Protein AF-A0A1J4JD55-F1 (afdb_monomer_lite)

Secondary structure (DSSP, 8-state):
-TTSHHHHHHHHHHHHHHHHHHHHHHHHHHHHHHHHHHHHHHHHHHHHTTSTTS-------HHHHHHHTTS-PPPPPEEEEE---GGGG--TT------HHHHHHHHHHHHHHH-TTPEEEEE----GGGHHHHTT--S-EEEEPPPPB-TTSPBBHHHHHHHHHHH--SSEEEEE-TTEEPPTTHHHHHHHHHHHHHHTT---EEEEEEEEE--HHHHHHHHHHTT-TTTTTTGGGS-S------HHHHHHHHHHHHHHHHHHHHHHTSHHHHHTSTTEE--SS--SEEEEE-SS----GGGS--PBTTSSSHHHHHHHHHHHHS-EEEEEEEEEEEEE------TTHHHHHHHHHHHHHTTGGG---S--SEEEETTEEEETTEEEEE--S--

Radius of gyration: 31.52 Å; chains: 1; bounding box: 110×70×84 Å

Sequence (395 aa):
MFHKQHKYAAFRNTTSYVIYVFFFSLLFPCMILIFRLIDFHELLHLQMRIIPNDKTTFCVDVDKFVSMNSQNFTIPSISIIFVPFFSMQKRNNDNLIVNTSDLLNLTIDSWMEAFPHAKLFIVNNHNNDDTKYLNSINVPFDIFPDVETDEVGLFYVDDLFLKISDFIQTDLVLFIMQDSILPKNINNKVNFLYNYFLSTKRQFAVLGKRCDIVPPTQTDKNEKGIKNEKEIKIEKEIKNEKEIKNDKGIKNEKDSFLSFYDELKEKLINEDKLRTVNYVVNPEFSNDFILFSLKPQELNFNDIPRFLFGMYQWDTWIPGWMNEQIPVVSLGDSCGSYHLHHSKDFKYHNKMHENLEKSLVHGEKMMIASHLALKIDNGCLLNGTKCIVRINGNF

pLDDT: mean 75.55, std 18.87, range [32.88, 98.25]

Structure (mmCIF, N/CA/C/O backbone):
data_AF-A0A1J4JD55-F1
#
_entry.id   AF-A0A1J4JD55-F1
#
loop_
_atom_site.group_PDB
_atom_site.id
_atom_site.type_symbol
_atom_site.label_atom_id
_atom_site.label_alt_id
_atom_site.label_comp_id
_atom_site.label_asym_id
_atom_site.label_entity_id
_atom_site.label_seq_id
_atom_site.pdbx_PDB_ins_code
_atom_site.Cartn_x
_atom_site.Cartn_y
_atom_site.Cartn_z
_atom_site.occupancy
_atom_site.B_iso_or_equiv
_atom_site.auth_seq_id
_atom_site.auth_comp_id
_atom_site.auth_asym_id
_atom_site.auth_atom_id
_atom_site.pdbx_PDB_model_num
ATOM 1 N N . MET A 1 1 ? -86.530 -43.819 34.789 1.00 51.12 1 MET A N 1
ATOM 2 C CA . MET A 1 1 ? -86.223 -42.599 34.002 1.00 51.12 1 MET A CA 1
ATOM 3 C C . MET A 1 1 ? -84.959 -41.850 34.464 1.00 51.12 1 MET A C 1
ATOM 5 O O . MET A 1 1 ? -84.415 -41.098 33.671 1.00 51.12 1 MET A O 1
ATOM 9 N N . PHE A 1 2 ? -84.414 -42.105 35.666 1.00 50.22 2 PHE A N 1
ATOM 10 C CA . PHE A 1 2 ? -83.227 -41.406 36.208 1.00 50.22 2 PHE A CA 1
ATOM 11 C C . PHE A 1 2 ? -81.844 -41.952 35.790 1.00 50.22 2 PHE A C 1
ATOM 13 O O . PHE A 1 2 ? -80.822 -41.357 36.111 1.00 50.22 2 PHE A O 1
ATOM 20 N N . HIS A 1 3 ? -81.766 -43.051 35.033 1.00 49.72 3 HIS A N 1
ATOM 21 C CA . HIS A 1 3 ? -80.475 -43.677 34.695 1.00 49.72 3 HIS A CA 1
ATOM 22 C C . HIS A 1 3 ? -79.852 -43.215 33.363 1.00 49.72 3 HIS A C 1
ATOM 24 O O . HIS A 1 3 ? -78.730 -43.595 33.040 1.00 49.72 3 HIS A O 1
ATOM 30 N N . LYS A 1 4 ? -80.543 -42.364 32.588 1.00 51.25 4 LYS A N 1
ATOM 31 C CA . LYS A 1 4 ? -80.030 -41.836 31.306 1.00 51.25 4 LYS A CA 1
ATOM 32 C C . LYS A 1 4 ? -79.302 -40.488 31.418 1.00 51.25 4 LYS A C 1
ATOM 34 O O . LYS A 1 4 ? -78.562 -40.151 30.501 1.00 51.25 4 LYS A O 1
ATOM 39 N N . GLN A 1 5 ? -79.442 -39.745 32.522 1.00 52.09 5 GLN A N 1
ATOM 40 C CA . GLN A 1 5 ? -78.809 -38.422 32.668 1.00 52.09 5 GLN A CA 1
ATOM 41 C C . GLN A 1 5 ? -77.327 -38.476 33.081 1.00 52.09 5 GLN A C 1
ATOM 43 O O . GLN A 1 5 ? -76.556 -37.618 32.660 1.00 52.09 5 GLN A O 1
ATOM 48 N N . HIS A 1 6 ? -76.873 -39.515 33.791 1.00 53.47 6 HIS A N 1
ATOM 49 C CA . HIS A 1 6 ? -75.461 -39.612 34.198 1.00 53.47 6 HIS A CA 1
ATOM 50 C C . HIS A 1 6 ? -74.496 -39.970 33.054 1.00 53.47 6 HIS A C 1
ATOM 52 O O . HIS A 1 6 ? -73.329 -39.584 33.100 1.00 53.47 6 HIS A O 1
ATOM 58 N N . LYS A 1 7 ? -74.966 -40.630 31.983 1.00 53.50 7 LYS A N 1
ATOM 59 C CA . LYS A 1 7 ? -74.112 -40.952 30.822 1.00 53.50 7 LYS A CA 1
ATOM 60 C C . LYS A 1 7 ? -73.745 -39.724 29.978 1.00 53.50 7 LYS A C 1
ATOM 62 O O . LYS A 1 7 ? -72.668 -39.703 29.394 1.00 53.50 7 LYS A O 1
ATOM 67 N N . TYR A 1 8 ? -74.584 -38.686 29.957 1.00 54.19 8 TYR A N 1
ATOM 68 C CA . TYR A 1 8 ? -74.304 -37.462 29.195 1.00 54.19 8 TYR A CA 1
ATOM 69 C C . TYR A 1 8 ? -73.286 -36.537 29.881 1.00 54.19 8 TYR A C 1
ATOM 71 O O . TYR A 1 8 ? -72.510 -35.873 29.195 1.00 54.19 8 TYR A O 1
ATOM 79 N N . ALA A 1 9 ? -73.233 -36.526 31.217 1.00 57.25 9 ALA A N 1
ATOM 80 C CA . ALA A 1 9 ? -72.242 -35.743 31.958 1.00 57.25 9 ALA A CA 1
ATOM 81 C C . ALA A 1 9 ? -70.820 -36.317 31.808 1.00 57.25 9 ALA A C 1
ATOM 83 O O . ALA A 1 9 ? -69.868 -35.566 31.606 1.00 57.25 9 ALA A O 1
ATOM 84 N N . ALA A 1 10 ? -70.686 -37.649 31.819 1.00 57.41 10 ALA A N 1
ATOM 85 C CA . ALA A 1 10 ? -69.401 -38.316 31.613 1.00 57.41 10 ALA A CA 1
ATOM 86 C C . ALA A 1 10 ? -68.843 -38.091 30.196 1.00 57.41 10 ALA A C 1
ATOM 88 O O . ALA A 1 10 ? -67.641 -37.891 30.040 1.00 57.41 10 ALA A O 1
ATOM 89 N N . PHE A 1 11 ? -69.713 -38.054 29.178 1.00 58.03 11 PHE A N 1
ATOM 90 C CA . PHE A 1 11 ? -69.294 -37.850 27.789 1.00 58.03 11 PHE A CA 1
ATOM 91 C C . PHE A 1 11 ? -68.802 -36.420 27.524 1.00 58.03 11 PHE A C 1
ATOM 93 O O . PHE A 1 11 ? -67.830 -36.235 26.801 1.00 58.03 11 PHE A O 1
ATOM 100 N N . ARG A 1 12 ? -69.408 -35.397 28.151 1.00 61.62 12 ARG A N 1
ATOM 101 C CA . ARG A 1 12 ? -68.938 -34.006 28.014 1.00 61.62 12 ARG A CA 1
ATOM 102 C C . ARG A 1 12 ? -67.513 -33.824 28.538 1.00 61.62 12 ARG A C 1
ATOM 104 O O . ARG A 1 12 ? -66.710 -33.185 27.863 1.00 61.62 12 ARG A O 1
ATOM 111 N N . ASN A 1 13 ? -67.187 -34.430 29.681 1.00 67.44 13 ASN A N 1
ATOM 112 C CA . ASN A 1 13 ? -65.856 -34.307 30.277 1.00 67.44 13 ASN A CA 1
ATOM 113 C C . ASN A 1 13 ? -64.765 -34.990 29.443 1.00 67.44 13 ASN A C 1
ATOM 115 O O . ASN A 1 13 ? -63.668 -34.446 29.332 1.00 67.44 13 ASN A O 1
ATOM 119 N N . THR A 1 14 ? -65.059 -36.126 28.803 1.00 73.19 14 THR A N 1
ATOM 120 C CA . THR A 1 14 ? -64.086 -36.790 27.926 1.00 73.19 14 THR A CA 1
ATOM 121 C C . THR A 1 14 ? -63.845 -36.017 26.633 1.00 73.19 14 THR A C 1
ATOM 123 O O . THR A 1 14 ? -62.687 -35.844 26.261 1.00 73.19 14 THR A O 1
ATOM 126 N N . THR A 1 15 ? -64.880 -35.471 25.979 1.00 75.88 15 THR A N 1
ATOM 127 C CA . THR A 1 15 ? -64.673 -34.628 24.780 1.00 75.88 15 THR A CA 1
ATOM 128 C C . THR A 1 15 ? -63.857 -33.372 25.070 1.00 75.88 15 THR A C 1
ATOM 130 O O . THR A 1 15 ? -62.944 -33.066 24.309 1.00 75.88 15 THR A O 1
ATOM 133 N N . SER A 1 16 ? -64.127 -32.670 26.176 1.00 79.00 16 SER A N 1
ATOM 134 C CA . SER A 1 16 ? -63.335 -31.492 26.548 1.00 79.00 16 SER A CA 1
ATOM 135 C C . SER A 1 16 ? -61.872 -31.860 26.794 1.00 79.00 16 SER A C 1
ATOM 137 O O . SER A 1 16 ? -60.980 -31.169 26.311 1.00 79.00 16 SER A O 1
ATOM 139 N N . TYR A 1 17 ? -61.611 -32.982 27.472 1.00 83.44 17 TYR A N 1
ATOM 140 C CA . TYR A 1 17 ? -60.249 -33.447 27.731 1.00 83.44 17 TYR A CA 1
ATOM 141 C C . TYR A 1 17 ? -59.485 -33.780 26.441 1.00 83.44 17 TYR A C 1
ATOM 143 O O . TYR A 1 17 ? -58.341 -33.359 26.286 1.00 83.44 17 TYR A O 1
ATOM 151 N N . VAL A 1 18 ? -60.123 -34.457 25.479 1.00 86.56 18 VAL A N 1
ATOM 152 C CA . VAL A 1 18 ? -59.500 -34.764 24.178 1.00 86.56 18 VAL A CA 1
ATOM 153 C C . VAL A 1 18 ? -59.164 -33.487 23.403 1.00 86.56 18 VAL A C 1
ATOM 155 O O . VAL A 1 18 ? -58.083 -33.397 22.825 1.00 86.56 18 VAL A O 1
ATOM 158 N N . ILE A 1 19 ? -60.037 -32.475 23.440 1.00 87.38 19 ILE A N 1
ATOM 159 C CA . ILE A 1 19 ? -59.783 -31.179 22.791 1.00 87.38 19 ILE A CA 1
ATOM 160 C C . ILE A 1 19 ? -58.584 -30.471 23.434 1.00 87.38 19 ILE A C 1
ATOM 162 O O . ILE A 1 19 ? -57.726 -29.970 22.709 1.00 87.38 19 ILE A O 1
ATOM 166 N N . TYR A 1 20 ? -58.475 -30.465 24.768 1.00 87.00 20 TYR A N 1
ATOM 167 C CA . TYR A 1 20 ? -57.331 -29.857 25.457 1.00 87.00 20 TYR A CA 1
ATOM 168 C C . TYR A 1 20 ? -56.017 -30.578 25.152 1.00 87.00 20 TYR A C 1
ATOM 170 O O . TYR A 1 20 ? -55.026 -29.918 24.848 1.00 87.00 20 TYR A O 1
ATOM 178 N N . VAL A 1 21 ? -56.004 -31.913 25.180 1.00 90.31 21 VAL A N 1
ATOM 179 C CA . VAL A 1 21 ? -54.806 -32.700 24.849 1.00 90.31 21 VAL A CA 1
ATOM 180 C C . VAL A 1 21 ? -54.378 -32.446 23.404 1.00 90.31 21 VAL A C 1
ATOM 182 O O . VAL A 1 21 ? -53.196 -32.230 23.147 1.00 90.31 21 VAL A O 1
ATOM 185 N N . PHE A 1 22 ? -55.332 -32.384 22.472 1.00 89.62 22 PHE A N 1
ATOM 186 C CA . PHE A 1 22 ? -55.049 -32.071 21.074 1.00 89.62 22 PHE A CA 1
ATOM 187 C C . PHE A 1 22 ? -54.468 -30.656 20.911 1.00 89.62 22 PHE A C 1
ATOM 189 O O . PHE A 1 22 ? -53.428 -30.491 20.273 1.00 89.62 22 PHE A O 1
ATOM 196 N N . PHE A 1 23 ? -55.056 -29.645 21.559 1.00 90.75 23 PHE A N 1
ATOM 197 C CA . PHE A 1 23 ? -54.543 -28.269 21.523 1.00 90.75 23 PHE A CA 1
ATOM 198 C C . PHE A 1 23 ? -53.133 -28.145 22.113 1.00 90.75 23 PHE A C 1
ATOM 200 O O . PHE A 1 23 ? -52.266 -27.517 21.506 1.00 90.75 23 PHE A O 1
ATOM 207 N N . PHE A 1 24 ? -52.868 -28.777 23.260 1.00 87.75 24 PHE A N 1
ATOM 208 C CA . PHE A 1 24 ? -51.537 -28.770 23.872 1.00 87.75 24 PHE A CA 1
ATOM 209 C C . PHE A 1 24 ? -50.501 -29.519 23.025 1.00 87.75 24 PHE A C 1
ATOM 211 O O . PHE A 1 24 ? -49.358 -29.071 22.924 1.00 87.75 24 PHE A O 1
ATOM 218 N N . SER A 1 25 ? -50.905 -30.605 22.355 1.00 88.38 25 SER A N 1
ATOM 219 C CA . SER A 1 25 ? -50.028 -31.349 21.443 1.00 88.38 25 SER A CA 1
ATOM 220 C C . SER A 1 25 ? -49.632 -30.558 20.190 1.00 88.38 25 SER A C 1
ATOM 222 O O . SER A 1 25 ? -48.574 -30.823 19.631 1.00 88.38 25 SER A O 1
ATOM 224 N N . LEU A 1 26 ? -50.431 -29.562 19.783 1.00 90.75 26 LEU A N 1
ATOM 225 C CA . LEU A 1 26 ? -50.127 -28.646 18.674 1.00 90.75 26 LEU A CA 1
ATOM 226 C C . LEU A 1 26 ? -49.356 -27.398 19.125 1.00 90.75 26 LEU A C 1
ATOM 228 O O . LEU A 1 26 ? -48.482 -26.918 18.405 1.00 90.75 26 LEU A O 1
ATOM 232 N N . LEU A 1 27 ? -49.629 -26.897 20.332 1.00 90.62 27 LEU A N 1
ATOM 233 C CA . LEU A 1 27 ? -48.925 -25.747 20.908 1.00 90.62 27 LEU A CA 1
ATOM 234 C C . LEU A 1 27 ? -47.433 -26.020 21.109 1.00 90.62 27 LEU A C 1
ATOM 236 O O . LEU A 1 27 ? -46.612 -25.142 20.852 1.00 90.62 27 LEU A O 1
ATOM 240 N N . PHE A 1 28 ? -47.068 -27.229 21.538 1.00 87.75 28 PHE A N 1
ATOM 241 C CA . PHE A 1 28 ? -45.674 -27.561 21.828 1.00 87.75 28 PHE A CA 1
ATOM 242 C C . PHE A 1 28 ? -44.763 -27.543 20.574 1.00 87.75 28 PHE A C 1
ATOM 244 O O . PHE A 1 28 ? -43.744 -26.850 20.605 1.00 87.75 28 PHE A O 1
ATOM 251 N N . PRO A 1 29 ? -45.125 -28.173 19.435 1.00 88.88 29 PRO A N 1
ATOM 252 C CA . PRO A 1 29 ? -44.401 -28.021 18.171 1.00 88.88 29 PRO A CA 1
ATOM 253 C C . PRO A 1 29 ? -44.341 -26.577 17.666 1.00 88.88 29 PRO A C 1
ATOM 255 O O . PRO A 1 29 ? -43.292 -26.150 17.194 1.00 88.88 29 PRO A O 1
ATOM 258 N N . CYS A 1 30 ? -45.431 -25.809 17.785 1.00 89.44 30 CYS A N 1
ATOM 259 C CA . CYS A 1 30 ? -45.446 -24.402 17.375 1.00 89.44 30 CYS A CA 1
ATOM 260 C C . CYS A 1 30 ? -44.480 -23.554 18.210 1.00 89.44 30 CYS A C 1
ATOM 262 O O . CYS A 1 30 ? -43.754 -22.739 17.649 1.00 89.44 30 CYS A O 1
ATOM 264 N N . MET A 1 31 ? -44.415 -23.777 19.525 1.00 89.69 31 MET A N 1
ATOM 265 C CA . MET A 1 31 ? -43.449 -23.106 20.400 1.00 89.69 31 MET A CA 1
ATOM 266 C C . MET A 1 31 ? -42.010 -23.478 20.027 1.00 89.69 31 MET A C 1
ATOM 268 O O . MET A 1 31 ? -41.172 -22.589 19.923 1.00 89.69 31 MET A O 1
ATOM 272 N N . ILE A 1 32 ? -41.722 -24.754 19.741 1.00 89.25 32 ILE A N 1
ATOM 273 C CA . ILE A 1 32 ? -40.397 -25.185 19.254 1.00 89.25 32 ILE A CA 1
ATOM 274 C C . ILE A 1 32 ? -40.052 -24.510 17.922 1.00 89.25 32 ILE A C 1
ATOM 276 O O . ILE A 1 32 ? -38.915 -24.082 17.737 1.00 89.25 32 ILE A O 1
ATOM 280 N N . LEU A 1 33 ? -41.014 -24.390 17.003 1.00 86.62 33 LEU A N 1
ATOM 281 C CA . LEU A 1 33 ? -40.817 -23.713 15.722 1.00 86.62 33 LEU A CA 1
ATOM 282 C C . LEU A 1 33 ? -40.528 -22.217 15.917 1.00 86.62 33 LEU A C 1
ATOM 284 O O . LEU A 1 33 ? -39.643 -21.685 15.260 1.00 86.62 33 LEU A O 1
ATOM 288 N N . ILE A 1 34 ? -41.230 -21.556 16.844 1.00 85.56 34 ILE A N 1
ATOM 289 C CA . ILE A 1 34 ? -40.997 -20.150 17.199 1.00 85.56 34 ILE A CA 1
ATOM 290 C C . ILE A 1 34 ? -39.612 -19.976 17.825 1.00 85.56 34 ILE A C 1
ATOM 292 O O . ILE A 1 34 ? -38.883 -19.092 17.398 1.00 85.56 34 ILE A O 1
ATOM 296 N N . PHE A 1 35 ? -39.203 -20.832 18.768 1.00 83.56 35 PHE A N 1
ATOM 297 C CA . PHE A 1 35 ? -37.850 -20.783 19.336 1.00 83.56 35 PHE A CA 1
ATOM 298 C C . PHE A 1 35 ? -36.776 -21.021 18.273 1.00 83.56 35 PHE A C 1
ATOM 300 O O . PHE A 1 35 ? -35.823 -20.260 18.199 1.00 83.56 35 PHE A O 1
ATOM 307 N N . ARG A 1 36 ? -36.972 -21.996 17.377 1.00 79.88 36 ARG A N 1
ATOM 308 C CA . ARG A 1 36 ? -36.079 -22.230 16.232 1.00 79.88 36 ARG A CA 1
ATOM 309 C C . ARG A 1 36 ? -36.026 -21.032 15.289 1.00 79.88 36 ARG A C 1
ATOM 311 O O . ARG A 1 36 ? -34.962 -20.749 14.763 1.00 79.88 36 ARG A O 1
ATOM 318 N N . LEU A 1 37 ? -37.144 -20.341 15.065 1.00 78.06 37 LEU A N 1
ATOM 319 C CA . LEU A 1 37 ? -37.196 -19.121 14.256 1.00 78.06 37 LEU A CA 1
ATOM 320 C C . LEU A 1 37 ? -36.541 -17.932 14.964 1.00 78.06 37 LEU A C 1
ATOM 322 O O . LEU A 1 37 ? -35.932 -17.120 14.283 1.00 78.06 37 LEU A O 1
ATOM 326 N N . ILE A 1 38 ? -36.622 -17.840 16.293 1.00 79.69 38 ILE A N 1
ATOM 327 C CA . ILE A 1 38 ? -35.911 -16.834 17.095 1.00 79.69 38 ILE A CA 1
ATOM 328 C C . ILE A 1 38 ? -34.404 -17.104 17.059 1.00 79.69 38 ILE A C 1
ATOM 330 O O . ILE A 1 38 ? -33.649 -16.188 16.755 1.00 79.69 38 ILE A O 1
ATOM 334 N N . ASP A 1 39 ? -33.971 -18.350 17.259 1.00 71.00 39 ASP A N 1
ATOM 335 C CA . ASP A 1 39 ? -32.565 -18.751 17.131 1.00 71.00 39 ASP A CA 1
ATOM 336 C C . ASP A 1 39 ? -32.059 -18.515 15.703 1.00 71.00 39 ASP A C 1
ATOM 338 O O . ASP A 1 39 ? -30.953 -18.022 15.500 1.00 71.00 39 ASP A O 1
ATOM 342 N N . PHE A 1 40 ? -32.883 -18.820 14.695 1.00 72.81 40 PHE A N 1
ATOM 343 C CA . PHE A 1 40 ? -32.567 -18.554 13.295 1.00 72.81 40 PHE A CA 1
ATOM 344 C C . PHE A 1 40 ? -32.532 -17.054 12.996 1.00 72.81 40 PHE A C 1
ATOM 346 O O . PHE A 1 40 ? -31.702 -16.631 12.207 1.00 72.81 40 PHE A O 1
ATOM 353 N N . HIS A 1 41 ? -33.377 -16.241 13.636 1.00 70.62 41 HIS A N 1
ATOM 354 C CA . HIS A 1 41 ? -33.377 -14.782 13.534 1.00 70.62 41 HIS A CA 1
ATOM 355 C C . HIS A 1 41 ? -32.161 -14.165 14.239 1.00 70.62 41 HIS A C 1
ATOM 357 O O . HIS A 1 41 ? -31.578 -13.219 13.717 1.00 70.62 41 HIS A O 1
ATOM 363 N N . GLU A 1 42 ? -31.720 -14.713 15.374 1.00 60.56 42 GLU A N 1
ATOM 364 C CA . GLU A 1 42 ? -30.450 -14.335 16.002 1.00 60.56 42 GLU A CA 1
ATOM 365 C C . GLU A 1 42 ? -29.251 -14.744 15.143 1.00 60.56 42 GLU A C 1
ATOM 367 O O . GLU A 1 42 ? -28.341 -13.940 14.962 1.00 60.56 42 GLU A O 1
ATOM 372 N N . LEU A 1 43 ? -29.271 -15.937 14.539 1.00 52.44 43 LEU A N 1
ATOM 373 C CA . LEU A 1 43 ? -28.271 -16.382 13.563 1.00 52.44 43 LEU A CA 1
ATOM 374 C C . LEU A 1 43 ? -28.278 -15.519 12.299 1.00 52.44 43 LEU A C 1
ATOM 376 O O . LEU A 1 43 ? -27.207 -15.173 11.810 1.00 52.44 43 LEU A O 1
ATOM 380 N N . LEU A 1 44 ? -29.449 -15.103 11.809 1.00 50.16 44 LEU A N 1
ATOM 381 C CA . LEU A 1 44 ? -29.572 -14.162 10.697 1.00 50.16 44 LEU A CA 1
ATOM 382 C C . LEU A 1 44 ? -29.059 -12.781 11.095 1.00 50.16 44 LEU A C 1
ATOM 384 O O . LEU A 1 44 ? -28.392 -12.145 10.296 1.00 50.16 44 LEU A O 1
ATOM 388 N N . HIS A 1 45 ? -29.294 -12.320 12.324 1.00 49.88 45 HIS A N 1
ATOM 389 C CA . HIS A 1 45 ? -28.690 -11.087 12.827 1.00 49.88 45 HIS A CA 1
ATOM 390 C C . HIS A 1 45 ? -27.176 -11.207 13.017 1.00 49.88 45 HIS A C 1
ATOM 392 O O . HIS A 1 45 ? -26.468 -10.223 12.810 1.00 49.88 45 HIS A O 1
ATOM 398 N N . LEU A 1 46 ? -26.660 -12.385 13.377 1.00 42.06 46 LEU A N 1
ATOM 399 C CA . LEU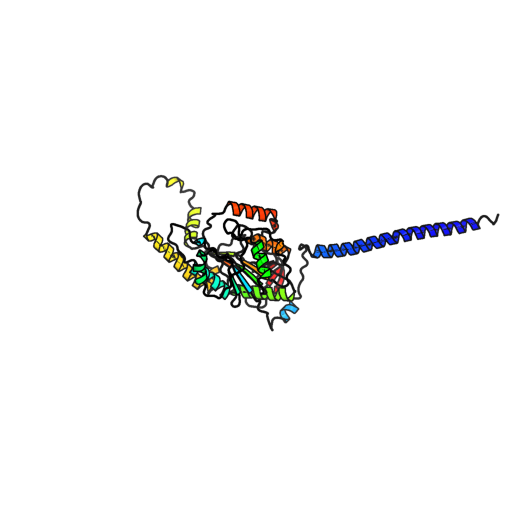 A 1 46 ? -25.223 -12.642 13.469 1.00 42.06 46 LEU A CA 1
ATOM 400 C C . LEU A 1 46 ? -24.573 -12.719 12.081 1.00 42.06 46 LEU A C 1
ATOM 402 O O . LEU A 1 46 ? -23.477 -12.202 11.902 1.00 42.06 46 LEU A O 1
ATOM 406 N N . GLN A 1 47 ? -25.255 -13.303 11.093 1.00 39.84 47 GLN A N 1
ATOM 407 C CA . GLN A 1 47 ? -24.791 -13.365 9.706 1.00 39.84 47 GLN A CA 1
ATOM 408 C C . GLN A 1 47 ? -24.964 -12.024 8.977 1.00 39.84 47 GLN A C 1
ATOM 410 O O . GLN A 1 47 ? -24.083 -11.627 8.224 1.00 39.84 47 GLN A O 1
ATOM 415 N N . MET A 1 48 ? -26.023 -11.258 9.258 1.00 37.78 48 MET A N 1
ATOM 416 C CA . MET A 1 48 ? -26.187 -9.887 8.756 1.00 37.78 48 MET A CA 1
ATOM 417 C C . MET A 1 48 ? -25.267 -8.883 9.463 1.00 37.78 48 MET A C 1
ATOM 419 O O . MET A 1 48 ? -24.969 -7.845 8.887 1.00 37.78 48 MET A O 1
ATOM 423 N N . ARG A 1 49 ? -24.728 -9.196 10.654 1.00 37.97 49 ARG A N 1
ATOM 424 C CA . ARG A 1 49 ? -23.590 -8.454 11.240 1.00 37.97 49 ARG A CA 1
ATOM 425 C C . ARG A 1 49 ? -22.285 -8.629 10.456 1.00 37.97 49 ARG A C 1
ATOM 427 O O . ARG A 1 49 ? -21.369 -7.844 10.676 1.00 37.97 49 ARG A O 1
ATOM 434 N N . ILE A 1 50 ? -22.201 -9.627 9.574 1.00 38.78 50 ILE A N 1
ATOM 435 C CA . ILE A 1 50 ? -21.032 -9.907 8.725 1.00 38.78 50 ILE A CA 1
ATOM 436 C C . ILE A 1 50 ? -21.237 -9.356 7.298 1.00 38.78 50 ILE A C 1
ATOM 438 O O . ILE A 1 50 ? -20.315 -9.365 6.495 1.00 38.78 50 ILE A O 1
ATOM 442 N N . ILE A 1 51 ? -22.405 -8.782 6.981 1.00 35.25 51 ILE A N 1
ATOM 443 C CA . ILE A 1 51 ? -22.597 -8.006 5.749 1.00 35.25 51 ILE A CA 1
ATOM 444 C C . ILE A 1 51 ? -22.360 -6.527 6.093 1.00 35.25 51 ILE A C 1
ATOM 446 O O . ILE A 1 51 ? -23.195 -5.926 6.778 1.00 35.25 51 ILE A O 1
ATOM 450 N N . PRO A 1 52 ? -21.256 -5.899 5.651 1.00 42.00 52 PRO A N 1
ATOM 451 C CA . PRO A 1 52 ? -20.992 -4.500 5.944 1.00 42.00 52 PRO A CA 1
ATOM 452 C C . PRO A 1 52 ? -21.874 -3.642 5.036 1.00 42.00 52 PRO A C 1
ATOM 454 O O . PRO A 1 52 ? -21.448 -3.197 3.978 1.00 42.00 52 PRO A O 1
ATOM 457 N N . ASN A 1 53 ? -23.138 -3.427 5.409 1.00 40.88 53 ASN A N 1
ATOM 458 C CA . ASN A 1 53 ? -23.951 -2.431 4.706 1.00 40.88 53 ASN A CA 1
ATOM 459 C C . ASN A 1 53 ? -24.937 -1.629 5.555 1.00 40.88 53 ASN A C 1
ATOM 461 O O . ASN A 1 53 ? -25.559 -0.710 5.029 1.00 40.88 53 ASN A O 1
ATOM 465 N N . ASP A 1 54 ? -25.008 -1.856 6.869 1.00 39.06 54 ASP A N 1
ATOM 466 C CA . ASP A 1 54 ? -25.743 -0.953 7.753 1.00 39.06 54 ASP A CA 1
ATOM 467 C C . ASP A 1 54 ? -24.816 -0.205 8.708 1.00 39.06 54 ASP A C 1
ATOM 469 O O . ASP A 1 54 ? -24.228 -0.763 9.628 1.00 39.06 54 ASP A O 1
ATOM 473 N N . LYS A 1 55 ? -24.704 1.095 8.413 1.00 40.31 55 LYS A N 1
ATOM 474 C CA . LYS A 1 55 ? -24.693 2.327 9.232 1.00 40.31 55 LYS A CA 1
ATOM 475 C C . LYS A 1 55 ? -24.764 2.262 10.775 1.00 40.31 55 LYS A C 1
ATOM 477 O O . LYS A 1 55 ? -25.071 3.283 11.395 1.00 40.31 55 LYS A O 1
ATOM 482 N N . THR A 1 56 ? -24.438 1.172 11.458 1.00 33.88 56 THR A N 1
ATOM 483 C CA . THR A 1 56 ? -24.182 1.208 12.899 1.00 33.88 56 THR A CA 1
ATOM 484 C C . THR A 1 56 ? -22.798 1.793 13.124 1.00 33.88 56 THR A C 1
ATOM 486 O O . THR A 1 56 ? -21.780 1.103 13.131 1.00 33.88 56 TH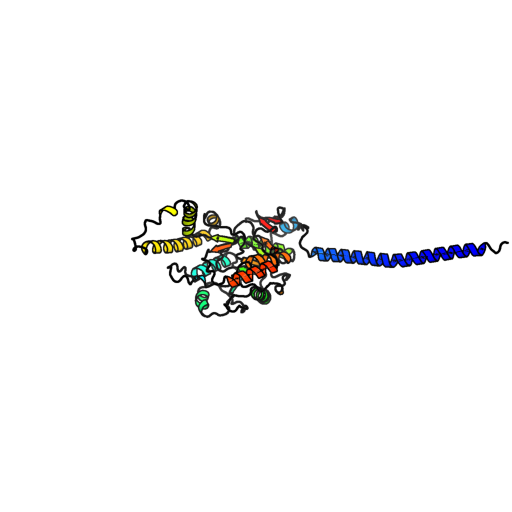R A O 1
ATOM 489 N N . THR A 1 57 ? -22.767 3.115 13.280 1.00 36.88 57 THR A N 1
ATOM 490 C CA . THR A 1 57 ? -21.604 3.823 13.804 1.00 36.88 57 THR A CA 1
ATOM 491 C C . THR A 1 57 ? -21.382 3.356 15.237 1.00 36.88 57 THR A C 1
ATOM 493 O O . THR A 1 57 ? -22.070 3.792 16.156 1.00 36.88 57 THR A O 1
ATOM 496 N N . PHE A 1 58 ? -20.411 2.465 15.434 1.00 35.94 58 PHE A N 1
ATOM 497 C CA . PHE A 1 58 ? -19.773 2.303 16.734 1.00 35.94 58 PHE A CA 1
ATOM 498 C C . PHE A 1 58 ? -19.075 3.629 17.055 1.00 35.94 58 PHE A C 1
ATOM 500 O O . PHE A 1 58 ? -17.953 3.883 16.621 1.00 35.94 58 PHE A O 1
ATOM 507 N N . CYS A 1 59 ? -19.765 4.519 17.768 1.00 32.88 59 CYS A N 1
ATOM 508 C CA . CYS A 1 59 ? -19.109 5.619 18.456 1.00 32.88 59 CYS A CA 1
ATOM 509 C C . CYS A 1 59 ? -18.317 4.998 19.606 1.00 32.88 59 CYS A C 1
ATOM 511 O O . CYS A 1 59 ? -18.865 4.718 20.669 1.00 32.88 59 CYS A O 1
ATOM 513 N N . VAL A 1 60 ? -17.037 4.718 19.355 1.00 42.59 60 VAL A N 1
ATOM 514 C CA . VAL A 1 60 ? -16.069 4.527 20.434 1.00 42.59 60 VAL A CA 1
ATOM 515 C C . VAL A 1 60 ? -16.115 5.799 21.271 1.00 42.59 60 VAL A C 1
ATOM 517 O O . VAL A 1 60 ? -16.052 6.896 20.719 1.00 42.59 60 VAL A O 1
ATOM 520 N N . ASP A 1 61 ? -16.300 5.642 22.577 1.00 39.50 61 ASP A N 1
ATOM 521 C CA . ASP A 1 61 ? -16.347 6.745 23.530 1.00 39.50 61 ASP A CA 1
ATOM 522 C C . ASP A 1 61 ? -15.016 7.514 23.480 1.00 39.50 61 ASP A C 1
ATOM 524 O O . ASP A 1 61 ? -13.984 7.064 23.991 1.00 39.50 61 ASP A O 1
ATOM 528 N N . VAL A 1 62 ? -15.031 8.635 22.754 1.00 42.94 62 VAL A N 1
ATOM 529 C CA . VAL A 1 62 ? -13.852 9.438 22.408 1.00 42.94 62 VAL A CA 1
ATOM 530 C C . VAL A 1 62 ? -13.183 9.978 23.669 1.00 42.94 62 VAL A C 1
ATOM 532 O O . VAL A 1 62 ? -11.959 10.089 23.705 1.00 42.94 62 VAL A O 1
ATOM 535 N N . ASP A 1 63 ? -13.949 10.212 24.735 1.00 39.31 63 ASP A N 1
ATOM 536 C CA . ASP A 1 63 ? -13.425 10.711 26.006 1.00 39.31 63 ASP A CA 1
ATOM 537 C C . ASP A 1 63 ? -12.523 9.671 26.691 1.00 39.31 63 ASP A C 1
ATOM 539 O O . ASP A 1 63 ? -11.504 10.016 27.298 1.00 39.31 63 ASP A O 1
ATOM 543 N N . LYS A 1 64 ? -12.799 8.374 26.491 1.00 49.66 64 LYS A N 1
ATOM 544 C CA . LYS A 1 64 ? -11.935 7.289 26.974 1.00 49.66 64 LYS A CA 1
ATOM 545 C C . LYS A 1 64 ? -10.630 7.199 26.175 1.00 49.66 64 LYS A C 1
ATOM 547 O O . LYS A 1 64 ? -9.575 6.984 26.769 1.00 49.66 64 LYS A O 1
ATOM 552 N N . PHE A 1 65 ? -10.679 7.439 24.862 1.00 46.50 65 PHE A N 1
ATOM 553 C CA . PHE A 1 65 ? -9.503 7.444 23.979 1.00 46.50 65 PHE A CA 1
ATOM 554 C C . PHE A 1 65 ? -8.597 8.663 24.223 1.00 46.50 65 PHE A C 1
ATOM 556 O O . PHE A 1 65 ? -7.380 8.532 24.324 1.00 46.50 65 PHE A O 1
ATOM 563 N N . VAL A 1 66 ? -9.182 9.849 24.415 1.00 47.34 66 VAL A N 1
ATOM 564 C CA . VAL A 1 66 ? -8.442 11.083 24.725 1.00 47.34 66 VAL A CA 1
ATOM 565 C C . VAL A 1 66 ? -7.751 10.996 26.090 1.00 47.34 66 VAL A C 1
ATOM 567 O O . VAL A 1 66 ? -6.633 11.490 26.233 1.00 47.34 66 VAL A O 1
ATOM 570 N N . SER A 1 67 ? -8.347 10.307 27.070 1.00 46.41 67 SER A N 1
ATOM 571 C CA . SER A 1 67 ? -7.717 10.103 28.383 1.00 46.41 67 SER A CA 1
ATOM 572 C C . SER A 1 67 ? -6.521 9.130 28.374 1.00 46.41 67 SER A C 1
ATOM 574 O O . SER A 1 67 ? -5.711 9.167 29.297 1.00 46.41 67 SER A O 1
ATOM 576 N N . MET A 1 68 ? -6.361 8.306 27.326 1.00 47.44 68 MET A N 1
ATOM 577 C CA . MET A 1 68 ? -5.214 7.398 27.144 1.00 47.44 68 MET A CA 1
ATOM 578 C C . MET A 1 68 ? -3.992 8.064 26.476 1.00 47.44 68 MET A C 1
ATOM 580 O O . MET A 1 68 ? -2.893 7.515 26.515 1.00 47.44 68 MET A O 1
ATOM 584 N N . ASN A 1 69 ? -4.143 9.261 25.899 1.00 49.78 69 ASN A N 1
ATOM 585 C CA . ASN A 1 69 ? -3.197 9.836 24.931 1.00 49.78 69 ASN A CA 1
ATOM 586 C C . ASN A 1 69 ? -1.980 10.596 25.497 1.00 49.78 69 ASN A C 1
ATOM 588 O O . ASN A 1 69 ? -1.372 11.383 24.773 1.00 49.78 69 ASN A O 1
ATOM 592 N N . SER A 1 70 ? -1.574 10.379 26.751 1.00 49.72 70 SER A N 1
ATOM 593 C CA . SER A 1 70 ? -0.347 11.007 27.278 1.00 49.72 70 SER A CA 1
ATOM 594 C C . SER A 1 70 ? 0.788 10.042 27.611 1.00 49.72 70 SER A C 1
ATOM 596 O O . SER A 1 70 ? 1.908 10.508 27.812 1.00 49.72 70 SER A O 1
ATOM 598 N N . GLN A 1 71 ? 0.565 8.722 27.650 1.00 51.19 71 GLN A N 1
ATOM 599 C CA . GLN A 1 71 ? 1.613 7.782 28.061 1.00 51.19 71 GLN A CA 1
ATOM 600 C C . GLN A 1 71 ? 1.556 6.482 27.240 1.00 51.19 71 GLN A C 1
ATOM 602 O O . GLN A 1 71 ? 0.756 5.596 27.517 1.00 51.19 71 GLN A O 1
ATOM 607 N N . ASN A 1 72 ? 2.473 6.377 26.268 1.00 66.38 72 ASN A N 1
ATOM 608 C CA . ASN A 1 72 ? 2.877 5.175 25.515 1.00 66.38 72 ASN A CA 1
ATOM 609 C C . ASN A 1 72 ? 2.064 4.832 24.251 1.00 66.38 72 ASN A C 1
ATOM 611 O O . ASN A 1 72 ? 1.429 3.781 24.169 1.00 66.38 72 ASN A O 1
ATOM 615 N N . PHE A 1 73 ? 2.166 5.670 23.212 1.00 79.38 73 PHE A N 1
ATOM 616 C CA . PHE A 1 73 ? 1.858 5.213 21.852 1.00 79.38 73 PHE A CA 1
ATOM 617 C C . PHE A 1 73 ? 2.798 4.071 21.466 1.00 79.38 73 PHE A C 1
ATOM 619 O O . PHE A 1 73 ? 4.018 4.189 21.600 1.00 79.38 73 PHE A O 1
ATOM 626 N N . THR A 1 74 ? 2.229 2.974 20.968 1.00 84.56 74 THR A N 1
ATOM 627 C CA . THR A 1 74 ? 3.034 1.901 20.386 1.00 84.56 74 THR A CA 1
ATOM 628 C C . THR A 1 74 ? 3.417 2.326 18.977 1.00 84.56 74 THR A C 1
ATOM 630 O O . THR A 1 74 ? 2.548 2.660 18.168 1.00 84.56 74 THR A O 1
ATOM 633 N N . ILE A 1 75 ? 4.717 2.337 18.692 1.00 88.81 75 ILE A N 1
ATOM 634 C CA . ILE A 1 75 ? 5.223 2.526 17.334 1.00 88.81 75 ILE A CA 1
ATOM 635 C C . ILE A 1 75 ? 5.103 1.165 16.634 1.00 88.81 75 ILE A C 1
ATOM 637 O O . ILE A 1 75 ? 5.698 0.201 17.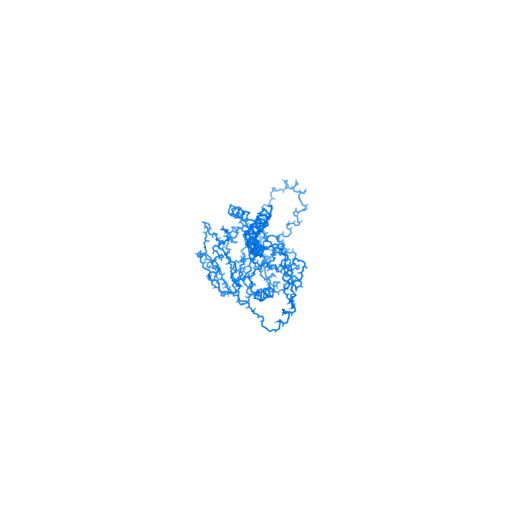125 1.00 88.81 75 ILE A O 1
ATOM 641 N N . PRO A 1 76 ? 4.318 1.043 15.550 1.00 92.56 76 PRO A N 1
ATOM 642 C CA . PRO A 1 76 ? 4.200 -0.207 14.819 1.00 92.56 76 PRO A CA 1
ATOM 643 C C . PRO A 1 76 ? 5.540 -0.589 14.201 1.00 92.56 76 PRO A C 1
ATOM 645 O O . PRO A 1 76 ? 6.267 0.256 13.674 1.00 92.56 76 PRO A O 1
ATOM 648 N N . SER A 1 77 ? 5.833 -1.884 14.197 1.00 96.12 77 SER A N 1
ATOM 649 C CA . SER A 1 77 ? 6.847 -2.411 13.289 1.00 96.12 77 SER A CA 1
ATOM 650 C C . SER A 1 77 ? 6.275 -2.456 11.867 1.00 96.12 77 SER A C 1
ATOM 652 O O . SER A 1 77 ? 5.137 -2.887 11.668 1.00 96.12 77 SER A O 1
ATOM 654 N N . ILE A 1 78 ? 7.046 -2.000 10.875 1.00 97.94 78 ILE A N 1
ATOM 655 C CA . ILE A 1 78 ? 6.597 -1.885 9.478 1.00 97.94 78 ILE A CA 1
ATOM 656 C C . ILE A 1 78 ? 7.575 -2.624 8.572 1.00 97.94 78 ILE A C 1
ATOM 658 O O . ILE A 1 78 ? 8.787 -2.451 8.697 1.00 97.94 78 ILE A O 1
ATOM 662 N N . SER A 1 79 ? 7.044 -3.420 7.650 1.00 98.25 79 SER A N 1
ATOM 663 C CA . SER A 1 79 ? 7.801 -3.955 6.518 1.00 98.25 79 SER A CA 1
ATOM 664 C C . SER A 1 79 ? 7.361 -3.251 5.244 1.00 98.25 79 SER A C 1
ATOM 666 O O . SER A 1 79 ? 6.167 -3.195 4.959 1.00 98.25 79 SER A O 1
ATOM 668 N N . ILE A 1 80 ? 8.311 -2.709 4.494 1.00 98.00 80 ILE A N 1
ATOM 669 C CA . ILE A 1 80 ? 8.093 -2.076 3.197 1.00 98.00 80 ILE A CA 1
ATOM 670 C C . ILE A 1 80 ? 8.489 -3.082 2.134 1.00 98.00 80 ILE A C 1
ATOM 672 O O . ILE A 1 80 ? 9.601 -3.602 2.158 1.00 98.00 80 ILE A O 1
ATOM 676 N N . ILE A 1 81 ? 7.570 -3.361 1.223 1.00 96.81 81 ILE A N 1
ATOM 677 C CA . ILE A 1 81 ? 7.737 -4.343 0.162 1.00 96.81 81 ILE A CA 1
ATOM 678 C C . ILE A 1 81 ? 7.510 -3.623 -1.150 1.00 96.81 81 ILE A C 1
ATOM 680 O O . ILE A 1 81 ? 6.481 -2.971 -1.338 1.00 96.81 81 ILE A O 1
ATOM 684 N N . PHE A 1 82 ? 8.462 -3.759 -2.060 1.00 95.12 82 PHE A N 1
ATOM 685 C CA . PHE A 1 82 ? 8.310 -3.247 -3.408 1.00 95.12 82 PHE A CA 1
ATOM 686 C C . PHE A 1 82 ? 8.901 -4.221 -4.419 1.00 95.12 82 PHE A C 1
ATOM 688 O O . PHE A 1 82 ? 9.767 -5.049 -4.118 1.00 95.12 82 PHE A O 1
ATOM 695 N N . VAL A 1 83 ? 8.405 -4.096 -5.641 1.00 91.00 83 VAL A N 1
ATOM 696 C CA . VAL A 1 83 ? 8.917 -4.809 -6.801 1.00 91.00 83 VAL A CA 1
ATOM 697 C C . VAL A 1 83 ? 9.680 -3.789 -7.644 1.00 91.00 83 VAL A C 1
ATOM 699 O O . VAL A 1 83 ? 9.086 -2.792 -8.073 1.00 91.00 83 VAL A O 1
ATOM 702 N N . PRO A 1 84 ? 10.980 -3.988 -7.888 1.00 85.88 84 PRO A N 1
ATOM 703 C CA . PRO A 1 84 ? 11.719 -3.106 -8.762 1.00 85.88 84 PRO A CA 1
ATOM 704 C C . PRO A 1 84 ? 11.300 -3.341 -10.223 1.00 85.88 84 PRO A C 1
ATOM 706 O O . PRO A 1 84 ? 11.212 -4.472 -10.697 1.00 85.88 84 PRO A O 1
ATOM 709 N N . PHE A 1 85 ? 11.061 -2.263 -10.965 1.00 75.94 85 PHE A N 1
ATOM 710 C CA . PHE A 1 85 ? 10.806 -2.280 -12.401 1.00 75.94 85 PHE A CA 1
ATOM 711 C C . PHE A 1 85 ? 11.953 -1.602 -13.152 1.00 75.94 85 PHE A C 1
ATOM 713 O O . PHE A 1 85 ? 12.042 -0.377 -13.253 1.00 75.94 85 PHE A O 1
ATOM 720 N N . PHE A 1 86 ? 12.812 -2.400 -13.773 1.00 65.62 86 PHE A N 1
ATOM 721 C CA . PHE A 1 86 ? 13.945 -1.884 -14.551 1.00 65.62 86 PHE A CA 1
ATOM 722 C C . PHE A 1 86 ? 13.580 -1.511 -15.999 1.00 65.62 86 PHE A C 1
ATOM 724 O O . PHE A 1 86 ? 14.422 -1.047 -16.770 1.00 65.62 86 PHE A O 1
ATOM 731 N N . SER A 1 87 ? 12.302 -1.648 -16.378 1.00 54.38 87 SER A N 1
ATOM 732 C CA . SER A 1 87 ? 11.794 -1.348 -17.725 1.00 54.38 87 SER A CA 1
ATOM 733 C C . SER A 1 87 ? 11.912 0.127 -18.132 1.00 54.38 87 SER A C 1
ATOM 735 O O . SER A 1 87 ? 11.807 0.425 -19.322 1.00 54.38 87 SER A O 1
ATOM 737 N N . MET A 1 88 ? 12.225 1.043 -17.203 1.00 50.75 88 MET A N 1
ATOM 738 C CA . MET A 1 88 ? 12.463 2.465 -17.504 1.00 50.75 88 MET A CA 1
ATOM 739 C C . MET A 1 88 ? 13.615 2.722 -18.499 1.00 50.75 88 MET A C 1
ATOM 741 O O . MET A 1 88 ? 13.739 3.831 -19.011 1.00 50.75 88 MET A O 1
ATOM 745 N N . GLN A 1 89 ? 14.461 1.732 -18.805 1.00 49.94 89 GLN A N 1
ATOM 746 C CA . GLN A 1 89 ? 15.734 1.964 -19.501 1.00 49.94 89 GLN A CA 1
ATOM 747 C C . GLN A 1 89 ? 15.737 1.827 -21.024 1.00 49.94 89 GLN A C 1
ATOM 749 O O . GLN A 1 89 ? 16.686 2.281 -21.659 1.00 49.94 89 GLN A O 1
ATOM 754 N N . LYS A 1 90 ? 14.719 1.235 -21.656 1.00 47.75 90 LYS A N 1
ATOM 755 C CA . LYS A 1 90 ? 14.766 0.959 -23.106 1.00 47.75 90 LYS A CA 1
ATOM 756 C C . LYS A 1 90 ? 14.003 1.975 -23.959 1.00 47.75 90 LYS A C 1
ATOM 758 O O . LYS A 1 90 ? 13.286 1.599 -24.880 1.00 47.75 90 LYS A O 1
ATOM 763 N N . ARG A 1 91 ? 14.223 3.278 -23.751 1.00 49.06 91 ARG A N 1
ATOM 764 C CA . ARG A 1 91 ? 14.044 4.245 -24.852 1.00 49.06 91 ARG A CA 1
ATOM 765 C C . ARG A 1 91 ? 15.352 4.365 -25.618 1.00 49.06 91 ARG A C 1
ATOM 767 O O . ARG A 1 91 ? 16.218 5.165 -25.298 1.00 49.06 91 ARG A O 1
ATOM 774 N N . ASN A 1 92 ? 15.461 3.532 -26.645 1.00 43.84 92 ASN A N 1
ATOM 775 C CA . ASN A 1 92 ? 16.662 3.306 -27.444 1.00 43.84 92 ASN A CA 1
ATOM 776 C C . ASN A 1 92 ? 17.203 4.508 -28.241 1.00 43.84 92 ASN A C 1
ATOM 778 O O . ASN A 1 92 ? 18.116 4.279 -29.019 1.00 43.84 92 ASN A O 1
ATOM 782 N N . ASN A 1 93 ? 16.710 5.746 -28.103 1.00 47.16 93 ASN A N 1
ATOM 783 C CA . ASN A 1 93 ? 17.206 6.846 -28.946 1.00 47.16 93 ASN A CA 1
ATOM 784 C C . ASN A 1 93 ? 17.217 8.264 -28.346 1.00 47.16 93 ASN A C 1
ATOM 786 O O . ASN A 1 93 ? 17.759 9.145 -29.004 1.00 47.16 93 ASN A O 1
ATOM 790 N N . ASP A 1 94 ? 16.734 8.512 -27.122 1.00 46.31 94 ASP A N 1
ATOM 791 C CA . ASP A 1 94 ? 16.718 9.878 -26.571 1.00 46.31 94 ASP A CA 1
ATOM 792 C C . ASP A 1 94 ? 17.453 9.950 -25.224 1.00 46.31 94 ASP A C 1
ATOM 794 O O . ASP A 1 94 ? 17.125 9.252 -24.269 1.00 46.31 94 ASP A O 1
ATOM 798 N N . ASN A 1 95 ? 18.475 10.809 -25.178 1.00 47.62 95 ASN A N 1
ATOM 799 C CA . ASN A 1 95 ? 19.573 10.928 -24.204 1.00 47.62 95 ASN A CA 1
ATOM 800 C C . ASN A 1 95 ? 19.207 11.264 -22.737 1.00 47.62 95 ASN A C 1
ATOM 802 O O . ASN A 1 95 ? 20.055 11.765 -21.987 1.00 47.62 95 ASN A O 1
ATOM 806 N N . LEU A 1 96 ? 17.982 10.993 -22.290 1.00 50.97 96 LEU A N 1
ATOM 807 C CA . LEU A 1 96 ? 17.547 11.215 -20.912 1.00 50.97 96 LEU A CA 1
ATOM 808 C C . LEU A 1 96 ? 17.765 9.954 -20.063 1.00 50.97 96 LEU A C 1
ATOM 810 O O . LEU A 1 96 ? 16.825 9.333 -19.576 1.00 50.97 96 LEU A O 1
ATOM 814 N N . ILE A 1 97 ? 19.030 9.564 -19.887 1.00 53.91 97 ILE A N 1
ATOM 815 C CA . ILE A 1 97 ? 19.403 8.560 -18.883 1.00 53.91 97 ILE A CA 1
ATOM 816 C C . ILE A 1 97 ? 19.347 9.257 -17.523 1.00 53.91 97 ILE A C 1
ATOM 818 O O . ILE A 1 97 ? 20.356 9.761 -17.029 1.00 53.91 97 ILE A O 1
ATOM 822 N N . VAL A 1 98 ? 18.154 9.337 -16.937 1.00 61.22 98 VAL A N 1
ATOM 823 C CA . VAL A 1 98 ? 18.055 9.451 -15.481 1.00 61.22 98 VAL A CA 1
ATOM 824 C C . VAL A 1 98 ? 18.617 8.145 -14.946 1.00 61.22 98 VAL A C 1
ATOM 826 O O . VAL A 1 98 ? 18.183 7.064 -15.348 1.00 61.22 98 VAL A O 1
ATOM 829 N N . ASN A 1 99 ? 19.644 8.236 -14.110 1.00 72.50 99 ASN A N 1
ATOM 830 C CA . ASN A 1 99 ? 20.243 7.062 -13.508 1.00 72.50 99 ASN A CA 1
ATOM 831 C C . ASN A 1 99 ? 19.176 6.383 -12.638 1.00 72.50 99 ASN A C 1
ATOM 833 O O . ASN A 1 99 ? 18.765 6.931 -11.621 1.00 72.50 99 ASN A O 1
ATOM 837 N N . THR A 1 100 ? 18.689 5.213 -13.057 1.00 77.56 100 THR A N 1
ATOM 838 C CA . THR A 1 100 ? 17.632 4.466 -12.352 1.00 77.56 100 THR A CA 1
ATOM 839 C C . THR A 1 100 ? 17.978 4.239 -10.879 1.00 77.56 100 THR A C 1
ATOM 841 O O . THR A 1 100 ? 17.085 4.249 -10.040 1.00 77.56 100 THR A O 1
ATOM 844 N N . SER A 1 101 ? 19.269 4.125 -10.556 1.00 83.94 101 SER A N 1
ATOM 845 C CA . SER A 1 101 ? 19.764 4.067 -9.179 1.00 83.94 101 SER A CA 1
ATOM 846 C C . SER A 1 101 ? 19.454 5.322 -8.360 1.00 83.94 101 SER A C 1
ATOM 848 O O . SER A 1 101 ? 19.107 5.205 -7.192 1.00 83.94 101 SER A O 1
ATOM 850 N N . ASP A 1 102 ? 19.541 6.517 -8.946 1.00 84.12 102 ASP A N 1
ATOM 851 C CA . ASP A 1 102 ? 19.274 7.776 -8.234 1.00 84.12 102 ASP A CA 1
ATOM 852 C C . ASP A 1 102 ? 17.771 7.966 -7.991 1.00 84.12 102 ASP A C 1
ATOM 854 O O . ASP A 1 102 ? 17.367 8.520 -6.967 1.00 84.12 102 ASP A O 1
ATOM 858 N N . LEU A 1 103 ? 16.942 7.467 -8.917 1.00 84.38 103 LEU A N 1
ATOM 859 C CA . LEU A 1 103 ? 15.490 7.432 -8.755 1.00 84.38 103 LEU A CA 1
ATOM 860 C C . LEU A 1 103 ? 15.074 6.489 -7.632 1.00 84.38 103 LEU A C 1
ATOM 862 O O . LEU A 1 103 ? 14.338 6.881 -6.732 1.00 84.38 103 LEU A O 1
ATOM 866 N N . LEU A 1 104 ? 15.606 5.270 -7.682 1.00 88.88 104 LEU A N 1
ATOM 867 C CA . LEU A 1 104 ? 15.357 4.240 -6.688 1.00 88.88 104 LEU A CA 1
ATOM 868 C C . LEU A 1 104 ? 15.827 4.673 -5.295 1.00 88.88 104 LEU A C 1
ATOM 870 O O . LEU A 1 104 ? 15.112 4.490 -4.317 1.00 88.88 104 LEU A O 1
ATOM 874 N N . ASN A 1 105 ? 17.008 5.286 -5.198 1.00 90.75 105 ASN A N 1
ATOM 875 C CA . ASN A 1 105 ? 17.497 5.802 -3.925 1.00 90.75 105 ASN A CA 1
ATOM 876 C C . ASN A 1 105 ? 16.636 6.953 -3.404 1.00 90.75 105 ASN A C 1
ATOM 878 O O . ASN A 1 105 ? 16.359 6.974 -2.215 1.00 90.75 105 ASN A O 1
ATOM 882 N N . LEU A 1 106 ? 16.154 7.870 -4.253 1.00 90.00 106 LEU A N 1
ATOM 883 C CA . LEU A 1 106 ? 15.259 8.933 -3.780 1.00 90.00 106 LEU A CA 1
ATOM 884 C C . LEU A 1 106 ? 13.962 8.369 -3.197 1.00 90.00 106 LEU A C 1
ATOM 886 O O . LEU A 1 106 ? 13.510 8.836 -2.152 1.00 90.00 106 LEU A O 1
ATOM 890 N N . THR A 1 107 ? 13.337 7.411 -3.883 1.00 93.31 107 THR A N 1
ATOM 891 C CA . THR A 1 107 ? 12.061 6.853 -3.429 1.00 93.31 107 THR A CA 1
ATOM 892 C C . THR A 1 107 ? 12.269 6.078 -2.134 1.00 93.31 107 THR A C 1
ATOM 894 O O . THR A 1 107 ? 11.598 6.386 -1.150 1.00 93.31 107 THR A O 1
ATOM 897 N N . ILE A 1 108 ? 13.283 5.210 -2.066 1.00 95.56 108 ILE A N 1
ATOM 898 C CA . ILE A 1 108 ? 13.663 4.498 -0.837 1.00 95.56 108 ILE A CA 1
ATOM 899 C C . ILE A 1 108 ? 13.997 5.463 0.306 1.00 95.56 108 ILE A C 1
ATOM 901 O O . ILE A 1 108 ? 13.487 5.282 1.412 1.00 95.56 108 ILE A O 1
ATOM 905 N N . ASP A 1 109 ? 14.795 6.504 0.060 1.00 95.00 109 ASP A N 1
ATOM 906 C CA . ASP A 1 109 ? 15.135 7.512 1.070 1.00 95.00 109 ASP A CA 1
ATOM 907 C C . ASP A 1 109 ? 13.862 8.171 1.619 1.00 95.00 109 ASP A C 1
ATOM 909 O O . ASP A 1 109 ? 13.715 8.303 2.833 1.00 95.00 109 ASP A O 1
ATOM 913 N N . SER A 1 110 ? 12.899 8.511 0.752 1.00 95.25 110 SER A N 1
ATOM 914 C CA . SER A 1 110 ? 11.615 9.079 1.184 1.00 95.25 110 SER A CA 1
ATOM 915 C C . SER A 1 110 ? 10.804 8.111 2.052 1.00 95.25 110 SER A C 1
ATOM 917 O O . SER A 1 110 ? 10.160 8.522 3.018 1.00 95.25 110 SER A O 1
ATOM 919 N N . TRP A 1 111 ? 10.857 6.810 1.750 1.00 97.12 111 TRP A N 1
ATOM 920 C CA . TRP A 1 111 ? 10.154 5.788 2.521 1.00 97.12 111 TRP A CA 1
ATOM 921 C C . TRP A 1 111 ? 10.781 5.594 3.894 1.00 97.12 111 TRP A C 1
ATOM 923 O O . TRP A 1 111 ? 10.063 5.482 4.886 1.00 97.12 111 TRP A O 1
ATOM 933 N N . MET A 1 112 ? 12.111 5.585 3.955 1.00 96.38 112 MET A N 1
ATOM 934 C CA . MET A 1 112 ? 12.857 5.465 5.203 1.00 96.38 112 MET A CA 1
ATOM 935 C C . MET A 1 112 ? 12.782 6.749 6.033 1.00 96.38 112 MET A C 1
ATOM 937 O O . MET A 1 112 ? 12.789 6.679 7.257 1.00 96.38 112 MET A O 1
ATOM 941 N N . GLU A 1 113 ? 12.639 7.921 5.415 1.00 94.31 113 GLU A N 1
ATOM 942 C CA . GLU A 1 113 ? 12.366 9.162 6.142 1.00 94.31 113 GLU A CA 1
ATOM 943 C C . GLU A 1 113 ? 10.950 9.168 6.737 1.00 94.31 113 GLU A C 1
ATOM 945 O O . GLU A 1 113 ? 10.770 9.558 7.894 1.00 94.31 113 GLU A O 1
ATOM 950 N N . ALA A 1 114 ? 9.953 8.692 5.982 1.00 94.31 114 ALA A N 1
ATOM 951 C CA . ALA A 1 114 ? 8.602 8.485 6.492 1.00 94.31 114 ALA A CA 1
ATOM 952 C C . ALA A 1 114 ? 8.586 7.437 7.620 1.00 94.31 114 ALA A C 1
ATOM 954 O O . ALA A 1 114 ? 7.983 7.662 8.669 1.00 94.31 114 ALA A O 1
ATOM 955 N N . PHE A 1 115 ? 9.293 6.317 7.455 1.00 96.50 115 PHE A N 1
ATOM 956 C CA . PHE A 1 115 ? 9.304 5.198 8.399 1.00 96.50 115 PHE A CA 1
ATOM 957 C C . PHE A 1 115 ? 10.737 4.769 8.783 1.00 96.50 115 PHE A C 1
ATOM 959 O O . PHE A 1 115 ? 11.215 3.727 8.329 1.00 96.50 115 PHE A O 1
ATOM 966 N N . PRO A 1 116 ? 11.414 5.494 9.699 1.00 95.00 116 PRO A N 1
ATOM 967 C CA . PRO A 1 116 ? 12.840 5.284 10.015 1.00 95.00 116 PRO A CA 1
ATOM 968 C C . PRO A 1 116 ? 13.219 3.918 10.593 1.00 95.00 116 PRO A C 1
ATOM 970 O O . PRO A 1 116 ? 14.397 3.574 10.660 1.00 95.00 116 PRO A O 1
ATOM 973 N N . HIS A 1 117 ? 12.237 3.151 11.058 1.00 95.19 117 HIS A N 1
ATOM 974 C CA . HIS A 1 117 ? 12.432 1.828 11.655 1.00 95.19 117 HIS A CA 1
ATOM 975 C C . HIS A 1 117 ? 11.839 0.704 10.803 1.00 95.19 117 HIS A C 1
ATOM 977 O O . HIS A 1 117 ? 11.695 -0.421 11.284 1.00 95.19 117 HIS A O 1
ATOM 983 N N . ALA A 1 118 ? 11.454 1.006 9.562 1.00 97.69 118 ALA A N 1
ATOM 984 C CA . ALA A 1 118 ? 10.931 0.005 8.658 1.00 97.69 118 ALA A CA 1
ATOM 985 C C . ALA A 1 118 ? 12.010 -0.998 8.230 1.00 97.69 118 ALA A C 1
ATOM 987 O O . ALA A 1 118 ? 13.194 -0.673 8.132 1.00 97.69 118 ALA A O 1
ATOM 988 N N . LYS A 1 119 ? 11.578 -2.226 7.944 1.00 97.94 119 LYS A N 1
ATOM 989 C CA . LYS A 1 119 ? 12.382 -3.229 7.242 1.00 97.94 119 LYS A CA 1
ATOM 990 C C . LYS A 1 119 ? 12.063 -3.172 5.757 1.00 97.94 119 LYS A C 1
ATOM 992 O O . LYS A 1 119 ? 10.888 -3.172 5.404 1.00 97.94 119 LYS A O 1
ATOM 997 N N . LEU A 1 120 ? 13.081 -3.142 4.905 1.00 97.69 120 LEU A N 1
ATOM 998 C CA . LEU A 1 120 ? 12.901 -3.099 3.458 1.00 97.69 120 LEU A CA 1
ATOM 999 C C . LEU A 1 120 ? 13.039 -4.501 2.861 1.00 97.69 120 LEU A C 1
ATOM 1001 O O . LEU A 1 120 ? 14.037 -5.177 3.100 1.00 97.69 120 LEU A O 1
ATOM 1005 N N . PHE A 1 121 ? 12.061 -4.909 2.059 1.00 96.94 121 PHE A N 1
ATOM 1006 C CA . PHE A 1 121 ? 12.065 -6.159 1.312 1.00 96.94 121 PHE A CA 1
ATOM 1007 C C . PHE A 1 121 ? 11.935 -5.889 -0.180 1.00 96.94 121 PHE A C 1
ATOM 1009 O O . PHE A 1 121 ? 11.089 -5.103 -0.615 1.00 96.94 121 PHE A O 1
ATOM 1016 N N . ILE A 1 122 ? 12.758 -6.582 -0.961 1.00 94.75 122 ILE A N 1
ATOM 1017 C CA . ILE A 1 122 ? 12.782 -6.462 -2.417 1.00 94.75 122 ILE A CA 1
ATOM 1018 C C . ILE A 1 122 ? 12.314 -7.773 -3.026 1.00 94.75 122 ILE A C 1
ATOM 1020 O O . ILE A 1 122 ? 12.929 -8.816 -2.807 1.00 94.75 122 ILE A O 1
ATOM 1024 N N . VAL A 1 123 ? 11.249 -7.714 -3.819 1.00 93.31 123 VAL A N 1
ATOM 1025 C CA . VAL A 1 123 ? 10.772 -8.863 -4.594 1.00 93.31 123 VAL A CA 1
ATOM 1026 C C . VAL A 1 123 ? 11.628 -8.995 -5.849 1.00 93.31 123 VAL A C 1
ATOM 1028 O O . VAL A 1 123 ? 11.525 -8.175 -6.758 1.00 93.31 123 VAL A O 1
ATOM 1031 N N . ASN A 1 124 ? 12.503 -10.001 -5.899 1.00 88.19 124 ASN A N 1
ATOM 1032 C CA . ASN A 1 124 ? 13.399 -10.221 -7.033 1.00 88.19 124 ASN A CA 1
ATOM 1033 C C . ASN A 1 124 ? 13.607 -11.719 -7.297 1.00 88.19 124 ASN A C 1
ATOM 1035 O O . ASN A 1 124 ? 14.388 -12.355 -6.599 1.00 88.19 124 ASN A O 1
ATOM 1039 N N . ASN A 1 125 ? 13.001 -12.244 -8.365 1.00 81.88 125 ASN A N 1
ATOM 1040 C CA . ASN A 1 125 ? 13.152 -13.642 -8.801 1.00 81.88 125 ASN A CA 1
ATOM 1041 C C . ASN A 1 125 ? 14.472 -13.927 -9.547 1.00 81.88 125 ASN A C 1
ATOM 1043 O O . ASN A 1 125 ? 14.509 -14.694 -10.509 1.00 81.88 125 ASN A O 1
ATOM 1047 N N . HIS A 1 126 ? 15.569 -13.301 -9.128 1.00 64.62 126 HIS A N 1
ATOM 1048 C CA . HIS A 1 126 ? 16.921 -13.633 -9.581 1.00 64.62 126 HIS A CA 1
ATOM 1049 C C . HIS A 1 126 ? 17.197 -13.492 -11.094 1.00 64.62 126 HIS A C 1
ATOM 1051 O O . HIS A 1 126 ? 17.964 -14.273 -11.662 1.00 64.62 126 HIS A O 1
ATOM 1057 N N . ASN A 1 127 ? 16.688 -12.445 -11.755 1.00 64.75 127 ASN A N 1
ATOM 1058 C CA . ASN A 1 127 ? 17.267 -12.040 -13.042 1.00 64.75 127 ASN A CA 1
ATOM 1059 C C . ASN A 1 127 ? 18.609 -11.327 -12.796 1.00 64.75 127 ASN A C 1
ATOM 1061 O O . ASN A 1 127 ? 18.672 -10.278 -12.157 1.00 64.75 127 ASN A O 1
ATOM 1065 N N . ASN A 1 128 ? 19.705 -11.912 -13.296 1.00 57.28 128 ASN A N 1
ATOM 1066 C CA . ASN A 1 128 ? 21.080 -11.463 -13.021 1.00 57.28 128 ASN A CA 1
ATOM 1067 C C . ASN A 1 128 ? 21.343 -9.976 -13.336 1.00 57.28 128 ASN A C 1
ATOM 1069 O O . ASN A 1 128 ? 22.182 -9.359 -12.674 1.00 57.28 128 ASN A O 1
ATOM 1073 N N . ASP A 1 129 ? 20.630 -9.393 -14.303 1.00 67.44 129 ASP A N 1
ATOM 1074 C CA . ASP A 1 129 ? 20.838 -8.007 -14.749 1.00 67.44 129 ASP A CA 1
ATOM 1075 C C . ASP A 1 129 ? 20.417 -6.959 -13.700 1.00 67.44 129 ASP A C 1
ATOM 1077 O O . ASP A 1 129 ? 20.969 -5.856 -13.655 1.00 67.44 129 ASP A O 1
ATOM 1081 N N . ASP A 1 130 ? 19.515 -7.323 -12.789 1.00 69.88 130 ASP A N 1
ATOM 1082 C CA . ASP A 1 130 ? 18.915 -6.402 -11.820 1.00 69.88 130 ASP A CA 1
ATOM 1083 C C . ASP A 1 130 ? 19.831 -6.136 -10.614 1.00 69.88 130 ASP A C 1
ATOM 1085 O O . ASP A 1 130 ? 19.742 -5.104 -9.942 1.00 69.88 130 ASP A O 1
ATOM 1089 N N . THR A 1 131 ? 20.792 -7.035 -10.380 1.00 75.25 131 THR A N 1
ATOM 1090 C CA . THR A 1 131 ? 21.742 -6.976 -9.256 1.00 75.25 131 THR A CA 1
ATOM 1091 C C . THR A 1 131 ? 22.562 -5.685 -9.230 1.00 75.25 131 THR A C 1
ATOM 1093 O O . THR A 1 131 ? 22.902 -5.184 -8.157 1.00 75.25 131 THR A O 1
ATOM 1096 N N . LYS A 1 132 ? 22.837 -5.089 -10.398 1.00 81.88 132 LYS A N 1
ATOM 1097 C CA . LYS A 1 132 ? 23.613 -3.848 -10.502 1.00 81.88 132 LYS A CA 1
ATOM 1098 C C . LYS A 1 132 ? 22.937 -2.676 -9.783 1.00 81.88 132 LYS A C 1
ATOM 1100 O O . LYS A 1 132 ? 23.631 -1.885 -9.148 1.00 81.88 132 LYS A O 1
ATOM 1105 N N . TYR A 1 133 ? 21.615 -2.560 -9.879 1.00 81.88 133 TYR A N 1
ATOM 1106 C CA . TYR A 1 133 ? 20.859 -1.468 -9.257 1.00 81.88 133 TYR A CA 1
ATOM 1107 C C . TYR A 1 133 ? 20.650 -1.714 -7.768 1.00 81.88 133 TYR A C 1
ATOM 1109 O O . TYR A 1 133 ? 20.735 -0.778 -6.977 1.00 81.88 133 TYR A O 1
ATOM 1117 N N . LEU A 1 134 ? 20.460 -2.972 -7.373 1.00 87.06 134 LEU A N 1
ATOM 1118 C CA . LEU A 1 134 ? 20.315 -3.335 -5.964 1.00 87.06 134 LEU A CA 1
ATOM 1119 C C . LEU A 1 134 ? 21.583 -3.007 -5.168 1.00 87.06 134 LEU A C 1
ATOM 1121 O O . LEU A 1 134 ? 21.493 -2.509 -4.053 1.00 87.06 134 LEU A O 1
ATOM 1125 N N . ASN A 1 135 ? 22.761 -3.155 -5.783 1.00 88.62 135 ASN A N 1
ATOM 1126 C CA . ASN A 1 135 ? 24.035 -2.754 -5.177 1.00 88.62 135 ASN A CA 1
ATOM 1127 C C . ASN A 1 135 ? 24.170 -1.240 -4.928 1.00 88.62 135 ASN A C 1
ATOM 1129 O O . ASN A 1 135 ? 25.098 -0.827 -4.239 1.00 88.62 135 ASN A O 1
ATOM 1133 N N . SER A 1 136 ? 23.296 -0.410 -5.509 1.00 89.25 136 SER A N 1
ATOM 1134 C CA . SER A 1 136 ? 23.295 1.041 -5.281 1.00 89.25 136 SER A CA 1
ATOM 1135 C C . SER A 1 136 ? 22.389 1.489 -4.135 1.00 89.25 136 SER A C 1
ATOM 1137 O O . SER A 1 136 ? 22.423 2.667 -3.787 1.00 89.25 136 SER A O 1
ATOM 1139 N N . ILE A 1 137 ? 21.593 0.577 -3.565 1.00 92.00 137 ILE A N 1
ATOM 1140 C CA . ILE A 1 137 ? 20.704 0.868 -2.441 1.00 92.00 137 ILE A CA 1
ATOM 1141 C C . ILE A 1 137 ? 21.549 1.022 -1.175 1.00 92.00 137 ILE A C 1
ATOM 1143 O O . ILE A 1 137 ? 22.277 0.112 -0.785 1.00 92.00 137 ILE A O 1
ATOM 1147 N N . ASN A 1 138 ? 21.437 2.178 -0.521 1.00 92.00 138 ASN A N 1
ATOM 1148 C CA . ASN A 1 138 ? 22.267 2.524 0.640 1.00 92.00 138 ASN A CA 1
ATOM 1149 C C . ASN A 1 138 ? 21.667 2.108 1.991 1.00 92.00 138 ASN A C 1
ATOM 1151 O O . ASN A 1 138 ? 22.268 2.360 3.037 1.00 92.00 138 ASN A O 1
ATOM 1155 N N . VAL A 1 139 ? 20.484 1.497 1.986 1.00 93.12 139 VAL A N 1
ATOM 1156 C CA . VAL A 1 139 ? 19.787 1.053 3.197 1.00 93.12 139 VAL A CA 1
ATOM 1157 C C . VAL A 1 139 ? 19.787 -0.473 3.285 1.00 93.12 139 VAL A C 1
ATOM 1159 O O . VAL A 1 139 ? 19.733 -1.135 2.248 1.00 93.12 139 VAL A O 1
ATOM 1162 N N . PRO A 1 140 ? 19.844 -1.062 4.494 1.00 96.19 140 PRO A N 1
ATOM 1163 C CA . PRO A 1 140 ? 19.722 -2.505 4.649 1.00 96.19 140 PRO A CA 1
ATOM 1164 C C . PRO A 1 140 ? 18.385 -3.005 4.100 1.00 96.19 140 PRO A C 1
ATOM 1166 O O . PRO A 1 140 ? 17.332 -2.455 4.426 1.00 96.19 140 PRO A O 1
ATOM 1169 N N . PHE A 1 141 ? 18.435 -4.064 3.299 1.00 95.81 141 PHE A N 1
ATOM 1170 C CA . PHE A 1 141 ? 17.257 -4.728 2.762 1.00 95.81 141 PHE A CA 1
ATOM 1171 C C . PHE A 1 141 ? 17.436 -6.242 2.785 1.00 95.81 141 PHE A C 1
ATOM 1173 O O . PHE A 1 141 ? 18.557 -6.750 2.734 1.00 95.81 141 PHE A O 1
ATOM 1180 N N . ASP A 1 142 ? 16.309 -6.939 2.808 1.00 95.38 142 ASP A N 1
ATOM 1181 C CA . ASP A 1 142 ? 16.227 -8.381 2.643 1.00 95.38 142 ASP A CA 1
ATOM 1182 C C . ASP A 1 142 ? 15.617 -8.711 1.272 1.00 95.38 142 ASP A C 1
ATOM 1184 O O . ASP A 1 142 ? 14.792 -7.969 0.727 1.00 95.38 142 ASP A O 1
ATOM 1188 N N . ILE A 1 143 ? 16.019 -9.842 0.693 1.00 93.69 143 ILE A N 1
ATOM 1189 C CA . ILE A 1 143 ? 15.375 -10.366 -0.514 1.00 93.69 143 ILE A CA 1
ATOM 1190 C C . ILE A 1 143 ? 14.122 -11.128 -0.094 1.00 93.69 143 ILE A C 1
ATOM 1192 O O . ILE A 1 143 ? 14.166 -11.999 0.776 1.00 93.69 143 ILE A O 1
ATOM 1196 N N . PHE A 1 144 ? 13.000 -10.765 -0.703 1.00 92.50 144 PHE A N 1
ATOM 1197 C CA . PHE A 1 144 ? 11.728 -11.436 -0.499 1.00 92.50 144 PHE A CA 1
ATOM 1198 C C . PHE A 1 144 ? 11.750 -12.823 -1.169 1.00 92.50 144 PHE A C 1
ATOM 1200 O O . PHE A 1 144 ? 12.435 -12.975 -2.183 1.00 92.50 144 PHE A O 1
ATOM 1207 N N . PRO A 1 145 ? 11.029 -13.832 -0.642 1.00 91.25 145 PRO A N 1
ATOM 1208 C CA . PRO A 1 145 ? 10.944 -15.140 -1.285 1.00 91.25 145 PRO A CA 1
ATOM 1209 C C . PRO A 1 145 ? 10.518 -15.044 -2.751 1.00 91.25 145 PRO A C 1
ATOM 1211 O O . PRO A 1 145 ? 9.726 -14.167 -3.101 1.00 91.25 145 PRO A O 1
ATOM 1214 N N . ASP A 1 146 ? 10.997 -15.979 -3.575 1.00 93.75 146 ASP A N 1
ATOM 1215 C CA . ASP A 1 146 ? 10.607 -16.072 -4.984 1.00 93.75 146 ASP A CA 1
ATOM 1216 C C . ASP A 1 146 ? 9.086 -16.065 -5.110 1.00 93.75 146 ASP A C 1
ATOM 1218 O O . ASP A 1 146 ? 8.411 -16.846 -4.441 1.00 93.75 146 ASP A O 1
ATOM 1222 N N . VAL A 1 147 ? 8.549 -15.212 -5.977 1.00 94.75 147 VAL A N 1
ATOM 1223 C CA . VAL A 1 147 ? 7.114 -15.086 -6.267 1.00 94.75 147 VAL A CA 1
ATOM 1224 C C . VAL A 1 147 ? 6.808 -15.784 -7.590 1.00 94.75 147 VAL A C 1
ATOM 1226 O O . VAL A 1 147 ? 7.630 -15.805 -8.495 1.00 94.75 147 VAL A O 1
ATOM 1229 N N . GLU A 1 148 ? 5.646 -16.395 -7.755 1.00 95.25 148 GLU A N 1
ATOM 1230 C CA . GLU A 1 148 ? 5.281 -17.017 -9.022 1.00 95.25 148 GLU A CA 1
ATOM 1231 C C . GLU A 1 148 ? 5.207 -15.951 -10.127 1.00 95.25 148 GLU A C 1
ATOM 1233 O O . GLU A 1 148 ? 4.701 -14.846 -9.921 1.00 95.25 148 GLU A O 1
ATOM 1238 N N . THR A 1 149 ? 5.718 -16.279 -11.314 1.00 92.75 149 THR A N 1
ATOM 1239 C CA . THR A 1 149 ? 5.686 -15.392 -12.483 1.00 92.75 149 THR A CA 1
ATOM 1240 C C . THR A 1 149 ? 5.030 -16.072 -13.671 1.00 92.75 149 THR A C 1
ATOM 1242 O O . THR A 1 149 ? 5.011 -17.300 -13.766 1.00 92.75 149 THR A O 1
ATOM 1245 N N . ASP A 1 150 ? 4.468 -15.272 -14.572 1.00 91.50 150 ASP A N 1
ATOM 1246 C CA . ASP A 1 150 ? 3.987 -15.748 -15.864 1.00 91.50 150 ASP A CA 1
ATOM 1247 C C . ASP A 1 150 ? 5.138 -15.978 -16.863 1.00 91.50 150 ASP A C 1
ATOM 1249 O O . ASP A 1 150 ? 6.321 -15.811 -16.560 1.00 91.50 150 ASP A O 1
ATOM 1253 N N . GLU A 1 151 ? 4.796 -16.362 -18.090 1.00 90.44 151 GLU A N 1
ATOM 1254 C CA . GLU A 1 151 ? 5.765 -16.682 -19.136 1.00 90.44 151 GLU A CA 1
ATOM 1255 C C . GLU A 1 151 ? 6.620 -15.492 -19.609 1.00 90.44 151 GLU A C 1
ATOM 1257 O O . GLU A 1 151 ? 7.631 -15.699 -20.282 1.00 90.44 151 GLU A O 1
ATOM 1262 N N . VAL A 1 152 ? 6.235 -14.254 -19.276 1.00 85.12 152 VAL A N 1
ATOM 1263 C CA . VAL A 1 152 ? 7.011 -13.040 -19.575 1.00 85.12 152 VAL A CA 1
ATOM 1264 C C . VAL A 1 152 ? 7.686 -12.449 -18.333 1.00 85.12 152 VAL A C 1
ATOM 1266 O O . VAL A 1 152 ? 8.304 -11.386 -18.426 1.00 85.12 152 VAL A O 1
ATOM 1269 N N . GLY A 1 153 ? 7.619 -13.147 -17.194 1.00 87.31 153 GLY A N 1
ATOM 1270 C CA . GLY A 1 153 ? 8.272 -12.762 -15.946 1.00 87.31 153 GLY A CA 1
ATOM 1271 C C . GLY A 1 153 ? 7.478 -11.769 -15.094 1.00 87.31 153 GLY A C 1
ATOM 1272 O O . GLY A 1 153 ? 8.063 -11.124 -14.227 1.00 87.31 153 GLY A O 1
ATOM 1273 N N . LEU A 1 154 ? 6.172 -11.602 -15.331 1.00 87.81 154 LEU A N 1
ATOM 1274 C CA . LEU A 1 154 ? 5.315 -10.754 -14.498 1.00 87.81 154 LEU A CA 1
ATOM 1275 C C . LEU A 1 154 ? 4.838 -11.523 -13.272 1.00 87.81 154 LEU A C 1
ATOM 1277 O O . LEU A 1 154 ? 4.363 -12.648 -13.392 1.00 87.81 154 LEU A O 1
ATOM 1281 N N . PHE A 1 155 ? 4.931 -10.902 -12.100 1.00 92.38 155 PHE A N 1
ATOM 1282 C CA . PHE A 1 155 ? 4.550 -11.526 -10.836 1.00 92.38 155 PHE A CA 1
ATOM 1283 C C . PHE A 1 155 ? 3.040 -11.723 -10.715 1.00 92.38 155 PHE A C 1
ATOM 1285 O O . PHE A 1 155 ? 2.257 -10.858 -11.116 1.00 92.38 155 PHE A O 1
ATOM 1292 N N . TYR A 1 156 ? 2.639 -12.826 -10.094 1.00 94.81 156 TYR A N 1
ATOM 1293 C CA . TYR A 1 156 ? 1.266 -13.048 -9.661 1.00 94.81 156 TYR A CA 1
ATOM 1294 C C . TYR A 1 156 ? 1.008 -12.366 -8.309 1.00 94.81 156 TYR A C 1
ATOM 1296 O O . TYR A 1 156 ? 1.736 -12.573 -7.339 1.00 94.81 156 TYR A O 1
ATOM 1304 N N . VAL A 1 157 ? -0.022 -11.517 -8.253 1.00 94.00 157 VAL A N 1
ATOM 1305 C CA . VAL A 1 157 ? -0.365 -10.717 -7.064 1.00 94.00 157 VAL A CA 1
ATOM 1306 C C . VAL A 1 157 ? -0.874 -11.600 -5.923 1.00 94.00 157 VAL A C 1
ATOM 1308 O O . VAL A 1 157 ? -0.540 -11.353 -4.772 1.00 94.00 157 VAL A O 1
ATOM 1311 N N . ASP A 1 158 ? -1.652 -12.639 -6.211 1.00 95.00 158 ASP A N 1
ATOM 1312 C CA . ASP A 1 158 ? -2.151 -13.580 -5.204 1.00 95.00 158 ASP A CA 1
ATOM 1313 C C . ASP A 1 158 ? -1.007 -14.301 -4.479 1.00 95.00 158 ASP A C 1
ATOM 1315 O O . ASP A 1 158 ? -0.934 -14.257 -3.251 1.00 95.00 158 ASP A O 1
ATOM 1319 N N . ASP A 1 159 ? -0.065 -14.882 -5.225 1.00 96.69 159 ASP A N 1
ATOM 1320 C CA . ASP A 1 159 ? 1.093 -15.572 -4.647 1.00 96.69 159 ASP A CA 1
ATOM 1321 C C . ASP A 1 159 ? 1.998 -14.612 -3.856 1.00 96.69 159 ASP A C 1
ATOM 1323 O O . ASP A 1 159 ? 2.462 -14.948 -2.764 1.00 96.69 159 ASP A O 1
ATOM 1327 N N . LEU A 1 160 ? 2.177 -13.381 -4.350 1.00 95.12 160 LEU A N 1
ATOM 1328 C CA . LEU A 1 160 ? 2.876 -12.326 -3.619 1.00 95.12 160 LEU A CA 1
ATOM 1329 C C . LEU A 1 160 ? 2.224 -12.064 -2.252 1.00 95.12 160 LEU A C 1
ATOM 1331 O O . LEU A 1 160 ? 2.912 -12.101 -1.233 1.00 95.12 160 LEU A O 1
ATOM 1335 N N . PHE A 1 161 ? 0.911 -11.825 -2.203 1.00 94.81 161 PHE A N 1
ATOM 1336 C CA . PHE A 1 161 ? 0.206 -11.526 -0.951 1.00 94.81 161 PHE A CA 1
ATOM 1337 C C . PHE A 1 161 ? 0.137 -12.730 0.002 1.00 94.81 161 PHE A C 1
ATOM 1339 O O . PHE A 1 161 ? 0.261 -12.544 1.214 1.00 94.81 161 PHE A O 1
ATOM 1346 N N . LEU A 1 162 ? 0.032 -13.958 -0.515 1.00 94.69 162 LEU A N 1
ATOM 1347 C CA . LEU A 1 162 ? 0.137 -15.182 0.290 1.00 94.69 162 LEU A CA 1
ATOM 1348 C C . LEU A 1 162 ? 1.509 -15.301 0.966 1.00 94.69 162 LEU A C 1
ATOM 1350 O O . LEU A 1 162 ? 1.607 -15.529 2.173 1.00 94.69 162 LEU A O 1
ATOM 1354 N N . LYS A 1 163 ? 2.588 -15.061 0.219 1.00 95.56 163 LYS A N 1
ATOM 1355 C CA . LYS A 1 163 ? 3.947 -15.090 0.778 1.00 95.56 163 LYS A CA 1
ATOM 1356 C C . LYS A 1 163 ? 4.190 -13.971 1.779 1.00 95.56 163 LYS A C 1
ATOM 1358 O O . LYS A 1 163 ? 4.936 -14.171 2.734 1.00 95.56 163 LYS A O 1
ATOM 1363 N N . ILE A 1 164 ? 3.541 -12.815 1.613 1.00 92.94 164 ILE A N 1
ATOM 1364 C CA . ILE A 1 164 ? 3.614 -11.723 2.592 1.00 92.94 164 ILE A CA 1
ATOM 1365 C C . ILE A 1 164 ? 3.107 -12.192 3.955 1.00 92.94 164 ILE A C 1
ATOM 1367 O O . ILE A 1 164 ? 3.790 -11.948 4.951 1.00 92.94 164 ILE A O 1
ATOM 1371 N N . SER A 1 165 ? 1.961 -12.882 4.018 1.00 88.06 165 SER A N 1
ATOM 1372 C CA . SER A 1 165 ? 1.432 -13.364 5.302 1.00 88.06 165 SER A CA 1
ATOM 1373 C C . SER A 1 165 ? 2.324 -14.398 5.981 1.00 88.06 165 SER A C 1
ATOM 1375 O O . SER A 1 165 ? 2.376 -14.427 7.208 1.00 88.06 165 SER A O 1
ATOM 1377 N N . ASP A 1 166 ? 3.034 -15.215 5.205 1.00 90.50 166 ASP A N 1
ATOM 1378 C CA . ASP A 1 166 ? 3.867 -16.291 5.749 1.00 90.50 166 ASP A CA 1
ATOM 1379 C C . ASP A 1 166 ? 5.256 -15.799 6.175 1.00 90.50 166 ASP A C 1
ATOM 1381 O O . ASP A 1 166 ? 5.840 -16.294 7.142 1.00 90.50 166 ASP A O 1
ATOM 1385 N N . PHE A 1 167 ? 5.803 -14.827 5.444 1.00 94.25 167 PHE A N 1
ATOM 1386 C CA . PHE A 1 167 ? 7.184 -14.387 5.603 1.00 94.25 167 PHE A CA 1
ATOM 1387 C C . PHE A 1 167 ? 7.332 -13.195 6.554 1.00 94.25 167 PHE A C 1
ATOM 1389 O O . PHE A 1 167 ? 8.317 -13.094 7.291 1.00 94.25 167 PHE A O 1
ATOM 1396 N N . ILE A 1 168 ? 6.364 -12.276 6.557 1.00 95.00 168 ILE A N 1
ATOM 1397 C CA . ILE A 1 168 ? 6.478 -11.022 7.297 1.00 95.00 168 ILE A CA 1
ATOM 1398 C C . ILE A 1 168 ? 5.943 -11.165 8.720 1.00 95.00 168 ILE A C 1
ATOM 1400 O O . ILE A 1 168 ? 4.827 -11.609 8.958 1.00 95.00 168 ILE A O 1
ATOM 1404 N N . GLN A 1 169 ? 6.745 -10.717 9.688 1.00 93.25 169 GLN A N 1
ATOM 1405 C CA . GLN A 1 169 ? 6.416 -10.804 11.118 1.00 93.25 169 GLN A CA 1
ATOM 1406 C C . GLN A 1 169 ? 6.086 -9.451 11.769 1.00 93.25 169 GLN A C 1
ATOM 1408 O O . GLN A 1 169 ? 5.790 -9.404 12.967 1.00 93.25 169 GLN A O 1
ATOM 1413 N N . THR A 1 170 ? 6.169 -8.354 11.010 1.00 95.38 170 THR A N 1
ATOM 1414 C CA . THR A 1 170 ? 5.875 -7.001 11.504 1.00 95.38 170 THR A CA 1
ATOM 1415 C C . THR A 1 170 ? 4.378 -6.773 11.701 1.00 95.38 170 THR A C 1
ATOM 1417 O O . THR A 1 170 ? 3.545 -7.564 11.266 1.00 95.38 170 THR A O 1
ATOM 1420 N N . ASP A 1 171 ? 4.018 -5.688 12.382 1.00 95.62 171 ASP A N 1
ATOM 1421 C CA . ASP A 1 171 ? 2.618 -5.370 12.675 1.00 95.62 171 ASP A CA 1
ATOM 1422 C C . ASP A 1 171 ? 1.894 -4.811 11.450 1.00 95.62 171 ASP A C 1
ATOM 1424 O O . ASP A 1 171 ? 0.713 -5.099 11.246 1.00 95.62 171 ASP A O 1
ATOM 1428 N N . LEU A 1 172 ? 2.612 -4.034 10.636 1.00 97.56 172 LEU A N 1
ATOM 1429 C CA . LEU A 1 172 ? 2.136 -3.453 9.387 1.00 97.56 172 LEU A CA 1
ATOM 1430 C C . LEU A 1 172 ? 2.989 -3.914 8.203 1.00 97.56 172 LEU A C 1
ATOM 1432 O O . LEU A 1 172 ? 4.203 -4.116 8.326 1.00 97.56 172 LEU A O 1
ATOM 1436 N N . VAL A 1 173 ? 2.346 -4.003 7.045 1.00 97.69 173 VAL A N 1
ATOM 1437 C CA . VAL A 1 173 ? 2.970 -4.168 5.733 1.00 97.69 173 VAL A CA 1
ATOM 1438 C C . VAL A 1 173 ? 2.592 -2.973 4.877 1.00 97.69 173 VAL A C 1
ATOM 1440 O O . VAL A 1 173 ? 1.418 -2.631 4.777 1.00 97.69 173 VAL A O 1
ATOM 1443 N N . LEU A 1 174 ? 3.587 -2.349 4.260 1.00 97.50 174 LEU A N 1
ATOM 1444 C CA . LEU A 1 174 ? 3.431 -1.328 3.239 1.00 97.50 174 LEU A CA 1
ATOM 1445 C C . LEU A 1 174 ? 3.890 -1.915 1.908 1.00 97.50 174 LEU A C 1
ATOM 1447 O O . LEU A 1 174 ? 5.085 -2.083 1.682 1.00 97.50 174 LEU A O 1
ATOM 1451 N N . PHE A 1 175 ? 2.941 -2.207 1.029 1.00 95.38 175 PHE A N 1
ATOM 1452 C CA . PHE A 1 175 ? 3.235 -2.518 -0.360 1.00 95.38 175 PHE A CA 1
ATOM 1453 C C . PHE A 1 175 ? 3.259 -1.217 -1.165 1.00 95.38 175 PHE A C 1
ATOM 1455 O O . PHE A 1 175 ? 2.265 -0.494 -1.151 1.00 95.38 175 PHE A O 1
ATOM 1462 N N . ILE A 1 176 ? 4.362 -0.896 -1.842 1.00 94.88 176 ILE A N 1
ATOM 1463 C CA . ILE A 1 176 ? 4.544 0.393 -2.530 1.00 94.88 176 ILE A CA 1
ATOM 1464 C C . ILE A 1 176 ? 5.187 0.228 -3.909 1.00 94.88 176 ILE A C 1
ATOM 1466 O O . ILE A 1 176 ? 6.045 -0.629 -4.118 1.00 94.88 176 ILE A O 1
ATOM 1470 N N . MET A 1 177 ? 4.762 1.058 -4.861 1.00 91.94 177 MET A N 1
ATOM 1471 C CA . MET A 1 177 ? 5.364 1.140 -6.189 1.00 91.94 177 MET A CA 1
ATOM 1472 C C . MET A 1 177 ? 6.723 1.849 -6.116 1.00 91.94 177 MET A C 1
ATOM 1474 O O . MET A 1 177 ? 6.899 2.822 -5.384 1.00 91.94 177 MET A O 1
ATOM 1478 N N . GLN A 1 178 ? 7.709 1.366 -6.880 1.00 91.62 178 GLN A N 1
ATOM 1479 C CA . GLN A 1 178 ? 9.096 1.846 -6.774 1.00 91.62 178 GLN A CA 1
ATOM 1480 C C . GLN A 1 178 ? 9.285 3.340 -7.080 1.00 91.62 178 GLN A C 1
ATOM 1482 O O . GLN A 1 178 ? 10.303 3.917 -6.717 1.00 91.62 178 GLN A O 1
ATOM 1487 N N . ASP A 1 179 ? 8.358 3.927 -7.833 1.00 90.19 179 ASP A N 1
ATOM 1488 C CA . ASP A 1 179 ? 8.377 5.283 -8.375 1.00 90.19 179 ASP A CA 1
ATOM 1489 C C . ASP A 1 179 ? 7.493 6.235 -7.563 1.00 90.19 179 ASP A C 1
ATOM 1491 O O . ASP A 1 179 ? 7.204 7.355 -7.987 1.00 90.19 179 ASP A O 1
ATOM 1495 N N . SER A 1 180 ? 7.087 5.803 -6.373 1.00 92.81 180 SER A N 1
ATOM 1496 C CA . SER A 1 180 ? 6.292 6.589 -5.446 1.00 92.81 180 SER A CA 1
ATOM 1497 C C . SER A 1 180 ? 7.168 7.196 -4.364 1.00 92.81 180 SER A C 1
ATOM 1499 O O . SER A 1 180 ? 7.967 6.514 -3.730 1.00 92.81 180 SER A O 1
ATOM 1501 N N . ILE A 1 181 ? 6.974 8.480 -4.096 1.00 93.75 181 ILE A N 1
ATOM 1502 C CA . ILE A 1 181 ? 7.565 9.185 -2.959 1.00 93.75 181 ILE A CA 1
ATOM 1503 C C . ILE A 1 181 ? 6.507 9.332 -1.872 1.00 93.75 181 ILE A C 1
ATOM 1505 O O . ILE A 1 181 ? 5.366 9.704 -2.158 1.00 93.75 181 ILE A O 1
ATOM 1509 N N . LEU A 1 182 ? 6.883 9.080 -0.621 1.00 94.00 182 LEU A N 1
ATOM 1510 C CA . LEU A 1 182 ? 6.001 9.298 0.521 1.00 94.00 182 LEU A CA 1
ATOM 1511 C C . LEU A 1 182 ? 6.244 10.669 1.166 1.00 94.00 182 LEU A C 1
ATOM 1513 O O . LEU A 1 182 ? 7.396 11.077 1.315 1.00 94.00 182 LEU A O 1
ATOM 1517 N N . PRO A 1 183 ? 5.184 11.384 1.584 1.00 91.00 183 PRO A N 1
ATOM 1518 C CA . PRO A 1 183 ? 5.337 12.541 2.451 1.00 91.00 183 PRO A CA 1
ATOM 1519 C C . PRO A 1 183 ? 5.820 12.089 3.834 1.00 91.00 183 PRO A C 1
ATOM 1521 O O . PRO A 1 183 ? 5.368 11.077 4.372 1.00 91.00 183 PRO A O 1
ATOM 1524 N N . LYS A 1 184 ? 6.714 12.867 4.438 1.00 86.50 184 LYS A N 1
ATOM 1525 C CA . LYS A 1 184 ? 7.326 12.598 5.742 1.00 86.50 184 LYS A CA 1
ATOM 1526 C C . LYS A 1 184 ? 6.288 12.489 6.856 1.00 86.50 184 LYS A C 1
ATOM 1528 O O . LYS A 1 184 ? 6.408 11.646 7.745 1.00 86.50 184 LYS A O 1
ATOM 1533 N N . ASN A 1 185 ? 5.243 13.315 6.817 1.00 83.62 185 ASN A N 1
ATOM 1534 C CA . ASN A 1 185 ? 4.212 13.332 7.856 1.00 83.62 185 ASN A CA 1
ATOM 1535 C C . ASN A 1 185 ? 3.228 12.145 7.804 1.00 83.62 185 ASN A C 1
ATOM 1537 O O . ASN A 1 185 ? 2.395 12.005 8.707 1.00 83.62 185 ASN A O 1
ATOM 1541 N N . ILE A 1 186 ? 3.323 11.262 6.801 1.00 90.56 186 ILE A N 1
ATOM 1542 C CA . ILE A 1 186 ? 2.409 10.121 6.645 1.00 90.56 186 ILE A CA 1
ATOM 1543 C C . ILE A 1 186 ? 2.406 9.202 7.874 1.00 90.56 186 ILE A C 1
ATOM 1545 O O . ILE A 1 186 ? 1.360 8.686 8.276 1.00 90.56 186 ILE A O 1
ATOM 1549 N N . ASN A 1 187 ? 3.559 9.069 8.530 1.00 92.38 187 ASN A N 1
ATOM 1550 C CA . ASN A 1 187 ? 3.751 8.224 9.700 1.00 92.38 187 ASN A CA 1
ATOM 1551 C C . ASN A 1 187 ? 2.884 8.647 10.889 1.00 92.38 187 ASN A C 1
ATOM 1553 O O . ASN A 1 187 ? 2.357 7.798 11.599 1.00 92.38 187 ASN A O 1
ATOM 1557 N N . ASN A 1 188 ? 2.631 9.947 11.069 1.00 88.75 188 ASN A N 1
ATOM 1558 C CA . ASN A 1 188 ? 1.764 10.428 12.149 1.00 88.75 188 ASN A CA 1
ATOM 1559 C C . ASN A 1 188 ? 0.333 9.900 11.987 1.00 88.75 188 ASN A C 1
ATOM 1561 O O . ASN A 1 188 ? -0.287 9.445 12.950 1.00 88.75 188 ASN A O 1
ATOM 1565 N N . LYS A 1 189 ? -0.176 9.911 10.749 1.00 90.12 189 LYS A N 1
ATOM 1566 C CA . LYS A 1 189 ? -1.505 9.384 10.420 1.00 90.12 189 LYS A CA 1
ATOM 1567 C C . LYS A 1 189 ? -1.551 7.864 10.581 1.00 90.12 189 LYS A C 1
ATOM 1569 O O . LYS A 1 189 ? -2.482 7.350 11.195 1.00 90.12 189 LYS A O 1
ATOM 1574 N N . VAL A 1 190 ? -0.538 7.153 10.084 1.00 93.88 190 VAL A N 1
ATOM 1575 C CA . VAL A 1 190 ? -0.447 5.687 10.192 1.00 93.88 190 VAL A CA 1
ATOM 1576 C C . VAL A 1 190 ? -0.351 5.239 11.651 1.00 93.88 190 VAL A C 1
ATOM 1578 O O . VAL A 1 190 ? -1.091 4.347 12.054 1.00 93.88 190 VAL A O 1
ATOM 1581 N N . ASN A 1 191 ? 0.472 5.895 12.471 1.00 92.81 191 ASN A N 1
ATOM 1582 C CA . ASN A 1 191 ? 0.601 5.591 13.898 1.00 92.81 191 ASN A CA 1
ATOM 1583 C C . ASN A 1 191 ? -0.707 5.814 14.650 1.00 92.81 191 ASN A C 1
ATOM 1585 O O . ASN A 1 191 ? -1.081 4.993 15.491 1.00 92.81 191 ASN A O 1
ATOM 1589 N N . PHE A 1 192 ? -1.423 6.897 14.341 1.00 91.31 192 PHE A N 1
ATOM 1590 C CA . PHE A 1 192 ? -2.749 7.119 14.904 1.00 91.31 192 PHE A CA 1
ATOM 1591 C C . PHE A 1 192 ? -3.701 5.965 14.560 1.00 91.31 192 PHE A C 1
ATOM 1593 O O . PHE A 1 192 ? -4.305 5.388 15.466 1.00 91.31 192 PHE A O 1
ATOM 1600 N N . LEU A 1 193 ? -3.803 5.598 13.276 1.00 93.06 193 LEU A N 1
ATOM 1601 C CA . LEU A 1 193 ? -4.682 4.513 12.833 1.00 93.06 193 LEU A CA 1
ATOM 1602 C C . LEU A 1 193 ? -4.293 3.184 13.469 1.00 93.06 193 LEU A C 1
ATOM 1604 O O . LEU A 1 193 ? -5.161 2.490 13.990 1.00 93.06 193 LEU A O 1
ATOM 1608 N N . TYR A 1 194 ? -2.999 2.871 13.509 1.00 95.06 194 TYR A N 1
ATOM 1609 C CA . TYR A 1 194 ? -2.495 1.661 14.140 1.00 95.06 194 TYR A CA 1
ATOM 1610 C C . TYR A 1 194 ? -2.942 1.554 15.594 1.00 95.06 194 TYR A C 1
ATOM 1612 O O . TYR A 1 194 ? -3.563 0.567 15.971 1.00 95.06 194 TYR A O 1
ATOM 1620 N N . ASN A 1 195 ? -2.704 2.587 16.404 1.00 92.25 195 ASN A N 1
ATOM 1621 C CA . ASN A 1 195 ? -3.082 2.558 17.815 1.00 92.25 195 ASN A CA 1
ATOM 1622 C C . ASN A 1 195 ? -4.609 2.522 18.002 1.00 92.25 195 ASN A C 1
ATOM 1624 O O . ASN A 1 195 ? -5.106 1.815 18.881 1.00 92.25 195 ASN A O 1
ATOM 1628 N N . TYR A 1 196 ? -5.367 3.216 17.147 1.00 90.88 196 TYR A N 1
ATOM 1629 C CA . TYR A 1 196 ? -6.827 3.153 17.153 1.00 90.88 196 TYR A CA 1
ATOM 1630 C C . TYR A 1 196 ? -7.341 1.732 16.869 1.00 90.88 196 TYR A C 1
ATOM 1632 O O . TYR A 1 196 ? -8.075 1.162 17.683 1.00 90.88 196 TYR A O 1
ATOM 1640 N N . PHE A 1 197 ? -6.924 1.116 15.764 1.00 92.44 197 PHE A N 1
ATOM 1641 C CA . PHE A 1 197 ? -7.380 -0.220 15.379 1.00 92.44 197 PHE A CA 1
ATOM 1642 C C . PHE A 1 197 ? -6.835 -1.323 16.289 1.00 92.44 197 PHE A C 1
ATOM 1644 O O . PHE A 1 197 ? -7.579 -2.233 16.657 1.00 92.44 197 PHE A O 1
ATOM 1651 N N . LEU A 1 198 ? -5.604 -1.182 16.787 1.00 90.69 198 LEU A N 1
ATOM 1652 C CA . LEU A 1 198 ? -5.045 -2.069 17.806 1.00 90.69 198 LEU A CA 1
ATOM 1653 C C . LEU A 1 198 ? -5.889 -2.044 19.089 1.00 90.69 198 LEU A C 1
ATOM 1655 O O . LEU A 1 198 ? -6.229 -3.101 19.622 1.00 90.69 198 LEU A O 1
ATOM 1659 N N . SER A 1 199 ? -6.296 -0.857 19.557 1.00 88.88 199 SER A N 1
ATOM 1660 C CA . SER A 1 199 ? -7.140 -0.721 20.757 1.00 88.88 199 SER A CA 1
ATOM 1661 C C . SER A 1 199 ? -8.527 -1.354 20.591 1.00 88.88 199 SER A C 1
ATOM 1663 O O . SER A 1 199 ? -9.115 -1.838 21.560 1.00 88.88 199 SER A O 1
ATOM 1665 N N . THR A 1 200 ? -9.030 -1.404 19.355 1.00 87.94 200 THR A N 1
ATOM 1666 C CA . THR A 1 200 ? -10.306 -2.048 19.015 1.00 87.94 200 THR A CA 1
ATOM 1667 C C . THR A 1 200 ? -10.151 -3.514 18.613 1.00 87.94 200 THR A C 1
ATOM 1669 O O . THR A 1 200 ? -11.161 -4.168 18.358 1.00 87.94 200 THR A O 1
ATOM 1672 N N . LYS A 1 201 ? -8.918 -4.047 18.628 1.00 92.06 201 LYS A N 1
ATOM 1673 C CA . LYS A 1 201 ? -8.563 -5.410 18.205 1.00 92.06 201 LYS A CA 1
ATOM 1674 C C . LYS A 1 201 ? -9.094 -5.733 16.808 1.00 92.06 201 LYS A C 1
ATOM 1676 O O . LYS A 1 201 ? -9.748 -6.755 16.628 1.00 92.06 201 LYS A O 1
ATOM 1681 N N . ARG A 1 202 ? -8.852 -4.838 15.854 1.00 91.75 202 ARG A N 1
ATOM 1682 C CA . ARG A 1 202 ? -9.285 -4.989 14.462 1.00 91.75 202 ARG A CA 1
ATOM 1683 C C . ARG A 1 202 ? -8.118 -4.831 13.516 1.00 91.75 202 ARG A C 1
ATOM 1685 O O . ARG A 1 202 ? -7.230 -4.014 13.763 1.00 91.75 202 ARG A O 1
ATOM 1692 N N . GLN A 1 203 ? -8.140 -5.603 12.439 1.00 94.69 203 GLN A N 1
ATOM 1693 C CA . GLN A 1 203 ? -7.262 -5.354 11.305 1.00 94.69 203 GLN A CA 1
ATOM 1694 C C . GLN A 1 203 ? -7.726 -4.089 10.567 1.00 94.69 203 GLN A C 1
ATOM 1696 O O . GLN A 1 203 ? -8.884 -3.684 10.678 1.00 94.69 203 GLN A O 1
ATOM 1701 N N . PHE A 1 204 ? -6.831 -3.434 9.834 1.00 96.31 204 PHE A N 1
ATOM 1702 C CA . PHE A 1 204 ? -7.186 -2.312 8.968 1.00 96.31 204 PHE A CA 1
ATOM 1703 C C . PHE A 1 204 ? -6.233 -2.218 7.785 1.00 96.31 204 PHE A C 1
ATOM 1705 O O . PHE A 1 204 ? -5.106 -2.711 7.842 1.00 96.31 204 PHE A O 1
ATOM 1712 N N . ALA A 1 205 ? -6.679 -1.537 6.736 1.00 96.69 205 ALA A N 1
ATOM 1713 C CA . ALA A 1 205 ? -5.811 -1.079 5.668 1.00 96.69 205 ALA A CA 1
ATOM 1714 C C . ALA A 1 205 ? -5.936 0.428 5.460 1.00 96.69 205 ALA A C 1
ATOM 1716 O O . ALA A 1 205 ? -6.844 1.092 5.964 1.00 96.69 205 ALA A O 1
ATOM 1717 N N . VAL A 1 206 ? -4.978 0.974 4.730 1.00 94.69 206 VAL A N 1
ATOM 1718 C CA . VAL A 1 206 ? -4.791 2.390 4.490 1.00 94.69 206 VAL A CA 1
ATOM 1719 C C . VAL A 1 206 ? -4.456 2.605 3.029 1.00 94.69 206 VAL A C 1
ATOM 1721 O O . VAL A 1 206 ? -3.577 1.941 2.476 1.00 94.69 206 VAL A O 1
ATOM 1724 N N . LEU A 1 207 ? -5.123 3.597 2.449 1.00 92.44 207 LEU A N 1
ATOM 1725 C CA . LEU A 1 207 ? -4.820 4.123 1.129 1.00 92.44 207 LEU A CA 1
ATOM 1726 C C . LEU A 1 207 ? -4.445 5.595 1.210 1.00 92.44 207 LEU A C 1
ATOM 1728 O O . LEU A 1 207 ? -5.061 6.388 1.929 1.00 92.44 207 LEU A O 1
ATOM 1732 N N . GLY A 1 208 ? -3.444 5.966 0.425 1.00 87.31 208 GLY A N 1
ATOM 1733 C CA . GLY A 1 208 ? -3.099 7.350 0.160 1.00 87.31 208 GLY A CA 1
ATOM 1734 C C . GLY A 1 208 ? -3.615 7.789 -1.199 1.00 87.31 208 GLY A C 1
ATOM 1735 O O . GLY A 1 208 ? -3.620 7.016 -2.152 1.00 87.31 208 GLY A O 1
ATOM 1736 N N . LYS A 1 209 ? -4.007 9.058 -1.306 1.00 85.50 209 LYS A N 1
ATOM 1737 C CA . LYS A 1 209 ? -4.255 9.673 -2.606 1.00 85.50 209 LYS A CA 1
ATOM 1738 C C . LYS A 1 209 ? -2.941 9.776 -3.385 1.00 85.50 209 LYS A C 1
ATOM 1740 O O . LYS A 1 209 ? -1.993 10.385 -2.885 1.00 85.50 209 LYS A O 1
ATOM 1745 N N . ARG A 1 210 ? -2.905 9.235 -4.601 1.00 88.62 210 ARG A N 1
ATOM 1746 C CA . ARG A 1 210 ? -1.793 9.421 -5.536 1.00 88.62 210 ARG A CA 1
ATOM 1747 C C . ARG A 1 210 ? -1.831 10.821 -6.144 1.00 88.62 210 ARG A C 1
ATOM 1749 O O . ARG A 1 210 ? -2.885 11.301 -6.560 1.00 88.62 210 ARG A O 1
ATOM 1756 N N . CYS A 1 211 ? -0.665 11.441 -6.237 1.00 87.94 211 CYS A N 1
ATOM 1757 C CA . CYS A 1 211 ? -0.454 12.726 -6.885 1.00 87.94 211 CYS A CA 1
ATOM 1758 C C . CYS A 1 211 ? 0.656 12.591 -7.932 1.00 87.94 211 CYS A C 1
ATOM 1760 O O . CYS A 1 211 ? 1.800 12.329 -7.583 1.00 87.94 211 CYS A O 1
ATOM 1762 N N . ASP A 1 212 ? 0.345 12.757 -9.213 1.00 85.94 212 ASP A N 1
ATOM 1763 C CA . ASP A 1 212 ? 1.336 12.670 -10.287 1.00 85.94 212 ASP A CA 1
ATOM 1764 C C . ASP A 1 212 ? 2.177 13.944 -10.342 1.00 85.94 212 ASP A C 1
ATOM 1766 O O . ASP A 1 212 ? 1.627 15.038 -10.456 1.00 85.94 212 ASP A O 1
ATOM 1770 N N . ILE A 1 213 ? 3.504 13.806 -10.314 1.00 82.62 213 ILE A N 1
ATOM 1771 C CA . ILE A 1 213 ? 4.436 14.908 -10.568 1.00 82.62 213 ILE A CA 1
ATOM 1772 C C . ILE A 1 213 ? 4.686 14.993 -12.078 1.00 82.62 213 ILE A C 1
ATOM 1774 O O . ILE A 1 213 ? 5.318 14.112 -12.663 1.00 82.62 213 ILE A O 1
ATOM 1778 N N . VAL A 1 214 ? 4.218 16.069 -12.710 1.00 75.31 214 VAL A N 1
ATOM 1779 C CA . VAL A 1 214 ? 4.377 16.316 -14.149 1.00 75.31 214 VAL A CA 1
ATOM 1780 C C . VAL A 1 214 ? 5.567 17.253 -14.409 1.00 75.31 214 VAL A C 1
ATOM 1782 O O . VAL A 1 214 ? 5.557 18.393 -13.960 1.00 75.31 214 VAL A O 1
ATOM 1785 N N . PRO A 1 215 ? 6.602 16.846 -15.161 1.00 67.50 215 PRO A N 1
ATOM 1786 C CA . PRO A 1 215 ? 7.715 17.739 -15.471 1.00 67.50 215 PRO A CA 1
ATOM 1787 C C . PRO A 1 215 ? 7.258 19.002 -16.241 1.00 67.50 215 PRO A C 1
ATOM 1789 O O . PRO A 1 215 ? 6.388 18.896 -17.113 1.00 67.50 215 PRO A O 1
ATOM 1792 N N . PRO A 1 216 ? 7.893 20.173 -16.020 1.00 61.62 216 PRO A N 1
ATOM 1793 C CA . PRO A 1 216 ? 7.536 21.447 -16.663 1.00 61.62 216 PRO A CA 1
ATOM 1794 C C . PRO A 1 216 ? 7.434 21.394 -18.195 1.00 61.62 216 PRO A C 1
ATOM 1796 O O . PRO A 1 216 ? 6.649 22.101 -18.820 1.00 61.62 216 PRO A O 1
ATOM 1799 N N . THR A 1 217 ? 8.226 20.533 -18.834 1.00 59.31 217 THR A N 1
ATOM 1800 C CA . THR A 1 217 ? 8.284 20.420 -20.298 1.00 59.31 217 THR A CA 1
ATOM 1801 C C . THR A 1 217 ? 7.022 19.805 -20.916 1.00 59.31 217 THR A C 1
ATOM 1803 O O . THR A 1 217 ? 6.822 19.916 -22.129 1.00 59.31 217 THR A O 1
ATOM 1806 N N . GLN A 1 218 ? 6.151 19.176 -20.116 1.00 53.56 218 GLN A N 1
ATOM 1807 C CA . GLN A 1 218 ? 4.883 18.608 -20.585 1.00 53.56 218 GLN A CA 1
ATOM 1808 C C . GLN A 1 218 ? 3.707 19.595 -20.503 1.00 53.56 218 GLN A C 1
ATOM 1810 O O . GLN A 1 218 ? 2.808 19.531 -21.346 1.00 53.56 218 GLN A O 1
ATOM 1815 N N . THR A 1 219 ? 3.710 20.541 -19.559 1.00 51.00 219 THR A N 1
ATOM 1816 C CA . THR A 1 219 ? 2.612 21.513 -19.399 1.00 51.00 219 THR A CA 1
ATOM 1817 C C . THR A 1 219 ? 2.546 22.517 -20.553 1.00 51.00 219 THR A C 1
ATOM 1819 O O . THR A 1 219 ? 1.459 22.798 -21.061 1.00 51.00 219 THR A O 1
ATOM 1822 N N . ASP A 1 220 ? 3.699 22.950 -21.076 1.00 46.47 220 ASP A N 1
ATOM 1823 C CA . ASP A 1 220 ? 3.774 23.935 -22.169 1.00 46.47 220 ASP A CA 1
ATOM 1824 C C . ASP A 1 220 ? 3.235 23.418 -23.515 1.00 46.47 220 ASP A C 1
ATOM 1826 O O . ASP A 1 220 ? 2.807 24.202 -24.370 1.00 46.47 220 ASP A O 1
ATOM 1830 N N . LYS A 1 221 ? 3.247 22.095 -23.734 1.00 47.88 221 LYS A N 1
ATOM 1831 C CA . LYS A 1 221 ? 2.690 21.485 -24.953 1.00 47.88 221 LYS A CA 1
ATOM 1832 C C . LYS A 1 221 ? 1.171 21.331 -24.869 1.00 47.88 221 LYS A C 1
ATOM 1834 O O . LYS A 1 221 ? 0.493 21.549 -25.873 1.00 47.88 221 LYS A O 1
ATOM 1839 N N . ASN A 1 222 ? 0.630 21.030 -23.689 1.00 45.59 222 ASN A N 1
ATOM 1840 C CA . ASN A 1 222 ? -0.810 20.839 -23.508 1.00 45.59 222 ASN A CA 1
ATOM 1841 C C . ASN A 1 222 ? -1.592 22.163 -23.537 1.00 45.59 222 ASN A C 1
ATOM 1843 O O . ASN A 1 222 ? -2.668 22.211 -24.131 1.00 45.59 222 ASN A O 1
ATOM 1847 N N . GLU A 1 223 ? -1.036 23.266 -23.020 1.00 45.94 223 GLU A N 1
ATOM 1848 C CA . GLU A 1 223 ? -1.690 24.582 -23.131 1.00 45.94 223 GLU A CA 1
ATOM 1849 C C . GLU A 1 223 ? -1.662 25.159 -24.558 1.00 45.94 223 GLU A C 1
ATOM 1851 O O . GLU A 1 223 ? -2.579 25.880 -24.960 1.00 45.94 223 GLU A O 1
ATOM 1856 N N . LYS A 1 224 ? -0.654 24.809 -25.368 1.00 43.50 224 LYS A N 1
ATOM 1857 C CA . LYS A 1 224 ? -0.590 25.209 -26.787 1.00 43.50 224 LYS A CA 1
ATOM 1858 C C . LYS A 1 224 ? -1.396 24.295 -27.717 1.00 43.50 224 LYS A C 1
ATOM 1860 O O . LYS A 1 224 ? -1.854 24.761 -28.758 1.00 43.50 224 LYS A O 1
ATOM 1865 N N . GLY A 1 225 ? -1.626 23.035 -27.345 1.00 40.53 225 GLY A N 1
ATOM 1866 C CA . GLY A 1 225 ? -2.402 22.074 -28.139 1.00 40.53 225 GLY A CA 1
ATOM 1867 C C . GLY A 1 225 ? -3.904 22.375 -28.204 1.00 40.53 225 GLY A C 1
ATOM 1868 O O . GLY A 1 225 ? -4.526 22.156 -29.238 1.00 40.53 225 GLY A O 1
ATOM 1869 N N . ILE A 1 226 ? -4.484 22.959 -27.150 1.00 42.69 226 ILE A N 1
ATOM 1870 C CA . ILE A 1 226 ? -5.934 23.230 -27.083 1.00 42.69 226 ILE A CA 1
ATOM 1871 C C . ILE A 1 226 ? -6.339 24.478 -27.898 1.00 42.69 226 ILE A C 1
ATOM 1873 O O . ILE A 1 226 ? -7.508 24.641 -28.244 1.00 42.69 226 ILE A O 1
ATOM 1877 N N . LYS A 1 227 ? -5.393 25.346 -28.290 1.00 38.94 227 LYS A N 1
ATOM 1878 C CA . LYS A 1 227 ? -5.700 26.536 -29.108 1.00 38.94 227 LYS A CA 1
ATOM 1879 C C . LYS A 1 227 ? -5.616 26.334 -30.626 1.00 38.94 227 LYS A C 1
ATOM 1881 O O . LYS A 1 227 ? -6.198 27.146 -31.338 1.00 38.94 227 LYS A O 1
ATOM 1886 N N . ASN A 1 228 ? -5.004 25.258 -31.133 1.00 41.06 228 ASN A N 1
ATOM 1887 C CA . ASN A 1 228 ? -4.598 25.204 -32.548 1.00 41.06 228 ASN A CA 1
ATOM 1888 C C . ASN A 1 228 ? -5.166 24.068 -33.418 1.00 41.06 228 ASN A C 1
ATOM 1890 O O . ASN A 1 228 ? -4.683 23.867 -34.529 1.00 41.06 228 ASN A O 1
ATOM 1894 N N . GLU A 1 229 ? -6.271 23.412 -33.047 1.00 41.91 229 GLU A N 1
ATOM 1895 C CA . GLU A 1 229 ? -6.977 22.534 -34.008 1.00 41.91 229 GLU A CA 1
ATOM 1896 C C . GLU A 1 229 ? -7.624 23.294 -35.186 1.00 41.91 229 GLU A C 1
ATOM 1898 O O . GLU A 1 229 ? -7.937 22.691 -36.213 1.00 41.91 229 GLU A O 1
ATOM 1903 N N . LYS A 1 230 ? -7.762 24.627 -35.110 1.00 43.91 230 LYS A N 1
ATOM 1904 C CA . LYS A 1 230 ? -8.214 25.451 -36.248 1.00 43.91 230 LYS A CA 1
ATOM 1905 C C . LYS A 1 230 ? -7.092 25.948 -37.171 1.00 43.91 230 LYS A C 1
ATOM 1907 O O . LYS A 1 230 ? -7.400 26.328 -38.297 1.00 43.91 230 LYS A O 1
ATOM 1912 N N . GLU A 1 231 ? -5.822 25.897 -36.766 1.00 47.66 231 GLU A N 1
ATOM 1913 C CA . GLU A 1 231 ? -4.697 26.406 -37.581 1.00 47.66 231 GLU A CA 1
ATOM 1914 C C . GLU A 1 231 ? -3.907 25.308 -38.318 1.00 47.66 231 GLU A C 1
ATOM 1916 O O . GLU A 1 231 ? -3.251 25.582 -39.322 1.00 47.66 231 GLU A O 1
ATOM 1921 N N . ILE A 1 232 ? -4.050 24.036 -37.927 1.00 44.94 232 ILE A N 1
ATOM 1922 C CA . ILE A 1 232 ? -3.293 22.905 -38.509 1.00 44.94 232 ILE A CA 1
ATOM 1923 C C . ILE A 1 232 ? -3.684 22.585 -39.972 1.00 44.94 232 ILE A C 1
ATOM 1925 O O . ILE A 1 232 ? -3.005 21.816 -40.655 1.00 44.94 232 ILE A O 1
ATOM 1929 N N . LYS A 1 233 ? -4.724 23.221 -40.528 1.00 43.81 233 LYS A N 1
ATOM 1930 C CA . LYS A 1 233 ? -5.070 23.074 -41.953 1.00 43.81 233 LYS A CA 1
ATOM 1931 C C . LYS A 1 233 ? -4.263 23.963 -42.910 1.00 43.81 233 LYS A C 1
ATOM 1933 O O . LYS A 1 233 ? -4.398 23.766 -44.112 1.00 43.81 233 LYS A O 1
ATOM 1938 N N . ILE A 1 234 ? -3.430 24.887 -42.418 1.00 44.12 234 ILE A N 1
ATOM 1939 C CA . ILE A 1 234 ? -2.688 25.842 -43.270 1.00 44.12 234 ILE A CA 1
ATOM 1940 C C . ILE A 1 234 ? -1.187 25.502 -43.384 1.00 44.12 234 ILE A C 1
ATOM 1942 O O . ILE A 1 234 ? -0.556 25.826 -44.384 1.00 44.12 234 ILE A O 1
ATOM 1946 N N . GLU A 1 235 ? -0.600 24.755 -42.445 1.00 41.84 235 GLU A N 1
ATOM 1947 C CA . GLU A 1 235 ? 0.853 24.485 -42.449 1.00 41.84 235 GLU A CA 1
ATOM 1948 C C . GLU A 1 235 ? 1.315 23.288 -43.302 1.00 41.84 235 GLU A C 1
ATOM 1950 O O . GLU A 1 235 ? 2.513 23.007 -43.371 1.00 41.84 235 GLU A O 1
ATOM 1955 N N . LYS A 1 236 ? 0.413 22.594 -44.012 1.00 46.97 236 LYS A N 1
ATOM 1956 C CA . LYS A 1 236 ? 0.807 21.490 -44.914 1.00 46.97 236 LYS A CA 1
ATOM 1957 C C . LYS A 1 236 ? 1.463 21.936 -46.231 1.00 46.97 236 LYS A C 1
ATOM 1959 O O . LYS A 1 236 ? 1.866 21.069 -46.999 1.00 46.97 236 LYS A O 1
ATOM 1964 N N . GLU A 1 237 ? 1.647 23.235 -46.468 1.00 46.25 237 GLU A N 1
ATOM 1965 C CA . GLU A 1 237 ? 2.310 23.746 -47.682 1.00 46.25 237 GLU A CA 1
ATOM 1966 C C . GLU A 1 237 ? 3.748 24.273 -47.489 1.00 46.25 237 GLU A C 1
ATOM 1968 O O . GLU A 1 237 ? 4.384 24.606 -48.484 1.00 46.25 237 GLU A O 1
ATOM 1973 N N . ILE A 1 238 ? 4.326 24.321 -46.274 1.00 49.16 238 ILE A N 1
ATOM 1974 C CA . ILE A 1 238 ? 5.614 25.039 -46.056 1.00 49.16 238 ILE A CA 1
ATOM 1975 C C . ILE A 1 238 ? 6.716 24.203 -45.374 1.00 49.16 238 ILE A C 1
ATOM 1977 O O . ILE A 1 238 ? 7.531 24.734 -44.629 1.00 49.16 238 ILE A O 1
ATOM 1981 N N . LYS A 1 239 ? 6.829 22.893 -45.623 1.00 41.84 239 LYS A N 1
ATOM 1982 C CA . LYS A 1 239 ? 8.043 22.151 -45.206 1.00 41.84 239 LYS A CA 1
ATOM 1983 C C . LYS A 1 239 ? 8.529 21.142 -46.241 1.00 41.84 239 LYS A C 1
ATOM 1985 O O . LYS A 1 239 ? 8.479 19.938 -46.028 1.00 41.84 239 LYS A O 1
ATOM 1990 N N . ASN A 1 240 ? 9.091 21.673 -47.321 1.00 46.44 240 ASN A N 1
ATOM 1991 C CA . ASN A 1 240 ? 10.372 21.176 -47.816 1.00 46.44 240 ASN A CA 1
ATOM 1992 C C . ASN A 1 240 ? 11.445 22.192 -47.396 1.00 46.44 240 ASN A C 1
ATOM 1994 O O . ASN A 1 240 ? 11.184 23.389 -47.415 1.00 46.44 240 ASN A O 1
ATOM 1998 N N . GLU A 1 241 ? 12.623 21.693 -47.021 1.00 46.91 241 GLU A N 1
ATOM 1999 C CA . GLU A 1 241 ? 13.814 22.434 -46.564 1.00 46.91 241 GLU A CA 1
ATOM 2000 C C . GLU A 1 241 ? 13.819 22.927 -45.106 1.00 46.91 241 GLU A C 1
ATOM 2002 O O . GLU A 1 241 ? 13.480 24.066 -44.790 1.00 46.91 241 GLU A O 1
ATOM 2007 N N . LYS A 1 242 ? 14.334 22.075 -44.209 1.00 45.09 242 LYS A N 1
ATOM 2008 C CA . LYS A 1 242 ? 15.525 22.369 -43.383 1.00 45.09 242 LYS A CA 1
ATOM 2009 C C . LYS A 1 242 ? 15.797 21.215 -42.425 1.00 45.09 242 LYS A C 1
ATOM 2011 O O . LYS A 1 242 ? 15.301 21.160 -41.304 1.00 45.09 242 LYS A O 1
ATOM 2016 N N . GLU A 1 243 ? 16.636 20.309 -42.900 1.00 56.16 243 GLU A N 1
ATOM 2017 C CA . GLU A 1 243 ? 17.538 19.545 -42.050 1.00 56.16 243 GLU A CA 1
ATOM 2018 C C . GLU A 1 243 ? 18.567 20.499 -41.403 1.00 56.16 243 GLU A C 1
ATOM 2020 O O . GLU A 1 243 ? 18.928 21.524 -41.984 1.00 56.16 243 GLU A O 1
ATOM 2025 N N . ILE A 1 244 ? 19.080 20.104 -40.230 1.00 50.78 244 ILE A N 1
ATOM 2026 C CA . ILE A 1 244 ? 20.210 20.686 -39.470 1.00 50.78 244 ILE A CA 1
ATOM 2027 C C . ILE A 1 244 ? 19.850 21.790 -38.446 1.00 50.78 244 ILE A C 1
ATOM 2029 O O . ILE A 1 244 ? 19.885 22.986 -38.739 1.00 50.78 244 ILE A O 1
ATOM 2033 N N . LYS A 1 245 ? 19.605 21.356 -37.193 1.00 46.03 245 LYS A N 1
ATOM 2034 C CA . LYS A 1 245 ? 20.203 21.829 -35.909 1.00 46.03 245 LYS A CA 1
ATOM 2035 C C . LYS A 1 245 ? 19.395 21.281 -34.714 1.00 46.03 245 LYS A C 1
ATOM 2037 O O . LYS A 1 245 ? 18.624 22.022 -34.115 1.00 46.03 245 LYS A O 1
ATOM 2042 N N . ASN A 1 246 ? 19.584 20.009 -34.345 1.00 46.88 246 ASN A N 1
ATOM 2043 C CA . ASN A 1 246 ? 18.899 19.417 -33.179 1.00 46.88 246 ASN A CA 1
ATOM 2044 C C . ASN A 1 246 ? 19.781 19.203 -31.931 1.00 46.88 246 ASN A C 1
ATOM 2046 O O . ASN A 1 246 ? 19.251 18.886 -30.877 1.00 46.88 246 ASN A O 1
ATOM 2050 N N . ASP A 1 247 ? 21.087 19.488 -31.968 1.00 50.00 247 ASP A N 1
ATOM 2051 C CA . ASP A 1 247 ? 21.965 19.152 -30.827 1.00 50.00 247 ASP A CA 1
ATOM 2052 C C . ASP A 1 247 ? 21.970 20.173 -29.671 1.00 50.00 247 ASP A C 1
ATOM 2054 O O . ASP A 1 247 ? 22.280 19.821 -28.534 1.00 50.00 247 ASP A O 1
ATOM 2058 N N . LYS A 1 248 ? 21.610 21.446 -29.908 1.00 48.47 248 LYS A N 1
ATOM 2059 C CA . LYS A 1 248 ? 21.583 22.474 -28.839 1.00 48.47 248 LYS A CA 1
ATOM 2060 C C . LYS A 1 248 ? 20.294 22.486 -28.009 1.00 48.47 248 LYS A C 1
ATOM 2062 O O . LYS A 1 248 ? 20.334 22.953 -26.878 1.00 48.47 248 LYS A O 1
ATOM 2067 N N . GLY A 1 249 ? 19.178 21.979 -28.540 1.00 46.88 249 GLY A N 1
ATOM 2068 C CA . GLY A 1 249 ? 17.920 21.862 -27.787 1.00 46.88 249 GLY A CA 1
ATOM 2069 C C . GLY A 1 249 ? 17.950 20.715 -26.772 1.00 46.88 249 GLY A C 1
ATOM 2070 O O . GLY A 1 249 ? 17.481 20.868 -25.650 1.00 46.88 249 GLY A O 1
ATOM 2071 N N . ILE A 1 250 ? 18.601 19.606 -27.134 1.00 47.09 250 ILE A N 1
ATOM 2072 C CA . ILE A 1 250 ? 18.641 18.363 -26.349 1.00 47.09 250 ILE A CA 1
ATOM 2073 C C . ILE A 1 250 ? 19.474 18.512 -25.065 1.00 47.09 250 ILE A C 1
ATOM 2075 O O . ILE A 1 250 ? 19.124 17.951 -24.028 1.00 47.09 250 ILE A O 1
ATOM 2079 N N . LYS A 1 251 ? 20.556 19.306 -25.096 1.00 49.88 251 LYS A N 1
ATOM 2080 C CA . LYS A 1 251 ? 21.375 19.558 -23.898 1.00 49.88 251 LYS A CA 1
ATOM 2081 C C . LYS A 1 251 ? 20.597 20.330 -22.821 1.00 49.88 251 LYS A C 1
ATOM 2083 O O . LYS A 1 251 ? 20.710 20.004 -21.646 1.00 49.88 251 LYS A O 1
ATOM 2088 N N . ASN A 1 252 ? 19.740 21.267 -23.232 1.00 56.00 252 ASN A N 1
ATOM 2089 C CA . ASN A 1 252 ? 18.917 22.049 -22.309 1.00 56.00 252 ASN A CA 1
ATOM 2090 C C . ASN A 1 252 ? 17.821 21.214 -21.622 1.00 56.00 252 ASN A C 1
ATOM 2092 O O . ASN A 1 252 ? 17.513 21.484 -20.467 1.00 56.00 252 ASN A O 1
ATOM 2096 N N . GLU A 1 253 ? 17.239 20.205 -22.282 1.00 53.62 253 GLU A N 1
ATOM 2097 C CA . GLU A 1 253 ? 16.195 19.366 -21.662 1.00 53.62 253 GLU A CA 1
ATOM 2098 C C . GLU A 1 253 ? 16.756 18.436 -20.577 1.00 53.62 253 GLU A C 1
ATOM 2100 O O . GLU A 1 253 ? 16.134 18.277 -19.527 1.00 53.62 253 GLU A O 1
ATOM 2105 N N . LYS A 1 254 ? 17.951 17.866 -20.785 1.00 57.38 254 LYS A N 1
ATOM 2106 C CA . LYS A 1 254 ? 18.619 17.033 -19.772 1.00 57.38 254 LYS A CA 1
ATOM 2107 C C . LYS A 1 254 ? 19.022 17.846 -18.544 1.00 57.38 254 LYS A C 1
ATOM 2109 O O . LYS A 1 254 ? 18.745 17.421 -17.423 1.00 57.38 254 LYS A O 1
ATOM 2114 N N . ASP A 1 255 ? 19.637 19.006 -18.766 1.00 60.91 255 ASP A N 1
ATOM 2115 C CA . ASP A 1 255 ? 20.029 19.911 -17.684 1.00 60.91 255 ASP A CA 1
ATOM 2116 C C . ASP A 1 255 ? 18.782 20.412 -16.930 1.00 60.91 255 ASP A C 1
ATOM 2118 O O . ASP A 1 255 ? 18.796 20.463 -15.705 1.00 60.91 255 ASP A O 1
ATOM 2122 N N . SER A 1 256 ? 17.671 20.662 -17.639 1.00 63.31 256 SER A N 1
ATOM 2123 C CA . SER A 1 256 ? 16.386 21.043 -17.038 1.00 63.31 256 SER A CA 1
ATOM 2124 C C . SER A 1 256 ? 15.727 19.925 -16.227 1.00 63.31 256 SER A C 1
ATOM 2126 O O . SER A 1 256 ? 15.056 20.220 -15.240 1.00 63.31 256 SER A O 1
ATOM 2128 N N . PHE A 1 257 ? 15.851 18.660 -16.637 1.00 63.34 257 PHE A N 1
ATOM 2129 C CA . PHE A 1 257 ? 15.263 17.542 -15.896 1.00 63.34 257 PHE A CA 1
ATOM 2130 C C . PHE A 1 257 ? 16.074 17.216 -14.639 1.00 63.34 257 PHE A C 1
ATOM 2132 O O . PHE A 1 257 ? 15.497 17.011 -13.575 1.00 63.34 257 PHE A O 1
ATOM 2139 N N . LEU A 1 258 ? 17.408 17.209 -14.739 1.00 65.00 258 LEU A N 1
ATOM 2140 C CA . LEU A 1 258 ? 18.282 17.031 -13.577 1.00 65.00 258 LEU A CA 1
ATOM 2141 C C . LEU A 1 258 ? 18.123 18.189 -12.588 1.00 65.00 258 LEU A C 1
ATOM 2143 O O . LEU A 1 258 ? 17.937 17.937 -11.404 1.00 65.00 258 LEU A O 1
ATOM 2147 N N . SER A 1 259 ? 18.073 19.440 -13.067 1.00 70.06 259 SER A N 1
ATOM 2148 C CA . SER A 1 259 ? 17.811 20.588 -12.193 1.00 70.06 259 SER A CA 1
ATOM 2149 C C . SER A 1 259 ? 16.429 20.521 -11.549 1.00 70.06 259 SER A C 1
ATOM 2151 O O . SER A 1 259 ? 16.286 20.873 -10.385 1.00 70.06 259 SER A O 1
ATOM 2153 N N . PHE A 1 260 ? 15.412 20.054 -12.285 1.00 70.25 260 PHE A N 1
ATOM 2154 C CA . PHE A 1 260 ? 14.078 19.820 -11.733 1.00 70.25 260 PHE A CA 1
ATOM 2155 C C . PHE A 1 260 ? 14.110 18.763 -10.630 1.00 70.25 260 PHE A C 1
ATOM 2157 O O . PHE A 1 260 ? 13.415 18.907 -9.634 1.00 70.25 260 PHE A O 1
ATOM 2164 N N . TYR A 1 261 ? 14.914 17.716 -10.789 1.00 68.94 261 TYR A N 1
ATOM 2165 C CA . TYR A 1 261 ? 15.024 16.646 -9.809 1.00 68.94 261 TYR A CA 1
ATOM 2166 C C . TYR A 1 261 ? 15.795 17.067 -8.554 1.00 68.94 261 TYR A C 1
ATOM 2168 O O . TYR A 1 261 ? 15.365 16.764 -7.444 1.00 68.94 261 TYR A O 1
ATOM 2176 N N . ASP A 1 262 ? 16.884 17.818 -8.709 1.00 70.00 262 ASP A N 1
ATOM 2177 C CA . ASP A 1 262 ? 17.602 18.419 -7.582 1.00 70.00 262 ASP A CA 1
ATOM 2178 C C . ASP A 1 262 ? 16.703 19.415 -6.833 1.00 70.00 262 ASP A C 1
ATOM 2180 O O . ASP A 1 262 ? 16.628 19.394 -5.604 1.00 70.00 262 ASP A O 1
ATOM 2184 N N . GLU A 1 263 ? 15.936 20.225 -7.570 1.00 73.12 263 GLU A N 1
ATOM 2185 C CA . GLU A 1 263 ? 14.923 21.116 -7.005 1.00 73.12 263 GLU A CA 1
ATOM 2186 C C . GLU A 1 263 ? 13.797 20.329 -6.320 1.00 73.12 263 GLU A C 1
ATOM 2188 O O . GLU A 1 263 ? 13.339 20.719 -5.248 1.00 73.12 263 GLU A O 1
ATOM 2193 N N . LEU A 1 264 ? 13.351 19.209 -6.898 1.00 69.81 264 LEU A N 1
ATOM 2194 C CA . LEU A 1 264 ? 12.360 18.323 -6.295 1.00 69.81 264 LEU A CA 1
ATOM 2195 C C . LEU A 1 264 ? 12.899 17.748 -4.985 1.00 69.81 264 LEU A C 1
ATOM 2197 O O . LEU A 1 264 ? 12.187 17.777 -3.988 1.00 69.81 264 LEU A O 1
ATOM 2201 N N . LYS A 1 265 ? 14.155 17.296 -4.959 1.00 67.56 265 LYS A N 1
ATOM 2202 C CA . LYS A 1 265 ? 14.831 16.792 -3.759 1.00 67.56 265 LYS A CA 1
ATOM 2203 C C . LYS A 1 265 ? 14.912 17.863 -2.670 1.00 67.56 265 LYS A C 1
ATOM 2205 O O . LYS A 1 265 ? 14.599 17.582 -1.518 1.00 67.56 265 LYS A O 1
ATOM 2210 N N . GLU A 1 266 ? 15.246 19.103 -3.026 1.00 69.75 266 GLU A N 1
ATOM 2211 C CA . GLU A 1 266 ? 15.261 20.235 -2.088 1.00 69.75 266 GLU A CA 1
ATOM 2212 C C . GLU A 1 266 ? 13.847 20.633 -1.616 1.00 69.75 266 GLU A C 1
ATOM 2214 O O . GLU A 1 266 ? 13.636 21.005 -0.458 1.00 69.75 266 GLU A O 1
ATOM 2219 N N . LYS A 1 267 ? 12.843 20.544 -2.496 1.00 67.38 267 LYS A N 1
ATOM 2220 C CA . LYS A 1 267 ? 11.444 20.875 -2.185 1.00 67.38 267 LYS A CA 1
ATOM 2221 C C . LYS A 1 267 ? 10.723 19.786 -1.404 1.00 67.38 267 LYS A C 1
ATOM 2223 O O . LYS A 1 267 ? 9.864 20.134 -0.603 1.00 67.38 267 LYS A O 1
ATOM 2228 N N . LEU A 1 268 ? 11.072 18.515 -1.585 1.00 62.41 268 LEU A N 1
ATOM 2229 C CA . LEU A 1 268 ? 10.556 17.388 -0.800 1.00 62.41 268 LEU A CA 1
ATOM 2230 C C . LEU A 1 268 ? 10.841 17.559 0.692 1.00 62.41 268 LEU A C 1
ATOM 2232 O O . LEU A 1 268 ? 10.002 17.217 1.517 1.00 62.41 268 LEU A O 1
ATOM 2236 N N . ILE A 1 269 ? 11.957 18.210 1.031 1.00 58.03 269 ILE A N 1
ATOM 2237 C CA . ILE A 1 269 ? 12.301 18.587 2.409 1.00 58.03 269 ILE A CA 1
ATOM 2238 C C . ILE A 1 269 ? 11.285 19.595 2.996 1.00 58.03 269 ILE A C 1
ATOM 2240 O O . ILE A 1 269 ? 11.149 19.706 4.212 1.00 58.03 269 ILE A O 1
ATOM 2244 N N . ASN A 1 270 ? 10.537 20.316 2.152 1.00 59.38 270 ASN A N 1
ATOM 2245 C CA . ASN A 1 270 ? 9.560 21.338 2.528 1.00 59.38 270 ASN A CA 1
ATOM 2246 C C . ASN A 1 270 ? 8.163 21.010 1.954 1.00 59.38 270 ASN A C 1
ATOM 2248 O O . ASN A 1 270 ? 7.735 21.638 0.983 1.00 59.38 270 ASN A O 1
ATOM 2252 N N . GLU A 1 271 ? 7.444 20.053 2.561 1.00 55.22 271 GLU A N 1
ATOM 2253 C CA . GLU A 1 271 ? 6.137 19.514 2.112 1.00 55.22 271 GLU A CA 1
ATOM 2254 C C . GLU A 1 271 ? 5.120 20.573 1.626 1.00 55.22 271 GLU A C 1
ATOM 2256 O O . GLU A 1 271 ? 4.443 20.365 0.616 1.00 55.22 271 GLU A O 1
ATOM 2261 N N . ASP A 1 272 ? 5.043 21.734 2.287 1.00 50.25 272 ASP A N 1
ATOM 2262 C CA . ASP A 1 272 ? 4.133 22.831 1.918 1.00 50.25 272 ASP A CA 1
ATOM 2263 C C . ASP A 1 272 ? 4.421 23.429 0.530 1.00 50.25 272 ASP A C 1
ATOM 2265 O O . ASP A 1 272 ? 3.509 23.908 -0.150 1.00 50.25 272 ASP A O 1
ATOM 2269 N N . LYS A 1 273 ? 5.674 23.371 0.060 1.00 51.06 273 LYS A N 1
ATOM 2270 C CA . LYS A 1 273 ? 6.063 23.905 -1.252 1.00 51.06 273 LYS A CA 1
ATOM 2271 C C . LYS A 1 273 ? 5.617 23.005 -2.397 1.00 51.06 273 LYS A C 1
ATOM 2273 O O . LYS A 1 273 ? 5.322 23.533 -3.466 1.00 51.06 273 LYS A O 1
ATOM 2278 N N . LEU A 1 274 ? 5.506 21.689 -2.200 1.00 51.31 274 LEU A N 1
ATOM 2279 C CA . LEU A 1 274 ? 5.086 20.760 -3.260 1.00 51.31 274 LEU A CA 1
ATOM 2280 C C . LEU A 1 274 ? 3.644 21.002 -3.717 1.00 51.31 274 LEU A C 1
ATOM 2282 O O . LEU A 1 274 ? 3.361 20.924 -4.909 1.00 51.31 274 LEU A O 1
ATOM 2286 N N . ARG A 1 275 ? 2.748 21.394 -2.801 1.00 50.16 275 ARG A N 1
ATOM 2287 C CA . ARG A 1 275 ? 1.356 21.744 -3.140 1.00 50.16 275 ARG A CA 1
ATOM 2288 C C . ARG A 1 275 ? 1.239 23.011 -3.987 1.00 50.16 275 ARG A C 1
ATOM 2290 O O . ARG A 1 275 ? 0.267 23.161 -4.716 1.00 50.16 275 ARG A O 1
ATOM 2297 N N . THR A 1 276 ? 2.211 23.919 -3.888 1.00 48.22 276 THR A N 1
ATOM 2298 C CA . THR A 1 276 ? 2.245 25.159 -4.686 1.00 48.22 276 THR A CA 1
ATOM 2299 C C . THR A 1 276 ? 2.831 24.969 -6.081 1.00 48.22 276 THR A C 1
ATOM 2301 O O . THR A 1 276 ? 2.869 25.909 -6.873 1.00 48.22 276 THR A O 1
ATOM 2304 N N . VAL A 1 277 ? 3.301 23.764 -6.400 1.00 52.12 277 VAL A N 1
ATOM 2305 C CA . VAL A 1 277 ? 3.835 23.461 -7.718 1.00 52.12 277 VAL A CA 1
ATOM 2306 C C . VAL A 1 277 ? 2.666 23.137 -8.657 1.00 52.12 277 VAL A C 1
ATOM 2308 O O . VAL A 1 277 ? 1.941 22.173 -8.431 1.00 52.12 277 VAL A O 1
ATOM 2311 N N . ASN A 1 278 ? 2.512 23.903 -9.745 1.00 51.84 278 ASN A N 1
ATOM 2312 C CA . ASN A 1 278 ? 1.489 23.738 -10.803 1.00 51.84 278 ASN A CA 1
ATOM 2313 C C . ASN A 1 278 ? 1.570 22.403 -11.590 1.00 51.84 278 ASN A C 1
ATOM 2315 O O . ASN A 1 278 ? 1.027 22.286 -12.685 1.00 51.84 278 ASN A O 1
ATOM 2319 N N . TYR A 1 279 ? 2.270 21.404 -11.060 1.00 58.22 279 TYR A N 1
ATOM 2320 C CA . TYR A 1 279 ? 2.641 20.166 -11.736 1.00 58.22 279 TYR A CA 1
ATOM 2321 C C . TYR A 1 279 ? 1.988 18.924 -11.132 1.00 58.22 279 TYR A C 1
ATOM 2323 O O . TYR A 1 279 ? 2.279 17.819 -11.578 1.00 58.22 279 TYR A O 1
ATOM 2331 N N . VAL A 1 280 ? 1.130 19.082 -10.121 1.00 57.25 280 VAL A N 1
ATOM 2332 C CA . VAL A 1 280 ? 0.465 17.949 -9.477 1.00 57.25 280 VAL A CA 1
ATOM 2333 C C . VAL A 1 280 ? -0.882 17.665 -10.139 1.00 57.25 280 VAL A C 1
ATOM 2335 O O . VAL A 1 280 ? -1.820 18.452 -10.010 1.00 57.25 280 VAL A O 1
ATOM 2338 N N . VAL A 1 281 ? -0.990 16.521 -10.819 1.00 62.31 281 VAL A N 1
ATOM 2339 C CA . VAL A 1 281 ? -2.257 16.006 -11.370 1.00 62.31 281 VAL A CA 1
ATOM 2340 C C . VAL A 1 281 ? -2.768 14.876 -10.479 1.00 62.31 281 VAL A C 1
ATOM 2342 O O . VAL A 1 281 ? -1.993 14.054 -10.004 1.00 62.31 281 VAL A O 1
ATOM 2345 N N . ASN A 1 282 ? -4.076 14.832 -10.225 1.00 58.66 282 ASN A N 1
ATOM 2346 C CA . ASN A 1 282 ? -4.685 13.810 -9.372 1.00 58.66 282 ASN A CA 1
ATOM 2347 C C . ASN A 1 282 ? -5.426 12.781 -10.238 1.00 58.66 282 ASN A C 1
ATOM 2349 O O . ASN A 1 282 ? -6.509 13.110 -10.731 1.00 58.66 282 ASN A O 1
ATOM 2353 N N . PRO A 1 283 ? -4.890 11.566 -10.439 1.00 60.69 283 PRO A N 1
ATOM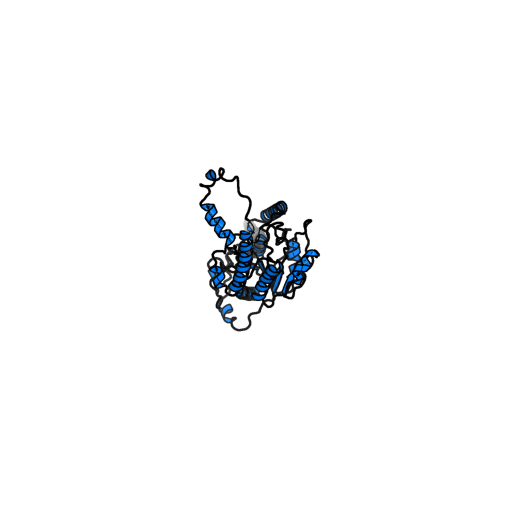 2354 C CA . PRO A 1 283 ? -5.654 10.499 -11.068 1.00 60.69 283 PRO A CA 1
ATOM 2355 C C . PRO A 1 283 ? -6.806 10.066 -10.152 1.00 60.69 283 PRO A C 1
ATOM 2357 O O . PRO A 1 283 ? -6.628 9.911 -8.945 1.00 60.69 283 PRO A O 1
ATOM 2360 N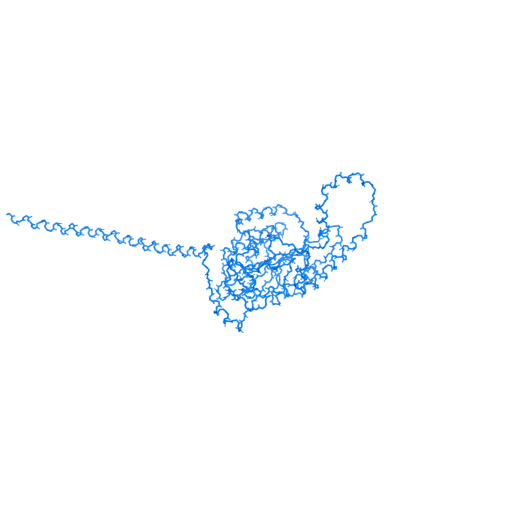 N . GLU A 1 284 ? -7.993 9.858 -10.725 1.00 61.03 284 GLU A N 1
ATOM 2361 C CA . GLU A 1 284 ? -9.172 9.410 -9.966 1.00 61.03 284 GLU A CA 1
ATOM 2362 C C . GLU A 1 284 ? -9.028 7.967 -9.459 1.00 61.03 284 GLU A C 1
ATOM 2364 O O . GLU A 1 284 ? -9.556 7.644 -8.401 1.00 61.03 284 GLU A O 1
ATOM 2369 N N . PHE A 1 285 ? -8.294 7.113 -10.183 1.00 64.38 285 PHE A N 1
ATOM 2370 C CA . PHE A 1 285 ? -8.180 5.678 -9.908 1.00 64.38 285 PHE A CA 1
ATOM 2371 C C . PHE A 1 285 ? -6.736 5.201 -10.058 1.00 64.38 285 PHE A C 1
ATOM 2373 O O . PHE A 1 285 ? -6.344 4.698 -11.111 1.00 64.38 285 PHE A O 1
ATOM 2380 N N . SER A 1 286 ? -5.929 5.388 -9.019 1.00 72.56 286 SER A N 1
ATOM 2381 C CA . SER A 1 286 ? -4.676 4.652 -8.854 1.00 72.56 286 SER A CA 1
ATOM 2382 C C . SER A 1 286 ? -4.186 4.789 -7.421 1.00 72.56 286 SER A C 1
ATOM 2384 O O . SER A 1 286 ? -4.224 5.881 -6.846 1.00 72.56 286 SER A O 1
ATOM 2386 N N . ASN A 1 287 ? -3.733 3.669 -6.862 1.00 81.44 287 ASN A N 1
ATOM 2387 C CA . ASN A 1 287 ? -3.108 3.632 -5.553 1.00 81.44 287 ASN A CA 1
ATOM 2388 C C . ASN A 1 287 ? -1.655 3.212 -5.739 1.00 81.44 287 ASN A C 1
ATOM 2390 O O . ASN A 1 287 ? -1.349 2.111 -6.181 1.00 81.44 287 ASN A O 1
ATOM 2394 N N . ASP A 1 288 ? -0.760 4.112 -5.378 1.00 86.62 288 ASP A N 1
ATOM 2395 C CA . ASP A 1 288 ? 0.681 3.897 -5.474 1.00 86.62 288 ASP A CA 1
ATOM 2396 C C . ASP A 1 288 ? 1.226 3.068 -4.303 1.00 86.62 288 ASP A C 1
ATOM 2398 O O . ASP A 1 288 ? 2.331 2.533 -4.359 1.00 86.62 288 ASP A O 1
ATOM 2402 N N . PHE A 1 289 ? 0.446 2.952 -3.228 1.00 93.31 289 PHE A N 1
ATOM 2403 C CA . PHE A 1 289 ? 0.738 2.048 -2.132 1.00 93.31 289 PHE A CA 1
ATOM 2404 C C . PHE A 1 289 ? -0.538 1.533 -1.469 1.00 93.31 289 PHE A C 1
ATOM 2406 O O . PHE A 1 289 ? -1.595 2.169 -1.514 1.00 93.31 289 PHE A O 1
ATOM 2413 N N . ILE A 1 290 ? -0.397 0.397 -0.794 1.00 94.00 290 ILE A N 1
ATOM 2414 C CA . ILE A 1 290 ? -1.400 -0.216 0.068 1.00 94.00 290 ILE A CA 1
ATOM 2415 C C . ILE A 1 290 ? -0.695 -0.557 1.376 1.00 94.00 290 ILE A C 1
ATOM 2417 O O . ILE A 1 290 ? 0.261 -1.332 1.385 1.00 94.00 290 ILE A O 1
ATOM 2421 N N . LEU A 1 291 ? -1.149 0.022 2.486 1.00 96.62 291 LEU A N 1
ATOM 2422 C CA . LEU A 1 291 ? -0.658 -0.336 3.816 1.00 96.62 291 LEU A CA 1
ATOM 2423 C C . LEU A 1 291 ? -1.734 -1.111 4.556 1.00 96.62 291 LEU A C 1
ATOM 2425 O O . LEU A 1 291 ? -2.885 -0.702 4.543 1.00 96.62 291 LEU A O 1
ATOM 2429 N N . PHE A 1 292 ? -1.389 -2.197 5.232 1.00 97.12 292 PHE A N 1
ATOM 2430 C CA . PHE A 1 292 ? -2.346 -2.960 6.028 1.00 97.12 292 PHE A CA 1
ATOM 2431 C C . PHE A 1 292 ? -1.689 -3.564 7.260 1.00 97.12 292 PHE A C 1
ATOM 2433 O O . PHE A 1 292 ? -0.491 -3.847 7.269 1.00 97.12 292 PHE A O 1
ATOM 2440 N N . SER A 1 293 ? -2.465 -3.736 8.329 1.00 96.50 293 SER A N 1
ATOM 2441 C CA . SER A 1 293 ? -1.997 -4.474 9.497 1.00 96.50 293 SER A CA 1
ATOM 2442 C C . SER A 1 293 ? -2.065 -5.971 9.239 1.00 96.50 293 SER A C 1
ATOM 2444 O O . SER A 1 293 ? -2.953 -6.427 8.532 1.00 96.50 293 SER A O 1
ATOM 2446 N N . LEU A 1 294 ? -1.146 -6.753 9.803 1.00 92.81 294 LEU A N 1
ATOM 2447 C CA . LEU A 1 294 ? -1.206 -8.225 9.780 1.00 92.81 294 LEU A CA 1
ATOM 2448 C C . LEU A 1 294 ? -1.922 -8.799 11.006 1.00 92.81 294 LEU A C 1
ATOM 2450 O O . LEU A 1 294 ? -2.232 -9.988 11.053 1.00 92.81 294 LEU A O 1
ATOM 2454 N N . LYS A 1 295 ? -2.152 -7.962 12.025 1.00 86.69 295 LYS A N 1
ATOM 2455 C CA . LYS A 1 295 ? -2.729 -8.367 13.305 1.00 86.69 295 LYS A CA 1
ATOM 2456 C C . LYS A 1 295 ? -3.930 -7.490 13.685 1.00 86.69 295 LYS A C 1
ATOM 2458 O O . LYS A 1 295 ? -3.848 -6.268 13.523 1.00 86.69 295 LYS A O 1
ATOM 2463 N N . PRO A 1 296 ? -4.987 -8.095 14.265 1.00 87.12 296 PRO A N 1
ATOM 2464 C CA . PRO A 1 296 ? -5.292 -9.534 14.201 1.00 87.12 296 PRO A CA 1
ATOM 2465 C C . PRO A 1 296 ? -5.410 -10.020 12.741 1.00 87.12 296 PRO A C 1
ATOM 2467 O O . PRO A 1 296 ? -5.694 -9.224 11.854 1.00 87.12 296 PRO A O 1
ATOM 2470 N N . GLN A 1 297 ? -5.129 -11.300 12.488 1.00 82.00 297 GLN A N 1
ATOM 2471 C CA . GLN A 1 297 ? -5.159 -11.871 11.138 1.00 82.00 297 GLN A CA 1
ATOM 2472 C C . GLN A 1 297 ? -6.608 -12.200 10.754 1.00 82.00 297 GLN A C 1
ATOM 2474 O O . GLN A 1 297 ? -7.119 -13.261 11.108 1.00 82.00 297 GLN A O 1
ATOM 2479 N N . GLU A 1 298 ? -7.279 -11.263 10.085 1.00 83.94 298 GLU A N 1
ATOM 2480 C CA . GLU A 1 298 ? -8.642 -11.423 9.556 1.00 83.94 298 GLU A CA 1
ATOM 2481 C C . GLU A 1 298 ? -8.627 -11.693 8.041 1.00 83.94 298 GLU A C 1
ATOM 2483 O O . GLU A 1 298 ? -9.448 -12.463 7.548 1.00 83.94 298 GLU A O 1
ATOM 2488 N N . LEU A 1 299 ? -7.671 -11.107 7.312 1.00 90.88 299 LEU A N 1
ATOM 2489 C CA . LEU A 1 299 ? -7.506 -11.293 5.870 1.00 90.88 299 LEU A CA 1
ATOM 2490 C C . LEU A 1 299 ? -7.082 -12.723 5.514 1.00 90.88 299 LEU A C 1
ATOM 2492 O O . LEU A 1 299 ? -6.083 -13.242 6.019 1.00 90.88 299 LEU A O 1
ATOM 2496 N N . ASN A 1 300 ? -7.800 -13.307 4.555 1.00 92.06 300 ASN A N 1
ATOM 2497 C CA . ASN A 1 300 ? -7.451 -14.564 3.907 1.00 92.06 300 ASN A CA 1
ATOM 2498 C C . ASN A 1 300 ? -7.049 -14.307 2.449 1.00 92.06 300 ASN A C 1
ATOM 2500 O O . ASN A 1 300 ? -7.904 -14.172 1.580 1.00 92.06 300 ASN A O 1
ATOM 2504 N N . PHE A 1 301 ? -5.750 -14.275 2.160 1.00 93.56 301 PHE A N 1
ATOM 2505 C CA . PHE A 1 301 ? -5.255 -13.963 0.814 1.00 93.56 301 PHE A CA 1
ATOM 2506 C C . PHE A 1 301 ? -5.525 -15.052 -0.239 1.00 93.56 301 PHE A C 1
ATOM 2508 O O . PHE A 1 301 ? -5.332 -14.793 -1.422 1.00 93.56 301 PHE A O 1
ATOM 2515 N N . ASN A 1 302 ? -6.035 -16.229 0.148 1.00 92.31 302 ASN A N 1
ATOM 2516 C CA . ASN A 1 302 ? -6.370 -17.308 -0.794 1.00 92.31 302 ASN A CA 1
ATOM 2517 C C . ASN A 1 302 ? -7.491 -16.936 -1.780 1.00 92.31 302 ASN A C 1
ATOM 2519 O O . ASN A 1 302 ? -7.617 -17.567 -2.825 1.00 92.31 302 ASN A O 1
ATOM 2523 N N . ASP A 1 303 ? -8.298 -15.926 -1.445 1.00 89.94 303 ASP A N 1
ATOM 2524 C CA . ASP A 1 303 ? -9.434 -15.493 -2.262 1.00 89.94 303 ASP A CA 1
ATOM 2525 C C . ASP A 1 303 ? -9.060 -14.372 -3.253 1.00 89.94 303 ASP A C 1
ATOM 2527 O O . ASP A 1 303 ? -9.928 -13.859 -3.965 1.00 89.94 303 ASP A O 1
ATOM 2531 N N . ILE A 1 304 ? -7.782 -13.969 -3.308 1.00 92.25 304 ILE A N 1
ATOM 2532 C CA . ILE A 1 304 ? -7.292 -13.011 -4.303 1.00 92.25 304 ILE A CA 1
ATOM 2533 C C . ILE A 1 304 ? -7.215 -13.711 -5.675 1.00 92.25 304 ILE A C 1
ATOM 2535 O O . ILE A 1 304 ? -6.556 -14.742 -5.808 1.00 92.25 304 ILE A O 1
ATOM 2539 N N . PRO A 1 305 ? -7.847 -13.162 -6.731 1.00 90.94 305 PRO A N 1
ATOM 2540 C CA . PRO A 1 305 ? -7.696 -13.668 -8.088 1.00 90.94 305 PRO A CA 1
ATOM 2541 C C . PRO A 1 305 ? -6.252 -13.564 -8.579 1.00 90.94 305 PRO A C 1
ATOM 2543 O O . PRO A 1 305 ? -5.514 -12.657 -8.202 1.00 90.94 305 PRO A O 1
ATOM 2546 N N . ARG A 1 306 ? -5.886 -14.426 -9.532 1.00 92.25 306 ARG A N 1
ATOM 2547 C CA . ARG A 1 306 ? -4.553 -14.446 -10.156 1.00 92.25 306 ARG A CA 1
ATOM 2548 C C . ARG A 1 306 ? -4.293 -13.244 -11.066 1.00 92.25 306 ARG A C 1
ATOM 2550 O O . ARG A 1 306 ? -4.285 -13.381 -12.296 1.00 92.25 306 ARG A O 1
ATOM 2557 N N . PHE A 1 307 ? -4.136 -12.061 -10.483 1.00 92.44 307 PHE A N 1
ATOM 2558 C CA . PHE A 1 307 ? -3.759 -10.839 -11.186 1.00 92.44 307 PHE A CA 1
ATOM 2559 C C . PHE A 1 307 ? -2.272 -10.832 -11.509 1.00 92.44 307 PHE A C 1
ATOM 2561 O O . PHE A 1 307 ? -1.452 -11.296 -10.723 1.00 92.44 307 PHE A O 1
ATOM 2568 N N . LEU A 1 308 ? -1.929 -10.244 -12.651 1.00 90.38 308 LEU A N 1
ATOM 2569 C CA . LEU A 1 308 ? -0.553 -9.919 -12.998 1.00 90.38 308 LEU A CA 1
ATOM 2570 C C . LEU A 1 308 ? -0.193 -8.539 -12.457 1.00 90.38 308 LEU A C 1
ATOM 2572 O O . LEU A 1 308 ? -0.926 -7.562 -12.644 1.00 90.38 308 LEU A O 1
ATOM 2576 N N . PHE A 1 309 ? 0.952 -8.471 -11.796 1.00 87.56 309 PHE A N 1
ATOM 2577 C CA . PHE A 1 309 ? 1.506 -7.260 -11.225 1.00 87.56 309 PHE A CA 1
ATOM 2578 C C . PHE A 1 309 ? 1.928 -6.259 -12.311 1.00 87.56 309 PHE A C 1
ATOM 2580 O O . PHE A 1 309 ? 2.346 -6.631 -13.408 1.00 87.56 309 PHE A O 1
ATOM 2587 N N . GLY A 1 310 ? 1.801 -4.963 -12.015 1.00 79.38 310 GLY A N 1
ATOM 2588 C CA . GLY A 1 310 ? 2.115 -3.881 -12.959 1.00 79.38 310 GLY A CA 1
ATOM 2589 C C . GLY A 1 310 ? 1.126 -3.731 -14.125 1.00 79.38 310 GLY A C 1
ATOM 2590 O O . GLY A 1 310 ? 1.315 -2.862 -14.976 1.00 79.38 310 GLY A O 1
ATOM 2591 N N . MET A 1 311 ? 0.064 -4.540 -14.166 1.00 82.56 311 MET A N 1
ATOM 2592 C CA . MET A 1 311 ? -1.037 -4.393 -15.120 1.00 82.56 311 MET A CA 1
ATOM 2593 C C . MET A 1 311 ? -2.169 -3.546 -14.534 1.00 82.56 311 MET A C 1
ATOM 2595 O O . MET A 1 311 ? -2.159 -3.189 -13.360 1.00 82.56 311 MET A O 1
ATOM 2599 N N . TYR A 1 312 ? -3.143 -3.169 -15.360 1.00 76.31 312 TYR A N 1
ATOM 2600 C CA . TYR A 1 312 ? -4.217 -2.273 -14.931 1.00 76.31 312 TYR A CA 1
ATOM 2601 C C . TYR A 1 312 ? -5.090 -2.918 -13.830 1.00 76.31 312 TYR A C 1
ATOM 2603 O O . TYR A 1 312 ? -5.319 -4.129 -13.849 1.00 76.31 312 TYR A O 1
ATOM 2611 N N . GLN A 1 313 ? -5.586 -2.085 -12.909 1.00 79.69 313 GLN A N 1
ATOM 2612 C CA . GLN A 1 313 ? -6.659 -2.336 -11.929 1.00 79.69 313 GLN A CA 1
ATOM 2613 C C . GLN A 1 313 ? -6.386 -3.202 -10.700 1.00 79.69 313 GLN A C 1
ATOM 2615 O O . GLN A 1 313 ? -7.156 -3.102 -9.747 1.00 79.69 313 GLN A O 1
ATOM 2620 N N . TRP A 1 314 ? -5.336 -4.021 -10.643 1.00 84.00 314 TRP A N 1
ATOM 2621 C CA . TRP A 1 314 ? -5.105 -4.825 -9.429 1.00 84.00 314 TRP A CA 1
ATOM 2622 C C . TRP A 1 314 ? -4.869 -3.929 -8.188 1.00 84.00 314 TRP A C 1
ATOM 2624 O O . TRP A 1 314 ? -5.338 -4.248 -7.100 1.00 84.00 314 TRP A O 1
ATOM 2634 N N . ASP A 1 315 ? -4.234 -2.765 -8.367 1.00 84.44 315 ASP A N 1
ATOM 2635 C CA . ASP A 1 315 ? -3.911 -1.759 -7.339 1.00 84.44 315 ASP A CA 1
ATOM 2636 C C . ASP A 1 315 ? -5.143 -1.048 -6.748 1.00 84.44 315 ASP A C 1
ATOM 2638 O O . ASP A 1 315 ? -5.098 -0.467 -5.662 1.00 84.44 315 ASP A O 1
ATOM 2642 N N . THR A 1 316 ? -6.267 -1.098 -7.454 1.00 86.12 316 THR A N 1
ATOM 2643 C CA . THR A 1 316 ? -7.558 -0.529 -7.035 1.00 86.12 316 THR A CA 1
ATOM 2644 C C . THR A 1 316 ? -8.549 -1.614 -6.628 1.00 86.12 316 THR A C 1
ATOM 2646 O O . THR A 1 316 ? -9.344 -1.380 -5.720 1.00 86.12 316 THR A O 1
ATOM 2649 N N . TRP A 1 317 ? -8.441 -2.811 -7.214 1.00 90.88 317 TRP A N 1
ATOM 2650 C CA . TRP A 1 317 ? -9.232 -3.986 -6.855 1.00 90.88 317 TRP A CA 1
ATOM 2651 C C . TRP A 1 317 ? -8.850 -4.552 -5.483 1.00 90.88 317 TRP A C 1
ATOM 2653 O O . TRP A 1 317 ? -9.732 -4.796 -4.661 1.00 90.88 317 TRP A O 1
ATOM 2663 N N . ILE A 1 318 ? -7.549 -4.734 -5.201 1.00 92.12 318 ILE A N 1
ATOM 2664 C CA . ILE A 1 318 ? -7.078 -5.318 -3.929 1.00 92.12 318 ILE A CA 1
ATOM 2665 C C . ILE A 1 318 ? -7.599 -4.525 -2.727 1.00 92.12 318 ILE A C 1
ATOM 2667 O O . ILE A 1 318 ? -8.158 -5.137 -1.816 1.00 92.12 318 ILE A O 1
ATOM 2671 N N . PRO A 1 319 ? -7.509 -3.184 -2.703 1.00 91.19 319 PRO A N 1
ATOM 2672 C CA . PRO A 1 319 ? -8.087 -2.434 -1.605 1.00 91.19 319 PRO A CA 1
ATOM 2673 C C . PRO A 1 319 ? -9.608 -2.566 -1.501 1.00 91.19 319 PRO A C 1
ATOM 2675 O O . PRO A 1 319 ? -10.127 -2.565 -0.390 1.00 91.19 319 PRO A O 1
ATOM 2678 N N . GLY A 1 320 ? -10.351 -2.690 -2.604 1.00 90.12 320 GLY A N 1
ATOM 2679 C CA . GLY A 1 320 ? -11.806 -2.858 -2.521 1.00 90.12 320 GLY A CA 1
ATOM 2680 C C . GLY A 1 320 ? -12.194 -4.226 -1.985 1.00 90.12 320 GLY A C 1
ATOM 2681 O O . GLY A 1 320 ? -13.082 -4.321 -1.142 1.00 90.12 320 GLY A O 1
ATOM 2682 N N . TRP A 1 321 ? -11.456 -5.264 -2.380 1.00 93.06 321 TRP A N 1
ATOM 2683 C CA . TRP A 1 321 ? -11.544 -6.592 -1.780 1.00 93.06 321 TRP A CA 1
ATOM 2684 C C . TRP A 1 321 ? -11.208 -6.572 -0.283 1.00 93.06 321 TRP A C 1
ATOM 2686 O O . TRP A 1 321 ? -11.940 -7.165 0.512 1.00 93.06 321 TRP A O 1
ATOM 2696 N N . MET A 1 322 ? -10.163 -5.838 0.125 1.00 93.88 322 MET A N 1
ATOM 2697 C CA . MET A 1 322 ? -9.861 -5.622 1.544 1.00 93.88 322 MET A CA 1
ATOM 2698 C C . MET A 1 322 ? -11.011 -4.902 2.246 1.00 93.88 322 MET A C 1
ATOM 2700 O O . MET A 1 322 ? -11.354 -5.291 3.351 1.00 93.88 322 MET A O 1
ATOM 2704 N N . ASN A 1 323 ? -11.645 -3.910 1.615 1.00 91.75 323 ASN A N 1
ATOM 2705 C CA . ASN A 1 323 ? -12.725 -3.115 2.211 1.00 91.75 323 ASN A CA 1
ATOM 2706 C C . ASN A 1 323 ? -13.999 -3.909 2.522 1.00 91.75 323 ASN A C 1
ATOM 2708 O O . ASN A 1 323 ? -14.804 -3.481 3.347 1.00 91.75 323 ASN A O 1
ATOM 2712 N N . GLU A 1 324 ? -14.184 -5.068 1.897 1.00 90.06 324 GLU A N 1
ATOM 2713 C CA . GLU A 1 324 ? -15.282 -5.982 2.227 1.00 90.06 324 GLU A CA 1
ATOM 2714 C C . GLU A 1 324 ? -14.954 -6.877 3.431 1.00 90.06 324 GLU A C 1
ATOM 2716 O O . GLU A 1 324 ? -15.866 -7.429 4.042 1.00 90.06 324 GLU A O 1
ATOM 2721 N N . GLN A 1 325 ? -13.676 -7.009 3.794 1.00 92.00 325 GLN A N 1
ATOM 2722 C CA . GLN A 1 325 ? -13.212 -7.870 4.887 1.00 92.00 325 GLN A CA 1
ATOM 2723 C C . GLN A 1 325 ? -12.802 -7.076 6.124 1.00 92.00 325 GLN A C 1
ATOM 2725 O O . GLN A 1 325 ? -13.148 -7.445 7.242 1.00 92.00 325 GLN A O 1
ATOM 2730 N N . ILE A 1 326 ? -12.078 -5.978 5.924 1.00 93.88 326 ILE A N 1
ATOM 2731 C CA . ILE A 1 326 ? -11.495 -5.138 6.963 1.00 93.88 326 ILE A CA 1
ATOM 2732 C C . ILE A 1 326 ? -11.729 -3.656 6.635 1.00 93.88 326 ILE A C 1
ATOM 2734 O O . ILE A 1 326 ? -11.868 -3.285 5.470 1.00 93.88 326 ILE A O 1
ATOM 2738 N N . PRO A 1 327 ? -11.745 -2.759 7.633 1.00 93.50 327 PRO A N 1
ATOM 2739 C CA . PRO A 1 327 ? -11.830 -1.326 7.379 1.00 93.50 327 PRO A CA 1
ATOM 2740 C C . PRO A 1 327 ? -10.650 -0.820 6.539 1.00 93.50 327 PRO A C 1
ATOM 2742 O O . PRO A 1 327 ? -9.497 -0.917 6.965 1.00 93.50 327 PRO A O 1
ATOM 2745 N N . VAL A 1 328 ? -10.940 -0.211 5.388 1.00 94.06 328 VAL A N 1
ATOM 2746 C CA . VAL A 1 328 ? -9.949 0.538 4.604 1.00 94.06 328 VAL A CA 1
ATOM 2747 C C . VAL A 1 328 ? -10.133 2.026 4.866 1.00 94.06 328 VAL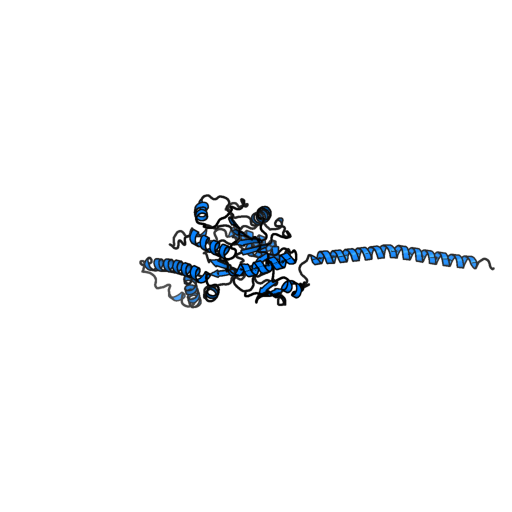 A C 1
ATOM 2749 O O . VAL A 1 328 ? -11.236 2.565 4.752 1.00 94.06 328 VAL A O 1
ATOM 2752 N N . VAL A 1 329 ? -9.049 2.699 5.246 1.00 92.81 329 VAL A N 1
ATOM 2753 C CA . VAL A 1 329 ? -9.052 4.114 5.618 1.00 92.81 329 VAL A CA 1
ATOM 2754 C C . VAL A 1 329 ? -8.277 4.935 4.602 1.00 92.81 329 VAL A C 1
ATOM 2756 O O . VAL A 1 329 ? -7.107 4.680 4.334 1.00 92.81 329 VAL A O 1
ATOM 2759 N N . SER A 1 330 ? -8.900 5.984 4.082 1.00 91.25 330 SER A N 1
ATOM 2760 C CA . SER A 1 330 ? -8.186 6.991 3.304 1.00 91.25 330 SER A CA 1
ATOM 2761 C C . SER A 1 330 ? -7.402 7.941 4.213 1.00 91.25 330 SER A C 1
ATOM 2763 O O . SER A 1 330 ? -7.913 8.424 5.225 1.00 91.25 330 SER A O 1
ATOM 2765 N N . LEU A 1 331 ? -6.174 8.287 3.827 1.00 89.69 331 LEU A N 1
ATOM 2766 C CA . LEU A 1 331 ? -5.367 9.308 4.512 1.00 89.69 331 LEU A CA 1
ATOM 2767 C C . LEU A 1 331 ? -5.833 10.755 4.268 1.00 89.69 331 LEU A C 1
ATOM 2769 O O . LEU A 1 331 ? -5.155 11.697 4.702 1.00 89.69 331 LEU A O 1
ATOM 2773 N N . GLY A 1 332 ? -6.975 10.924 3.600 1.00 84.56 332 GLY A N 1
ATOM 2774 C CA . GLY A 1 332 ? -7.608 12.205 3.320 1.00 84.56 332 GLY A CA 1
ATOM 2775 C C . GLY A 1 332 ? -7.390 12.681 1.890 1.00 84.56 332 GLY A C 1
ATOM 2776 O O . GLY A 1 332 ? -6.876 11.964 1.036 1.00 84.56 332 GLY A O 1
ATOM 2777 N N . ASP A 1 333 ? -7.782 13.929 1.640 1.00 80.00 333 ASP A N 1
ATOM 2778 C CA . ASP A 1 333 ? -7.731 14.532 0.303 1.00 80.00 333 ASP A CA 1
ATOM 2779 C C . ASP A 1 333 ? -6.332 15.081 -0.056 1.00 80.00 333 ASP A C 1
ATOM 2781 O O . ASP A 1 333 ? -6.069 15.446 -1.207 1.00 80.00 333 ASP A O 1
ATOM 2785 N N . SER A 1 334 ? -5.418 15.115 0.923 1.00 83.44 334 SER A N 1
ATOM 2786 C CA . SER A 1 334 ? -3.995 15.402 0.717 1.00 83.44 334 SER A CA 1
ATOM 2787 C C . SER A 1 334 ? -3.287 14.244 0.017 1.00 83.44 334 SER A C 1
ATOM 2789 O O . SER A 1 334 ? -3.614 13.090 0.288 1.00 83.44 334 SER A O 1
ATOM 2791 N N . CYS A 1 335 ? -2.257 14.544 -0.778 1.00 86.06 335 CYS A N 1
ATOM 2792 C CA . CYS A 1 335 ? -1.373 13.530 -1.355 1.00 86.06 335 CYS A CA 1
ATOM 2793 C C . CYS A 1 335 ? -0.847 12.590 -0.261 1.00 86.06 335 CYS A C 1
ATOM 2795 O O . CYS A 1 335 ? -0.234 13.042 0.706 1.00 86.06 335 CYS A O 1
ATOM 2797 N N . GLY A 1 336 ? -1.136 11.298 -0.400 1.00 87.94 336 GLY A N 1
ATOM 2798 C CA . GLY A 1 336 ? -0.522 10.234 0.389 1.00 87.94 336 GLY A CA 1
ATOM 2799 C C . GLY A 1 336 ? 0.743 9.695 -0.272 1.00 87.94 336 GLY A C 1
ATOM 2800 O O . GLY A 1 336 ? 1.600 9.161 0.418 1.00 87.94 336 GLY A O 1
ATOM 2801 N N . SER A 1 337 ? 0.881 9.870 -1.583 1.00 92.50 337 SER A N 1
ATOM 2802 C CA . SER A 1 337 ? 2.106 9.595 -2.326 1.00 92.50 337 SER A CA 1
ATOM 2803 C C . SER A 1 337 ? 2.234 10.538 -3.516 1.00 92.50 337 SER A C 1
ATOM 2805 O O . SER A 1 337 ? 1.238 11.070 -4.019 1.00 92.50 337 SER A O 1
ATOM 2807 N N . TYR A 1 338 ? 3.467 10.726 -3.972 1.00 91.31 338 TYR A N 1
ATOM 2808 C CA . TYR A 1 338 ? 3.778 11.437 -5.199 1.00 91.31 338 TYR A CA 1
ATOM 2809 C C . TYR A 1 338 ? 4.383 10.478 -6.215 1.00 91.31 338 TYR A C 1
ATOM 2811 O O . TYR A 1 338 ? 5.464 9.938 -5.991 1.00 91.31 338 TYR A O 1
ATOM 2819 N N . HIS A 1 339 ? 3.686 10.276 -7.324 1.00 89.94 339 HIS A N 1
ATOM 2820 C CA . HIS A 1 339 ? 4.126 9.403 -8.394 1.00 89.94 339 HIS A CA 1
ATOM 2821 C C . HIS A 1 339 ? 5.097 10.141 -9.313 1.00 89.94 339 HIS A C 1
ATOM 2823 O O . HIS A 1 339 ? 4.778 11.208 -9.855 1.00 89.94 339 HIS A O 1
ATOM 2829 N N . LEU A 1 340 ? 6.267 9.556 -9.533 1.00 85.50 340 LEU A N 1
ATOM 2830 C CA . LEU A 1 340 ? 7.248 10.052 -10.484 1.00 85.50 340 LEU A CA 1
ATOM 2831 C C . LEU A 1 340 ? 6.841 9.595 -11.880 1.00 85.50 340 LEU A C 1
ATOM 2833 O O . LEU A 1 340 ? 7.043 8.445 -12.264 1.00 85.50 340 LEU A O 1
ATOM 2837 N N . HIS A 1 341 ? 6.232 10.514 -12.635 1.00 76.56 341 HIS A N 1
ATOM 2838 C CA . HIS A 1 341 ? 5.686 10.207 -13.948 1.00 76.56 341 HIS A CA 1
ATOM 2839 C C . HIS A 1 341 ? 6.738 9.568 -14.856 1.00 76.56 341 HIS A C 1
ATOM 2841 O O . HIS A 1 341 ? 7.785 10.152 -15.145 1.00 76.56 341 HIS A O 1
ATOM 2847 N N . HIS A 1 342 ? 6.403 8.394 -15.377 1.00 71.75 342 HIS A N 1
ATOM 2848 C CA . HIS A 1 342 ? 7.203 7.694 -16.363 1.00 71.75 342 HIS A CA 1
ATOM 2849 C C . HIS A 1 342 ? 6.384 7.420 -17.619 1.00 71.75 342 HIS A C 1
ATOM 2851 O O . HIS A 1 342 ? 5.157 7.286 -17.592 1.00 71.75 342 HIS A O 1
ATOM 2857 N N . SER A 1 343 ? 7.064 7.318 -18.762 1.00 66.12 343 SER A N 1
ATOM 2858 C CA . SER A 1 343 ? 6.373 6.938 -19.987 1.00 66.12 343 SER A CA 1
ATOM 2859 C C . SER A 1 343 ? 5.878 5.502 -19.875 1.00 66.12 343 SER A C 1
ATOM 2861 O O . SER A 1 343 ? 6.666 4.597 -19.591 1.00 66.12 343 SER A O 1
ATOM 2863 N N . LYS A 1 344 ? 4.591 5.289 -20.142 1.00 64.12 344 LYS A N 1
ATOM 2864 C CA . LYS A 1 344 ? 4.022 3.949 -20.262 1.00 64.12 344 LYS A CA 1
ATOM 2865 C C . LYS A 1 344 ? 4.456 3.360 -21.601 1.00 64.12 344 LYS A C 1
ATOM 2867 O O . LYS A 1 344 ? 4.097 3.894 -22.649 1.00 64.12 344 LYS A O 1
ATOM 2872 N N . ASP A 1 345 ? 5.246 2.293 -21.563 1.00 64.31 345 ASP A N 1
ATOM 2873 C CA . ASP A 1 345 ? 5.429 1.421 -22.720 1.00 64.31 345 ASP A CA 1
ATOM 2874 C C . ASP A 1 345 ? 4.447 0.259 -22.580 1.00 64.31 345 ASP A C 1
ATOM 2876 O O . ASP A 1 345 ? 4.598 -0.614 -21.722 1.00 64.31 345 ASP A O 1
ATOM 2880 N N . PHE A 1 346 ? 3.387 0.279 -23.383 1.00 66.06 346 PHE A N 1
ATOM 2881 C CA . PHE A 1 346 ? 2.328 -0.724 -23.332 1.00 66.06 346 PHE A CA 1
ATOM 2882 C C . PHE A 1 346 ? 2.709 -1.984 -24.117 1.00 66.06 346 PHE A C 1
ATOM 2884 O O . PHE A 1 346 ? 1.970 -2.475 -24.967 1.00 66.06 346 PHE A O 1
ATOM 2891 N N . LYS A 1 347 ? 3.871 -2.558 -23.802 1.00 73.44 347 LYS A N 1
ATOM 2892 C CA . LYS A 1 347 ? 4.360 -3.784 -24.443 1.00 73.44 347 LYS A CA 1
ATOM 2893 C C . LYS A 1 347 ? 3.432 -4.994 -24.220 1.00 73.44 347 LYS A C 1
ATOM 2895 O O . LYS A 1 347 ? 3.497 -5.964 -24.969 1.00 73.44 347 LYS A O 1
ATOM 2900 N N . TYR A 1 348 ? 2.541 -4.926 -23.227 1.00 80.00 348 TYR A N 1
ATOM 2901 C CA . TYR A 1 348 ? 1.707 -6.039 -22.764 1.00 80.00 348 TYR A CA 1
ATOM 2902 C C . TYR A 1 348 ? 0.196 -5.756 -22.844 1.00 80.00 348 TYR A C 1
ATOM 2904 O O . TYR A 1 348 ? -0.553 -6.111 -21.937 1.00 80.00 348 TYR A O 1
ATOM 2912 N N . HIS A 1 349 ? -0.276 -5.136 -23.933 1.00 82.19 349 HIS A N 1
ATOM 2913 C CA . HIS A 1 349 ? -1.702 -4.821 -24.127 1.00 82.19 349 HIS A CA 1
ATOM 2914 C C . HIS A 1 349 ? -2.649 -6.013 -23.894 1.00 82.19 349 HIS A C 1
ATOM 2916 O O . HIS A 1 349 ? -3.675 -5.850 -23.238 1.00 82.19 349 HIS A O 1
ATOM 2922 N N . ASN A 1 350 ? -2.298 -7.212 -24.372 1.00 84.31 350 ASN A N 1
ATOM 2923 C CA . ASN A 1 350 ? -3.138 -8.402 -24.184 1.00 84.31 350 ASN A CA 1
ATOM 2924 C C . ASN A 1 350 ? -3.259 -8.783 -22.700 1.00 84.31 350 ASN A C 1
ATOM 2926 O O . ASN A 1 350 ? -4.360 -9.011 -22.211 1.00 84.31 350 ASN A O 1
ATOM 2930 N N . LYS A 1 351 ? -2.145 -8.757 -21.955 1.00 85.56 351 LYS A N 1
ATOM 2931 C CA . LYS A 1 351 ? -2.134 -9.046 -20.512 1.00 85.56 351 LYS A CA 1
ATOM 2932 C C . LYS A 1 351 ? -2.908 -8.003 -19.711 1.00 85.56 351 LYS A C 1
ATOM 2934 O O . LYS A 1 351 ? -3.583 -8.349 -18.747 1.00 85.56 351 LYS A O 1
ATOM 2939 N N . MET A 1 352 ? -2.861 -6.734 -20.122 1.00 83.38 352 MET A N 1
ATOM 2940 C CA . MET A 1 352 ? -3.703 -5.698 -19.520 1.00 83.38 352 MET A CA 1
ATOM 2941 C C . MET A 1 352 ? -5.190 -5.995 -19.697 1.00 83.38 352 MET A C 1
ATOM 2943 O O . MET A 1 352 ? -5.951 -5.818 -18.751 1.00 83.38 352 MET A O 1
ATOM 2947 N N . HIS A 1 353 ? -5.596 -6.432 -20.893 1.00 83.38 353 HIS A N 1
ATOM 2948 C CA . HIS A 1 353 ? -6.982 -6.796 -21.167 1.00 83.38 353 HIS A CA 1
ATOM 2949 C C . HIS A 1 353 ? -7.425 -7.988 -20.314 1.00 83.38 353 HIS A C 1
ATOM 2951 O O . HIS A 1 353 ? -8.466 -7.917 -19.676 1.00 83.38 353 HIS A O 1
ATOM 2957 N N . GLU A 1 354 ? -6.608 -9.040 -20.221 1.00 86.31 354 GLU A N 1
ATOM 2958 C CA . GLU A 1 354 ? -6.888 -10.200 -19.361 1.00 86.31 354 GLU A CA 1
ATOM 2959 C C . GLU A 1 354 ? -7.039 -9.806 -17.881 1.00 86.31 354 GLU A C 1
ATOM 2961 O O . GLU A 1 354 ? -7.950 -10.274 -17.199 1.00 86.31 354 GLU A O 1
ATOM 2966 N N . ASN A 1 355 ? -6.167 -8.929 -17.368 1.00 86.31 355 ASN A N 1
ATOM 2967 C CA . ASN A 1 355 ? -6.265 -8.430 -15.993 1.00 86.31 355 ASN A CA 1
ATOM 2968 C C . ASN A 1 355 ? -7.544 -7.615 -15.763 1.00 86.31 355 ASN A C 1
ATOM 2970 O O . ASN A 1 355 ? -8.187 -7.776 -14.727 1.00 86.31 355 ASN A O 1
ATOM 2974 N N . LEU A 1 356 ? -7.909 -6.771 -16.732 1.00 84.75 356 LEU A N 1
ATOM 2975 C CA . LEU A 1 356 ? -9.145 -5.994 -16.715 1.00 84.75 356 LEU A CA 1
ATOM 2976 C C . LEU A 1 356 ? -10.376 -6.910 -16.735 1.00 84.75 356 LEU A C 1
ATOM 2978 O O . LEU A 1 356 ? -11.291 -6.740 -15.946 1.00 84.75 356 LEU A O 1
ATOM 2982 N N . GLU A 1 357 ? -10.418 -7.925 -17.593 1.00 86.12 357 GLU A N 1
ATOM 2983 C CA . GLU A 1 357 ? -11.539 -8.871 -17.591 1.00 86.12 357 GLU A CA 1
ATOM 2984 C C . GLU A 1 357 ? -11.655 -9.600 -16.248 1.00 86.12 357 GLU A C 1
ATOM 2986 O O . GLU A 1 357 ? -12.754 -9.741 -15.710 1.00 86.12 357 GLU A O 1
ATOM 2991 N N . LYS A 1 358 ? -10.523 -10.005 -15.656 1.00 85.25 358 LYS A N 1
ATOM 2992 C CA . LYS A 1 358 ? -10.505 -10.621 -14.324 1.00 85.25 358 LYS A CA 1
ATOM 2993 C C . LYS A 1 358 ? -11.075 -9.692 -13.254 1.00 85.25 358 LYS A C 1
ATOM 2995 O O . LYS A 1 358 ? -11.880 -10.164 -12.453 1.00 85.25 358 LYS A O 1
ATOM 3000 N N . SER A 1 359 ? -10.697 -8.414 -13.219 1.00 82.81 359 SER A N 1
ATOM 3001 C CA . SER A 1 359 ? -11.201 -7.473 -12.205 1.00 82.81 359 SER A CA 1
ATOM 3002 C C . SER A 1 359 ? -12.699 -7.221 -12.364 1.00 82.81 359 SER A C 1
ATOM 3004 O O . SER A 1 359 ? -13.419 -7.212 -11.367 1.00 82.81 359 SER A O 1
ATOM 3006 N N . LEU A 1 360 ? -13.189 -7.107 -13.603 1.00 81.81 360 LEU A N 1
ATOM 3007 C CA . LEU A 1 360 ? -14.614 -6.935 -13.896 1.00 81.81 360 LEU A CA 1
ATOM 3008 C C . LEU A 1 360 ? -15.437 -8.159 -13.460 1.00 81.81 360 LEU A C 1
ATOM 3010 O O . LEU A 1 360 ? -16.463 -8.009 -12.796 1.00 81.81 360 LEU A O 1
ATOM 3014 N N . VAL A 1 361 ? -14.964 -9.376 -13.765 1.00 83.50 361 VAL A N 1
ATOM 3015 C CA . VAL A 1 361 ? -15.618 -10.634 -13.349 1.00 83.50 361 VAL A CA 1
ATOM 3016 C C . VAL A 1 361 ? -15.659 -10.770 -11.827 1.00 83.50 361 VAL A C 1
ATOM 3018 O O . VAL A 1 361 ? -16.659 -11.231 -11.280 1.00 83.50 361 VAL A O 1
ATOM 3021 N N . HIS A 1 362 ? -14.608 -10.328 -11.134 1.00 79.12 362 HIS A N 1
ATOM 3022 C CA . HIS A 1 362 ? -14.517 -10.380 -9.673 1.00 79.12 362 HIS A CA 1
ATOM 3023 C C . HIS A 1 362 ? -15.050 -9.105 -8.992 1.00 79.12 362 HIS A C 1
ATOM 3025 O O . HIS A 1 362 ? -14.741 -8.838 -7.831 1.00 79.12 362 HIS A O 1
ATOM 3031 N N . GLY A 1 363 ? -15.899 -8.350 -9.699 1.00 74.06 363 GLY A N 1
ATOM 3032 C CA . GLY A 1 363 ? -16.740 -7.289 -9.160 1.00 74.06 363 GLY A CA 1
ATOM 3033 C C . GLY A 1 363 ? -16.175 -5.886 -9.357 1.00 74.06 363 GLY A C 1
ATOM 3034 O O . GLY A 1 363 ? -15.337 -5.434 -8.584 1.00 74.06 363 GLY A O 1
ATOM 3035 N N . GLU A 1 364 ? -16.764 -5.132 -10.289 1.00 67.75 364 GLU A N 1
ATOM 3036 C CA . GLU A 1 364 ? -16.506 -3.693 -10.484 1.00 67.75 364 GLU A CA 1
ATOM 3037 C C . GLU A 1 364 ? -16.626 -2.869 -9.194 1.00 67.75 364 GLU A C 1
ATOM 3039 O O . GLU A 1 364 ? -15.918 -1.882 -9.019 1.00 67.75 364 GLU A O 1
ATOM 3044 N N . LYS A 1 365 ? -17.478 -3.293 -8.251 1.00 74.50 365 LYS A N 1
ATOM 3045 C CA . LYS A 1 365 ? -17.626 -2.634 -6.945 1.00 74.50 365 LYS A CA 1
ATOM 3046 C C . LYS A 1 365 ? -16.346 -2.640 -6.096 1.00 74.50 365 LYS A C 1
ATOM 3048 O O . LYS A 1 365 ? -16.239 -1.839 -5.175 1.00 74.50 365 LYS A O 1
ATOM 3053 N N . MET A 1 366 ? -15.398 -3.530 -6.399 1.00 77.69 366 MET A N 1
ATOM 3054 C CA . MET A 1 366 ? -14.103 -3.605 -5.722 1.00 77.69 366 MET A CA 1
ATOM 3055 C C . MET A 1 366 ? -13.110 -2.569 -6.257 1.00 77.69 366 MET A C 1
ATOM 3057 O O . MET A 1 366 ? -12.024 -2.429 -5.716 1.00 77.69 366 MET A O 1
ATOM 3061 N N . MET A 1 367 ? -13.458 -1.820 -7.301 1.00 77.50 367 MET A N 1
ATOM 3062 C CA . MET A 1 367 ? -12.611 -0.763 -7.838 1.00 77.50 367 MET A CA 1
ATOM 3063 C C . MET A 1 367 ? -12.748 0.491 -6.977 1.00 77.50 367 MET A C 1
ATOM 3065 O O . MET A 1 367 ? -13.620 1.328 -7.215 1.00 77.50 367 MET A O 1
ATOM 3069 N N . ILE A 1 368 ? -11.896 0.618 -5.958 1.00 76.44 368 ILE A N 1
ATOM 3070 C CA . ILE A 1 368 ? -11.925 1.771 -5.051 1.00 76.44 368 ILE A CA 1
ATOM 3071 C C . ILE A 1 368 ? -10.717 2.689 -5.238 1.00 76.44 368 ILE A C 1
ATOM 3073 O O . ILE A 1 368 ? -9.603 2.266 -5.550 1.00 76.44 368 ILE A O 1
ATOM 3077 N N . ALA A 1 369 ? -10.957 3.974 -4.996 1.00 75.31 369 ALA A N 1
ATOM 3078 C CA . ALA A 1 369 ? -9.948 5.022 -4.937 1.00 75.31 369 ALA A CA 1
ATOM 3079 C C . ALA A 1 369 ? -9.823 5.566 -3.507 1.00 75.31 369 ALA A C 1
ATOM 3081 O O . ALA A 1 369 ? -10.566 5.174 -2.606 1.00 75.31 369 ALA A O 1
ATOM 3082 N N . SER A 1 370 ? -8.948 6.551 -3.299 1.00 71.69 370 SER A N 1
ATOM 3083 C CA . SER A 1 370 ? -8.769 7.217 -2.001 1.00 71.69 370 SER A CA 1
ATOM 3084 C C . SER A 1 370 ? -10.006 7.982 -1.499 1.00 71.69 370 SER A C 1
ATOM 3086 O O . SER A 1 370 ? -10.004 8.488 -0.378 1.00 71.69 370 SER A O 1
ATOM 3088 N N . HIS A 1 371 ? -11.075 8.097 -2.288 1.00 75.75 371 HIS A N 1
ATOM 3089 C CA . HIS A 1 371 ? -12.329 8.743 -1.892 1.00 75.75 371 HIS A CA 1
ATOM 3090 C C . HIS A 1 371 ? -13.240 7.788 -1.105 1.00 75.75 371 HIS A C 1
ATOM 3092 O O . HIS A 1 371 ? -14.339 7.443 -1.536 1.00 75.75 371 HIS A O 1
ATOM 3098 N N . LEU A 1 372 ? -12.769 7.360 0.067 1.00 79.94 372 LEU A N 1
ATOM 3099 C CA . LEU A 1 372 ? -13.490 6.447 0.954 1.00 79.94 372 LEU A CA 1
ATOM 3100 C C . LEU A 1 372 ? -14.353 7.177 1.980 1.00 79.94 372 LEU A C 1
ATOM 3102 O O . LEU A 1 372 ? -14.053 8.296 2.400 1.00 79.94 372 LEU A O 1
ATOM 3106 N N . ALA A 1 373 ? -15.414 6.498 2.426 1.00 81.44 373 ALA A N 1
ATOM 3107 C CA . ALA A 1 373 ? -16.256 6.984 3.514 1.00 81.44 373 ALA A CA 1
ATOM 3108 C C . ALA A 1 373 ? -15.464 7.106 4.824 1.00 81.44 373 ALA A C 1
ATOM 3110 O O . ALA A 1 373 ? -15.660 8.066 5.565 1.00 81.44 373 ALA A O 1
ATOM 3111 N N . LEU A 1 374 ? -14.570 6.153 5.103 1.00 86.44 374 LEU A N 1
ATOM 3112 C CA . LEU A 1 374 ? -13.677 6.197 6.254 1.00 86.44 374 LEU A CA 1
ATOM 3113 C C . LEU A 1 374 ? -12.386 6.928 5.862 1.00 86.44 374 LEU A C 1
ATOM 3115 O O . LEU A 1 374 ? -11.599 6.409 5.069 1.00 86.44 374 LEU A O 1
ATOM 3119 N N . LYS A 1 375 ? -12.169 8.144 6.380 1.00 89.38 375 LYS A N 1
ATOM 3120 C CA . LYS A 1 375 ? -10.998 8.962 6.017 1.00 89.38 375 LYS A CA 1
ATOM 3121 C C . LYS A 1 375 ? -10.468 9.821 7.158 1.00 89.38 375 LYS A C 1
ATOM 3123 O O . LYS A 1 375 ? -11.235 10.223 8.026 1.00 89.38 375 LYS A O 1
ATOM 3128 N N . ILE A 1 376 ? -9.177 10.143 7.138 1.00 84.25 376 ILE A N 1
ATOM 3129 C CA . ILE A 1 376 ? -8.602 11.180 8.002 1.00 84.25 376 ILE A CA 1
ATOM 3130 C C . ILE A 1 376 ? -8.738 12.530 7.311 1.00 84.25 376 ILE A C 1
ATOM 3132 O O . ILE A 1 376 ? -8.193 12.731 6.231 1.00 84.25 376 ILE A O 1
ATOM 3136 N N . ASP A 1 377 ? -9.409 13.476 7.954 1.00 86.25 377 ASP A N 1
ATOM 3137 C CA . ASP A 1 377 ? -9.506 14.846 7.469 1.00 86.25 377 ASP A CA 1
ATOM 3138 C C . ASP A 1 377 ? -9.594 15.832 8.636 1.00 86.25 377 ASP A C 1
ATOM 3140 O O . ASP A 1 377 ? -10.270 15.571 9.631 1.00 86.25 377 ASP A O 1
ATOM 3144 N N . ASN A 1 378 ? -8.887 16.959 8.519 1.00 84.38 378 ASN A N 1
ATOM 3145 C CA . ASN A 1 378 ? -8.857 18.036 9.515 1.00 84.38 378 ASN A CA 1
ATOM 3146 C C . ASN A 1 378 ? -8.660 17.544 10.965 1.00 84.38 378 ASN A C 1
ATOM 3148 O O . ASN A 1 378 ? -9.377 17.951 11.880 1.00 84.38 378 ASN A O 1
ATOM 3152 N N . GLY A 1 379 ? -7.711 16.622 11.168 1.00 82.88 379 GLY A N 1
ATOM 3153 C CA . GLY A 1 379 ? -7.435 16.042 12.486 1.00 82.88 379 GLY A CA 1
ATOM 3154 C C . GLY A 1 379 ? -8.587 15.196 13.036 1.00 82.88 379 GLY A C 1
ATOM 3155 O O . GLY A 1 379 ? -8.723 15.059 14.248 1.00 82.88 379 GLY A O 1
ATOM 3156 N N . CYS A 1 380 ? -9.447 14.641 12.181 1.00 86.38 380 CYS A N 1
ATOM 3157 C CA . CYS A 1 380 ? -10.495 13.714 12.580 1.00 86.38 380 CYS A CA 1
ATOM 3158 C C . CYS A 1 380 ? -10.528 12.472 11.685 1.00 86.38 380 CYS A C 1
ATOM 3160 O O . CYS A 1 380 ? -10.389 12.563 10.470 1.00 86.38 380 CYS A O 1
ATOM 3162 N N . LEU A 1 381 ? -10.778 11.311 12.288 1.00 89.06 381 LEU A N 1
ATOM 3163 C CA . LEU A 1 381 ? -11.254 10.136 11.569 1.00 89.06 381 LEU A CA 1
ATOM 3164 C C . LEU A 1 381 ? -12.755 10.306 11.297 1.00 89.06 381 LEU A C 1
ATOM 3166 O O . LEU A 1 381 ? -13.565 10.333 12.226 1.00 89.06 381 LEU A O 1
ATOM 3170 N N . LEU A 1 382 ? -13.123 10.453 10.030 1.00 88.38 382 LEU A N 1
ATOM 3171 C CA . LEU A 1 382 ? -14.491 10.612 9.548 1.00 88.38 382 LEU A CA 1
ATOM 3172 C C . LEU A 1 382 ? -15.071 9.272 9.091 1.00 88.38 382 LEU A C 1
ATOM 3174 O O . LEU A 1 382 ? -14.355 8.474 8.503 1.00 88.38 382 LEU A O 1
ATOM 3178 N N . ASN A 1 383 ? -16.375 9.070 9.284 1.00 88.06 383 ASN A N 1
ATOM 3179 C CA . ASN A 1 383 ? -17.182 8.076 8.573 1.00 88.06 383 ASN A CA 1
ATOM 3180 C C . ASN A 1 383 ? -18.302 8.811 7.816 1.00 88.06 383 ASN A C 1
ATOM 3182 O O . ASN A 1 383 ? -19.246 9.333 8.421 1.00 88.06 383 ASN A O 1
ATOM 3186 N N . GLY A 1 384 ? -18.151 8.925 6.497 1.00 88.69 384 GLY A N 1
ATOM 3187 C CA . GLY A 1 384 ? -18.911 9.854 5.670 1.00 88.69 384 GLY A CA 1
ATOM 3188 C C . GLY A 1 384 ? -18.578 11.292 6.065 1.00 88.69 384 GLY A C 1
ATOM 3189 O O . GLY A 1 384 ? -17.440 11.735 5.951 1.00 88.69 384 GLY A O 1
ATOM 3190 N N . THR A 1 385 ? -19.569 12.023 6.572 1.00 87.75 385 THR A N 1
ATOM 3191 C CA . THR A 1 385 ? -19.395 13.397 7.077 1.00 87.75 385 THR A CA 1
ATOM 3192 C C . THR A 1 385 ? -19.258 13.468 8.599 1.00 87.75 385 THR A C 1
ATOM 3194 O O . THR A 1 385 ? -19.025 14.543 9.151 1.00 87.75 385 THR A O 1
ATOM 3197 N N . LYS A 1 386 ? -19.419 12.342 9.308 1.00 88.94 386 LYS A N 1
ATOM 3198 C CA . LYS A 1 386 ? -19.429 12.310 10.773 1.00 88.94 386 LYS A CA 1
ATOM 3199 C C . LYS A 1 386 ? -18.023 12.079 11.313 1.00 88.94 386 LYS A C 1
ATOM 3201 O O . LYS A 1 386 ? -17.424 11.041 11.052 1.00 88.94 386 LYS A O 1
ATOM 3206 N N . CYS A 1 387 ? -17.545 13.002 12.140 1.00 89.44 387 CYS A N 1
ATOM 3207 C CA . CYS A 1 387 ? -16.321 12.829 12.915 1.00 89.44 387 CYS A CA 1
ATOM 3208 C C . CYS A 1 387 ? -16.534 11.778 14.013 1.00 89.44 387 CYS A C 1
ATOM 3210 O O . CYS A 1 387 ? -17.350 11.989 14.911 1.00 89.44 387 CYS A O 1
ATOM 3212 N N . ILE A 1 388 ? -15.845 10.636 13.911 1.00 88.94 388 ILE A N 1
ATOM 3213 C CA . ILE A 1 388 ? -15.956 9.540 14.884 1.00 88.94 388 ILE A CA 1
ATOM 3214 C C . ILE A 1 388 ? -14.873 9.602 15.959 1.00 88.94 388 ILE A C 1
ATOM 3216 O O . ILE A 1 388 ? -15.155 9.235 17.093 1.00 88.94 388 ILE A O 1
ATOM 3220 N N . VAL A 1 389 ? -13.672 10.093 15.635 1.00 86.81 389 VAL A N 1
ATOM 3221 C CA . VAL A 1 389 ? -12.572 10.265 16.598 1.00 86.81 389 VAL A CA 1
ATOM 3222 C C . VAL A 1 389 ? -11.759 11.498 16.231 1.00 86.81 389 VAL A C 1
ATOM 3224 O O . VAL A 1 389 ? -11.273 11.599 15.106 1.00 86.81 389 VAL A O 1
ATOM 3227 N N . ARG A 1 390 ? -11.572 12.419 17.182 1.00 84.06 390 ARG A N 1
ATOM 3228 C CA . ARG A 1 390 ? -10.643 13.544 17.017 1.00 84.06 390 ARG A CA 1
ATOM 3229 C C . ARG A 1 390 ? -9.224 13.112 17.344 1.00 84.06 390 ARG A C 1
ATOM 3231 O O . ARG A 1 390 ? -8.986 12.434 18.341 1.00 84.06 390 ARG A O 1
ATOM 3238 N N . ILE A 1 391 ? -8.293 13.550 16.515 1.00 80.56 391 ILE A N 1
ATOM 3239 C CA . ILE A 1 391 ? -6.877 13.297 16.680 1.00 80.56 391 ILE A CA 1
ATOM 3240 C C . ILE A 1 391 ? -6.253 14.520 17.345 1.00 80.56 391 ILE A C 1
ATOM 3242 O O . ILE A 1 391 ? -6.219 15.608 16.778 1.00 80.56 391 ILE A O 1
ATOM 3246 N N . ASN A 1 392 ? -5.792 14.349 18.581 1.00 69.75 392 ASN A N 1
ATOM 3247 C CA . ASN A 1 392 ? -5.143 15.422 19.326 1.00 69.75 392 ASN A CA 1
ATOM 3248 C C . ASN A 1 392 ? -3.671 15.508 18.899 1.00 69.75 392 ASN A C 1
ATOM 3250 O O . ASN A 1 392 ? -2.885 14.626 19.235 1.00 69.75 392 ASN A O 1
ATOM 3254 N N . GLY A 1 393 ? -3.308 16.555 18.159 1.00 64.25 393 GLY A N 1
ATOM 3255 C CA . GLY A 1 393 ? -1.940 16.811 17.700 1.00 64.25 393 GLY A CA 1
ATOM 3256 C C . GLY A 1 393 ? -1.911 17.752 16.496 1.00 64.25 393 GLY A C 1
ATOM 3257 O O . GLY A 1 393 ? -2.918 17.903 15.807 1.00 64.25 393 GLY A O 1
ATOM 3258 N N . ASN A 1 394 ? -0.767 18.395 16.250 1.00 53.53 394 ASN A N 1
ATOM 3259 C CA . ASN A 1 394 ? -0.550 19.148 15.013 1.00 53.53 394 ASN A CA 1
ATOM 3260 C C . ASN A 1 394 ? -0.317 18.138 13.873 1.00 53.53 394 ASN A C 1
ATOM 3262 O O . ASN A 1 394 ? 0.656 17.384 13.933 1.00 53.53 394 ASN A O 1
ATOM 3266 N N . PHE A 1 395 ? -1.228 18.104 12.896 1.00 55.00 395 PHE A N 1
ATOM 3267 C CA . PHE A 1 395 ? -1.130 17.312 11.661 1.00 55.00 395 PHE A CA 1
ATOM 3268 C C . PHE A 1 395 ? -0.595 18.134 10.501 1.00 55.00 395 PHE A C 1
ATOM 3270 O O . PHE A 1 395 ? -0.981 19.324 10.426 1.00 55.00 395 PHE A O 1
#

Organism: NCBI:txid1144522

Foldseek 3Di:
DPPPVVVVVVVVVVVVVVVVVVVVVVVVVVVVVVVVVVVVVVVVVVVVVLFPDDDPPPLPPQVVVVVVPPDDQDQWAEEEEEEDDPVLPPPPDAPQCPPVLVQLQQQVVLVCLLPVRYAYEYADQDPPVCVVSVVSHPDDYDYQPHADADPVRFGWPLSVVVSCLVPDDTFKYKYFYSQKGFQNCLSVVVSVVSSVCVVVQFKEKEFFFEWEFAQPVVVVCVVVVVPPPPPVVPPPPPDDDDDDDDPVVSVVVNVSVVVVVVVVSVCSVPVVVVVVDPGIDTDQAATRMMMITPGPPQDDSNPDPGATPPAPQPRQLVVLVVVSGGYYEAQDPDGRIYGHDGDDDPPPVVSNVVNVVVSVVVPPSSRDHSPALFYDDPQFGGRNNDGSYGHPDDD